Protein AF-A0A532TAI8-F1 (afdb_monomer_lite)

Sequence (528 aa):
MSRDLKDMINTVEKNSKSHAELEQKIQSMKEEVNRMNFTIREQKLLIQNLQSQMKDEEIEKAELPSEIDILKDMITSQRQELNEKEIEIEKLNVTFDELTAFIENNKDSSQLKLTNKEFLEAQTRIVKLKEENEDYKNQIEFLQNKFEDLESRLSEDELFIEDEEEPIENEELINIKRLNFQLMEENGLLRMEVESLKARFQERLEEAISNESELSNDKINELSSELEFLKTNFQGRVEEAISKEAELANEKTNALTSEIEELKARQQEQIEKADTEDIRLANEKINTLTLEIEDFEAQVKYLQEQIEKADAEDLRLAHEKINTLTSEIENLEAQVKYLQEQLEKPSKPVIVSTEDALQFAELREEFDDTKTELLKIQKENQILNQTITELKEKQISAGEGTNHELPEVPGLTKRMQQSLFFRMYYLLDDFKKEKVINYLIQDLKSANYQIKRNAIKILSVLKNQRIYDTFLEMVNDNDWIVRYSIIKALSKFEDKDDELKLLLKHFSRDVDVDVRELALKILKDFSN

pLDDT: mean 74.04, std 14.63, range [33.5, 96.31]

Secondary structure (DSSP, 8-state):
--HHHHHHHHHHHHHHHHHHHHHHHHHHHHHHHHHHHHHHHHHHHHHHHHHHHHHH----TTSSHHHHHHHHHHHHHHHHHHHHHHHHHHHHHHHHHHHHHHHHHHH-THHHHHHHHHHHHHHHHHHHHHHHHHHHHHHHHHHHHHHHHHHHHHHHS------------SSHHHHHHHHHHHHHHHHHHHHHHHHHHHHHHHHHHHHHHHHHHHHHHHHHHHHHHHHHHHHHHHHHHHHHHHHHHHHHHHHHHHHHHHHHHHHHHHHHHHHHHHHHHHHHHHHHHHHHHHHHHHHHHHHHHHHHHHHHHHHHHHHHHHHHHHHHHHHHHHHHHHHHHHHHHHHTS--------TTHHHHHHHHHHHHHHHHHHHHHHHHHHHHHHHHHHHHHHHHTTS-----------TT--HHHHHHHHHHHHHHS-HHHHHHHHHHHHHHTT-S-HHHHHHHHHHHHHH--HHHHHHHHHHTT-SSHHHHHHHHHHHTTSS---HHHHHHHHHHTT-SSHHHHHHHHHHHHHT--

Foldseek 3Di:
DDPVVVVVVVVVVVLVVVLVVLVVVLVVLVVVLVVLVVVLVVLVVVLVVVVVVVVPDPDDPDDPPVVNVVSVVVSVVSVVVSVVSVVVSVVSVVVSVVSVVVVVVVVPCVVVVVVVVVVVVVVVVVVVVVVVVVVVVVVVVVVVVVVVVVVVVVVVPPDDDDDDDDDDDDDVVVVVVVVVVVVVVVVVVVVVVVVVVVVVVVVVVVVVVVVVVVVVVVVVVVVVVVVVVVVVVVVVVVVVVVVVVVVVVVVVVVVVVVVVVVVVVVVVVVVVVVVVVVVVVVVVVVVVVVVVVVVVVVVVVVVVVVVVVVVVVVVVVVVVVVVVVVVVVVVVVVVVVVVVVVVPPDDDDDDDDPPVVVVVVVVVVVVVVVVVVVVVVVVVVVVVVVVVVVVVVVVVVDDDDDPDPPPDDPPADPVRVLVVVVVVLVVDDPVVVVVVLVVLLVLCVDPDVVSVLVSLVSLLVVQDPVSLVSLLVSCPDPDVVSVLSSLVSNLSHPPPDVSNLVVLVVQCPPPDPSSNVSSVVSNVVVVD

Radius of gyration: 64.12 Å; chains: 1; bounding box: 153×66×212 Å

Structure (mmCIF, N/CA/C/O backbone):
data_AF-A0A532TAI8-F1
#
_entry.id   AF-A0A532TAI8-F1
#
loop_
_atom_site.group_PDB
_atom_site.id
_atom_site.type_symbol
_atom_site.label_atom_id
_atom_site.label_alt_id
_atom_site.label_comp_id
_atom_site.label_asym_id
_atom_site.label_entity_id
_atom_site.label_seq_id
_atom_site.pdbx_PDB_ins_code
_atom_site.Cartn_x
_atom_site.Cartn_y
_atom_site.Cartn_z
_atom_site.occupancy
_atom_site.B_iso_or_equiv
_atom_site.auth_seq_id
_atom_site.auth_comp_id
_atom_site.auth_asym_id
_atom_site.auth_atom_id
_atom_site.pdbx_PDB_model_num
ATOM 1 N N . MET A 1 1 ? 12.491 5.028 -59.971 1.00 53.03 1 MET A N 1
ATOM 2 C CA . MET A 1 1 ? 12.579 5.007 -58.495 1.00 53.03 1 MET A CA 1
ATOM 3 C C . MET A 1 1 ? 13.118 3.638 -58.097 1.00 53.03 1 MET A C 1
ATOM 5 O O . MET A 1 1 ? 12.522 2.655 -58.523 1.00 53.03 1 MET A O 1
ATOM 9 N N . SER A 1 2 ? 14.270 3.570 -57.417 1.00 65.56 2 SER A N 1
ATOM 10 C CA . SER A 1 2 ? 14.869 2.297 -56.967 1.00 65.56 2 SER A CA 1
ATOM 11 C C . SER A 1 2 ? 13.931 1.575 -55.989 1.00 65.56 2 SER A C 1
ATOM 13 O O . SER A 1 2 ? 13.174 2.234 -55.275 1.00 65.56 2 SER A O 1
ATOM 15 N N . ARG A 1 3 ? 13.973 0.238 -55.965 1.00 71.31 3 ARG A N 1
ATOM 16 C CA . ARG A 1 3 ? 13.160 -0.617 -55.082 1.00 71.31 3 ARG A CA 1
ATOM 17 C C . ARG A 1 3 ? 13.392 -0.268 -53.604 1.00 71.31 3 ARG A C 1
ATOM 19 O O . ARG A 1 3 ? 12.426 -0.101 -52.871 1.00 71.31 3 ARG A O 1
ATOM 26 N N . ASP A 1 4 ? 14.641 0.015 -53.245 1.00 66.19 4 ASP A N 1
ATOM 27 C CA . ASP A 1 4 ? 15.055 0.377 -51.882 1.00 66.19 4 ASP A CA 1
ATOM 28 C C . ASP A 1 4 ? 14.442 1.703 -51.414 1.00 66.19 4 ASP A C 1
ATOM 30 O O . ASP A 1 4 ? 14.017 1.848 -50.271 1.00 66.19 4 ASP A O 1
ATOM 34 N N . LEU A 1 5 ? 14.311 2.668 -52.329 1.00 57.00 5 LEU A N 1
ATOM 35 C CA . LEU A 1 5 ? 13.735 3.981 -52.031 1.00 57.00 5 LEU A CA 1
ATOM 36 C C . LEU A 1 5 ? 12.231 3.872 -51.731 1.00 57.00 5 LEU A C 1
ATOM 38 O O . LEU A 1 5 ? 11.692 4.630 -50.930 1.00 57.00 5 LEU A O 1
ATOM 42 N N . LYS A 1 6 ? 11.558 2.895 -52.348 1.00 70.69 6 LYS A N 1
ATOM 43 C CA . LYS A 1 6 ? 10.146 2.594 -52.101 1.00 70.69 6 LYS A CA 1
ATOM 44 C C . LYS A 1 6 ? 9.945 1.904 -50.748 1.00 70.69 6 LYS A C 1
ATOM 46 O O . LYS A 1 6 ? 8.993 2.228 -50.045 1.00 70.69 6 LYS A O 1
ATOM 51 N N . ASP A 1 7 ? 10.853 1.011 -50.363 1.00 70.06 7 ASP A N 1
ATOM 52 C CA . ASP A 1 7 ? 10.800 0.319 -49.071 1.00 70.06 7 ASP A CA 1
ATOM 53 C C . ASP A 1 7 ? 11.122 1.258 -47.896 1.00 70.06 7 ASP A C 1
ATOM 55 O O . ASP A 1 7 ? 10.462 1.191 -46.856 1.00 70.06 7 ASP A O 1
ATOM 59 N N . MET A 1 8 ? 12.038 2.215 -48.081 1.00 66.94 8 MET A N 1
ATOM 60 C CA . MET A 1 8 ? 12.284 3.282 -47.102 1.00 66.94 8 MET A CA 1
ATOM 61 C C . MET A 1 8 ? 11.055 4.177 -46.898 1.00 66.94 8 MET A C 1
ATOM 63 O O . MET A 1 8 ? 10.674 4.428 -45.755 1.00 66.94 8 MET A O 1
ATOM 67 N N . ILE A 1 9 ? 10.392 4.609 -47.979 1.00 70.25 9 ILE A N 1
ATOM 68 C CA . ILE A 1 9 ? 9.165 5.424 -47.894 1.00 70.25 9 ILE A CA 1
ATOM 69 C C . ILE A 1 9 ? 8.062 4.666 -47.147 1.00 70.25 9 ILE A C 1
ATOM 71 O O . ILE A 1 9 ? 7.487 5.204 -46.204 1.00 70.25 9 ILE A O 1
ATOM 75 N N . ASN A 1 10 ? 7.830 3.396 -47.491 1.00 73.06 10 ASN A N 1
ATOM 76 C CA . ASN A 1 10 ? 6.831 2.566 -46.813 1.00 73.06 10 ASN A CA 1
ATOM 77 C C . ASN A 1 10 ? 7.138 2.390 -45.314 1.00 73.06 10 ASN A C 1
ATOM 79 O O . ASN A 1 10 ? 6.222 2.329 -44.493 1.00 73.06 10 ASN A O 1
ATOM 83 N N . THR A 1 11 ? 8.419 2.311 -44.941 1.00 74.00 11 THR A N 1
ATOM 84 C CA . THR A 1 11 ? 8.846 2.168 -43.540 1.00 74.00 11 THR A CA 1
ATOM 85 C C . THR A 1 11 ? 8.631 3.463 -42.755 1.00 74.00 11 THR A C 1
ATOM 87 O O . THR A 1 11 ? 8.115 3.426 -41.639 1.00 74.00 11 THR A O 1
ATOM 90 N N . VAL A 1 12 ? 8.947 4.616 -43.353 1.00 69.06 12 VAL A N 1
ATOM 91 C CA . VAL A 1 12 ? 8.695 5.938 -42.758 1.00 69.06 12 VAL A CA 1
ATOM 92 C C . VAL A 1 12 ? 7.195 6.195 -42.602 1.00 69.06 12 VAL A C 1
ATOM 94 O O . VAL A 1 12 ? 6.757 6.624 -41.535 1.00 69.06 12 VAL A O 1
ATOM 97 N N . GLU A 1 13 ? 6.386 5.869 -43.613 1.00 70.69 13 GLU A N 1
ATOM 98 C CA . GLU A 1 13 ? 4.926 5.993 -43.537 1.00 70.69 13 GLU A CA 1
ATOM 99 C C . GLU A 1 13 ? 4.341 5.092 -42.442 1.00 70.69 13 GLU A C 1
ATOM 101 O O . GLU A 1 13 ? 3.528 5.548 -41.635 1.00 70.69 13 GLU A O 1
ATOM 106 N N . LYS A 1 14 ? 4.803 3.840 -42.340 1.00 73.81 14 LYS A N 1
ATOM 107 C CA . LYS A 1 14 ? 4.375 2.915 -41.283 1.00 73.81 14 LYS A CA 1
ATOM 108 C C . LYS A 1 14 ? 4.727 3.438 -39.887 1.00 73.81 14 LYS A C 1
ATOM 110 O O . LYS A 1 14 ? 3.864 3.430 -39.013 1.00 73.81 14 LYS A O 1
ATOM 115 N N . ASN A 1 15 ? 5.945 3.943 -39.696 1.00 69.06 15 ASN A N 1
ATOM 116 C CA . ASN A 1 15 ? 6.380 4.502 -38.416 1.00 69.06 15 ASN A CA 1
ATOM 117 C C . ASN A 1 15 ? 5.602 5.774 -38.053 1.00 69.06 15 ASN A C 1
ATOM 119 O O . ASN A 1 15 ? 5.203 5.931 -36.902 1.00 69.06 15 ASN A O 1
ATOM 123 N N . SER A 1 16 ? 5.308 6.643 -39.026 1.00 70.12 16 SER A N 1
ATOM 124 C CA . SER A 1 16 ? 4.489 7.844 -38.798 1.00 70.12 16 SER A CA 1
ATOM 125 C C . SER A 1 16 ? 3.060 7.505 -38.361 1.00 70.12 16 SER A C 1
ATOM 127 O O . SER A 1 16 ? 2.496 8.161 -37.486 1.00 70.12 16 SER A O 1
ATOM 129 N N . LYS A 1 17 ? 2.491 6.425 -38.910 1.00 73.69 17 LYS A N 1
ATOM 130 C CA . LYS A 1 17 ? 1.167 5.936 -38.531 1.00 73.69 17 LYS A CA 1
ATOM 131 C C . LYS A 1 17 ? 1.163 5.352 -37.117 1.00 73.69 17 LYS A C 1
ATOM 133 O O . LYS A 1 17 ? 0.278 5.676 -36.334 1.00 73.69 17 LYS A O 1
ATOM 138 N N . SER A 1 18 ? 2.175 4.556 -36.770 1.00 73.19 18 SER A N 1
ATOM 139 C CA . SER A 1 18 ? 2.343 4.035 -35.407 1.00 73.19 18 SER A CA 1
ATOM 140 C C . SER A 1 18 ? 2.568 5.148 -34.377 1.00 73.19 18 SER A C 1
ATOM 142 O O . SER A 1 18 ? 2.064 5.054 -33.263 1.00 73.19 18 SER A O 1
ATOM 144 N N . HIS A 1 19 ? 3.259 6.227 -34.752 1.00 71.38 19 HIS A N 1
ATOM 145 C CA . HIS A 1 19 ? 3.445 7.402 -33.902 1.00 71.38 19 HIS A CA 1
ATOM 146 C C . HIS A 1 19 ? 2.114 8.107 -33.589 1.00 71.38 19 HIS A C 1
ATOM 148 O O . HIS A 1 19 ? 1.811 8.347 -32.423 1.00 71.38 19 HIS A O 1
ATOM 154 N N . ALA A 1 20 ? 1.272 8.332 -34.604 1.00 73.50 20 ALA A N 1
ATOM 155 C CA . ALA A 1 20 ? -0.053 8.930 -34.424 1.00 73.50 20 ALA A CA 1
ATOM 156 C C . ALA A 1 20 ? -0.991 8.063 -33.557 1.00 73.50 20 ALA A C 1
ATOM 158 O O . ALA A 1 20 ? -1.757 8.584 -32.747 1.00 73.50 20 ALA A O 1
ATOM 159 N N . GLU A 1 21 ? -0.922 6.734 -33.694 1.00 75.44 21 GLU A N 1
ATOM 160 C CA . GLU A 1 21 ? -1.701 5.794 -32.872 1.00 75.44 21 GLU A CA 1
ATOM 161 C C . GLU A 1 21 ? -1.270 5.825 -31.391 1.00 75.44 21 GLU A C 1
ATOM 163 O O . GLU A 1 21 ? -2.121 5.811 -30.496 1.00 75.44 21 GLU A O 1
ATOM 168 N N . LEU A 1 22 ? 0.038 5.912 -31.115 1.00 74.06 22 LEU A N 1
ATOM 169 C CA . LEU A 1 22 ? 0.565 6.053 -29.752 1.00 74.06 22 LEU A CA 1
ATOM 170 C C . LEU A 1 22 ? 0.175 7.399 -29.130 1.00 74.06 22 LEU A C 1
ATOM 172 O O . LEU A 1 22 ? -0.258 7.433 -27.979 1.00 74.06 22 LEU A O 1
ATOM 176 N N . GLU A 1 23 ? 0.248 8.487 -29.896 1.00 76.50 23 GLU A N 1
ATOM 177 C CA . GLU A 1 23 ? -0.142 9.829 -29.455 1.00 76.50 23 GLU A CA 1
ATOM 178 C C . GLU A 1 23 ? -1.630 9.889 -29.071 1.00 76.50 23 GLU A C 1
ATOM 180 O O . GLU A 1 23 ? -1.996 10.398 -28.007 1.00 76.50 23 GLU A O 1
ATOM 185 N N . GLN A 1 24 ? -2.495 9.257 -29.871 1.00 79.25 24 GLN A N 1
ATOM 186 C CA . GLN A 1 24 ? -3.923 9.154 -29.576 1.00 79.25 24 GLN A CA 1
ATOM 187 C C . GLN A 1 24 ? -4.194 8.340 -28.297 1.00 79.25 24 GLN A C 1
ATOM 189 O O . GLN A 1 24 ? -5.069 8.692 -27.500 1.00 79.25 24 GLN A O 1
ATOM 194 N N . LYS A 1 25 ? -3.418 7.274 -28.058 1.00 76.50 25 LYS A N 1
ATOM 195 C CA . LYS A 1 25 ? -3.532 6.446 -26.850 1.00 76.50 25 LYS A CA 1
ATOM 196 C C . LYS A 1 25 ? -3.060 7.187 -25.594 1.00 76.50 25 LYS A C 1
ATOM 198 O O . LYS A 1 25 ? -3.741 7.129 -24.570 1.00 76.50 25 LYS A O 1
ATOM 203 N N . ILE A 1 26 ? -1.955 7.931 -25.682 1.00 75.69 26 ILE A N 1
ATOM 204 C CA . ILE A 1 26 ? -1.467 8.811 -24.605 1.00 75.69 26 ILE A CA 1
ATOM 205 C C . ILE A 1 26 ? -2.534 9.852 -24.251 1.00 75.69 26 ILE A C 1
ATOM 207 O O . ILE A 1 26 ? -2.828 10.055 -23.072 1.00 75.69 26 ILE A O 1
ATOM 211 N N . GLN A 1 27 ? -3.160 10.472 -25.255 1.00 77.31 27 GLN A N 1
ATOM 212 C CA . GLN A 1 27 ? -4.206 11.467 -25.033 1.00 77.31 27 GLN A CA 1
ATOM 213 C C . GLN A 1 27 ? -5.440 10.871 -24.335 1.00 77.31 27 GLN A C 1
ATOM 215 O O . GLN A 1 27 ? -5.923 11.436 -23.354 1.00 77.31 27 GLN A O 1
ATOM 220 N N . SER A 1 28 ? -5.895 9.688 -24.764 1.00 76.81 28 SER A N 1
ATOM 221 C CA . SER A 1 28 ? -7.009 8.978 -24.119 1.00 76.81 28 SER A CA 1
ATOM 222 C C . SER A 1 28 ? -6.725 8.651 -22.648 1.00 76.81 28 SER A C 1
ATOM 224 O O . SER A 1 28 ? -7.612 8.789 -21.805 1.00 76.81 28 SER A O 1
ATOM 226 N N . MET A 1 29 ? -5.501 8.224 -22.319 1.00 75.00 29 MET A N 1
ATOM 227 C CA . MET A 1 29 ? -5.127 7.913 -20.934 1.00 75.00 29 MET A CA 1
ATOM 228 C C . MET A 1 29 ? -5.006 9.173 -20.072 1.00 75.00 29 MET A C 1
ATOM 230 O O . MET A 1 29 ? -5.481 9.176 -18.938 1.00 75.00 29 MET A O 1
ATOM 234 N N . LYS A 1 30 ? -4.466 10.275 -20.613 1.00 76.88 30 LYS A N 1
ATOM 235 C CA . LYS A 1 30 ? -4.440 11.579 -19.921 1.00 76.88 30 LYS A CA 1
ATOM 236 C C . LYS A 1 30 ? -5.847 12.068 -19.574 1.00 76.88 30 LYS A C 1
ATOM 238 O O . LYS A 1 30 ? -6.084 12.558 -18.470 1.00 76.88 30 LYS A O 1
ATOM 243 N N . GLU A 1 31 ? -6.801 11.917 -20.488 1.00 78.81 31 GLU A N 1
ATOM 244 C CA . GLU A 1 31 ? -8.204 12.256 -20.230 1.00 78.81 31 GLU A CA 1
ATOM 245 C C . GLU A 1 31 ? -8.829 11.378 -19.138 1.00 78.81 31 GLU A C 1
ATOM 247 O O . GLU A 1 31 ? -9.613 11.866 -18.323 1.00 78.81 31 GLU A O 1
ATOM 252 N N . GLU A 1 32 ? -8.476 10.095 -19.087 1.00 76.38 32 GLU A N 1
ATOM 253 C CA . GLU A 1 32 ? -8.956 9.169 -18.062 1.00 76.38 32 GLU A CA 1
ATOM 254 C C . GLU A 1 32 ? -8.396 9.491 -16.668 1.00 76.38 32 GLU A C 1
ATOM 256 O O . GLU A 1 32 ? -9.155 9.542 -15.700 1.00 76.38 32 GLU A O 1
ATOM 261 N N . VAL A 1 33 ? -7.101 9.807 -16.577 1.00 73.56 33 VAL A N 1
ATOM 262 C CA . VAL A 1 33 ? -6.445 10.283 -15.347 1.00 73.56 33 VAL A CA 1
ATOM 263 C C . VAL A 1 33 ? -7.100 11.574 -14.848 1.00 73.56 33 VAL A C 1
ATOM 265 O O . VAL A 1 33 ? -7.390 11.713 -13.659 1.00 73.56 33 VAL A O 1
ATOM 268 N N . ASN A 1 34 ? -7.416 12.509 -15.748 1.00 73.94 34 ASN A N 1
ATOM 269 C CA . ASN A 1 34 ? -8.116 13.744 -15.391 1.00 73.94 34 ASN A CA 1
ATOM 270 C C . ASN A 1 34 ? -9.532 13.487 -14.854 1.00 73.94 34 ASN A C 1
ATOM 272 O O . ASN A 1 34 ? -9.932 14.117 -13.871 1.00 73.94 34 ASN A O 1
ATOM 276 N N . ARG A 1 35 ? -10.273 12.544 -15.452 1.00 77.62 35 ARG A N 1
ATOM 277 C CA . ARG A 1 35 ? -11.594 12.121 -14.956 1.00 77.62 35 ARG A CA 1
ATOM 278 C C . ARG A 1 35 ? -11.500 11.502 -13.559 1.00 77.62 35 ARG A C 1
ATOM 280 O O . ARG A 1 35 ? -12.235 11.924 -12.672 1.00 77.62 35 ARG A O 1
ATOM 287 N N . MET A 1 36 ? -10.559 10.586 -13.329 1.00 76.88 36 MET A N 1
ATOM 288 C CA . MET A 1 36 ? -10.349 9.990 -12.001 1.00 76.88 36 MET A CA 1
ATOM 289 C C . MET A 1 36 ? -9.951 11.033 -10.951 1.00 76.88 36 MET A C 1
ATOM 291 O O . MET A 1 36 ? -10.491 11.039 -9.847 1.00 76.88 36 MET A O 1
ATOM 295 N N . ASN A 1 37 ? -9.072 11.975 -11.300 1.00 72.31 37 ASN A N 1
ATOM 296 C CA . ASN A 1 37 ? -8.682 13.069 -10.408 1.00 72.31 37 ASN A CA 1
ATOM 297 C C . ASN A 1 37 ? -9.862 13.970 -10.018 1.00 72.31 37 ASN A C 1
ATOM 299 O O . ASN A 1 37 ? -9.912 14.470 -8.891 1.00 72.31 37 ASN A O 1
ATOM 303 N N . PHE A 1 38 ? -10.812 14.187 -10.930 1.00 77.88 38 PHE A N 1
ATOM 304 C CA . PHE A 1 38 ? -12.054 14.892 -10.625 1.00 77.88 38 PHE A CA 1
ATOM 305 C C . PHE A 1 38 ? -12.912 14.103 -9.624 1.00 77.88 38 PHE A C 1
ATOM 307 O O . PHE A 1 38 ? -13.285 14.650 -8.587 1.00 77.88 38 PHE A O 1
ATOM 314 N N . THR A 1 39 ? -13.129 12.806 -9.859 1.00 74.12 39 THR A N 1
ATOM 315 C CA . THR A 1 39 ? -13.904 11.939 -8.955 1.00 74.12 39 THR A CA 1
ATOM 316 C C . THR A 1 39 ? -13.289 11.853 -7.555 1.00 74.12 39 THR A C 1
ATOM 318 O O . THR A 1 39 ? -14.000 11.990 -6.562 1.00 74.12 39 THR A O 1
ATOM 321 N N . ILE A 1 40 ? -11.962 11.730 -7.447 1.00 75.38 40 ILE A N 1
ATOM 322 C CA . ILE A 1 40 ? -11.259 11.720 -6.154 1.00 75.38 40 ILE A CA 1
ATOM 323 C C . ILE A 1 40 ? -11.434 13.057 -5.415 1.00 75.38 40 ILE A C 1
ATOM 325 O O . ILE A 1 40 ? -11.544 13.076 -4.186 1.00 75.38 40 ILE A O 1
ATOM 329 N N . ARG A 1 41 ? -11.450 14.194 -6.129 1.00 75.38 41 ARG A N 1
ATOM 330 C CA . ARG A 1 41 ? -11.711 15.506 -5.511 1.00 75.38 41 ARG A CA 1
ATOM 331 C C . ARG A 1 41 ? -13.130 15.600 -4.966 1.00 75.38 41 ARG A C 1
ATOM 333 O O . ARG A 1 41 ? -13.281 16.054 -3.836 1.00 75.38 41 ARG A O 1
ATOM 340 N N . GLU A 1 42 ? -14.135 15.158 -5.719 1.00 73.56 42 GLU A N 1
ATOM 341 C CA . GLU A 1 42 ? -15.520 15.148 -5.232 1.00 73.56 42 GLU A CA 1
ATOM 342 C C . GLU A 1 42 ? -15.690 14.237 -4.016 1.00 73.56 42 GLU A C 1
ATOM 344 O O . GLU A 1 42 ? -16.271 14.652 -3.017 1.00 73.56 42 GLU A O 1
ATOM 349 N N . GLN A 1 43 ? -15.100 13.040 -4.038 1.00 74.12 43 GLN A N 1
ATOM 350 C CA . GLN A 1 43 ? -15.141 12.125 -2.896 1.00 74.12 43 GLN A CA 1
ATOM 351 C C . GLN A 1 43 ? -14.431 12.699 -1.661 1.00 74.12 43 GLN A C 1
ATOM 353 O O . GLN A 1 43 ? -14.922 12.545 -0.545 1.00 74.12 43 GLN A O 1
ATOM 358 N N . LYS A 1 44 ? -13.314 13.423 -1.826 1.00 73.12 44 LYS A N 1
ATOM 359 C CA . LYS A 1 44 ? -12.674 14.154 -0.715 1.00 73.12 44 LYS A CA 1
ATOM 360 C C . LYS A 1 44 ? -13.575 15.239 -0.135 1.00 73.12 44 LYS A C 1
ATOM 362 O O . LYS A 1 44 ? -13.611 15.391 1.082 1.00 73.12 44 LYS A O 1
ATOM 367 N N . LEU A 1 45 ? -14.277 15.976 -0.993 1.00 73.88 45 LEU A N 1
ATOM 368 C CA . LEU A 1 45 ? -15.236 17.004 -0.589 1.00 73.88 45 LEU A CA 1
ATOM 369 C C . LEU A 1 45 ? -16.410 16.388 0.177 1.00 73.88 45 LEU A C 1
ATOM 371 O O . LEU A 1 45 ? -16.809 16.926 1.205 1.00 73.88 45 LEU A O 1
ATOM 375 N N . LEU A 1 46 ? -16.899 15.227 -0.267 1.00 73.62 46 LEU A N 1
ATOM 376 C CA . LEU A 1 46 ? -17.932 14.462 0.427 1.00 73.62 46 LEU A CA 1
ATOM 377 C C . LEU A 1 46 ? -17.455 14.011 1.814 1.00 73.62 46 LEU A C 1
ATOM 379 O O . LEU A 1 46 ? -18.161 14.217 2.793 1.00 73.62 46 LEU A O 1
ATOM 383 N N . ILE A 1 47 ? -16.237 13.470 1.922 1.00 69.50 47 ILE A N 1
ATOM 384 C CA . ILE A 1 47 ? -15.648 13.071 3.210 1.00 69.50 47 ILE A CA 1
ATOM 385 C C . ILE A 1 47 ? -15.462 14.280 4.129 1.00 69.50 47 ILE A C 1
ATOM 387 O O . ILE A 1 47 ? -15.780 14.185 5.308 1.00 69.50 47 ILE A O 1
ATOM 391 N N . GLN A 1 48 ? -14.963 15.411 3.620 1.00 72.19 48 GLN A N 1
ATOM 392 C CA . GLN A 1 48 ? -14.837 16.637 4.413 1.00 72.19 48 GLN A CA 1
ATOM 393 C C . GLN A 1 48 ? -16.196 17.136 4.899 1.00 72.19 48 GLN A C 1
ATOM 395 O O . GLN A 1 48 ? -16.311 17.533 6.052 1.00 72.19 48 GLN A O 1
ATOM 400 N N . ASN A 1 49 ? -17.222 17.080 4.049 1.00 68.06 49 ASN A N 1
ATOM 401 C CA . ASN A 1 49 ? -18.573 17.475 4.420 1.00 68.06 49 ASN A CA 1
ATOM 402 C C . ASN A 1 49 ? -19.148 16.544 5.499 1.00 68.06 49 ASN A C 1
ATOM 404 O O . ASN A 1 49 ? -19.604 17.022 6.530 1.00 68.06 49 ASN A O 1
ATOM 408 N N . LEU A 1 50 ? -19.001 15.225 5.338 1.00 63.88 50 LEU A N 1
ATOM 409 C CA . LEU A 1 50 ? -19.383 14.238 6.356 1.00 63.88 50 LEU A CA 1
ATOM 410 C C . LEU A 1 50 ? -18.620 14.456 7.676 1.00 63.88 50 LEU A C 1
ATOM 412 O O . LEU A 1 50 ? -19.209 14.404 8.749 1.00 63.88 50 LEU A O 1
ATOM 416 N N . GLN A 1 51 ? -17.323 14.772 7.621 1.00 61.72 51 GLN A N 1
ATOM 417 C CA . GLN A 1 51 ? -16.513 15.098 8.802 1.00 61.72 51 GLN A CA 1
ATOM 418 C C . GLN A 1 51 ? -16.936 16.406 9.486 1.00 61.72 51 GLN A C 1
ATOM 420 O O . GLN A 1 51 ? -16.810 16.518 10.705 1.00 61.72 51 GLN A O 1
ATOM 425 N N . SER A 1 52 ? -17.408 17.393 8.723 1.00 65.25 52 SER A N 1
ATOM 426 C CA . SER A 1 52 ? -17.990 18.628 9.255 1.00 65.25 52 SER A CA 1
ATOM 427 C C . SER A 1 52 ? -19.363 18.377 9.882 1.00 65.25 52 SER A C 1
ATOM 429 O O . SER A 1 52 ? -19.603 18.853 10.983 1.00 65.25 52 SER A O 1
ATOM 431 N N . GLN A 1 53 ? -20.214 17.558 9.258 1.00 56.94 53 GLN A N 1
ATOM 432 C CA . GLN A 1 53 ? -21.505 17.144 9.824 1.00 56.94 53 GLN A CA 1
ATOM 433 C C . GLN A 1 53 ? -21.335 16.381 11.150 1.00 56.94 53 GLN A C 1
ATOM 435 O O . GLN A 1 53 ? -22.087 16.609 12.088 1.00 56.94 53 GLN A O 1
ATOM 440 N N . MET A 1 54 ? -20.273 15.577 11.291 1.00 49.41 54 MET A N 1
ATOM 441 C CA . MET A 1 54 ? -19.904 14.931 12.562 1.00 49.41 54 MET A CA 1
ATOM 442 C C . MET A 1 54 ? -19.477 15.900 13.683 1.00 49.41 54 MET A C 1
ATOM 444 O O . MET A 1 54 ? -19.390 15.473 14.834 1.00 49.41 54 MET A O 1
ATOM 448 N N . LYS A 1 55 ? -19.133 17.161 13.377 1.00 56.53 55 LYS A N 1
ATOM 449 C CA . LYS A 1 55 ? -18.756 18.166 14.390 1.00 56.53 55 LYS A CA 1
ATOM 450 C C . LYS A 1 55 ? -19.940 18.977 14.912 1.00 56.53 55 LYS A C 1
ATOM 452 O O . LYS A 1 55 ? -19.826 19.509 16.012 1.00 56.53 55 LYS A O 1
ATOM 457 N N . ASP A 1 56 ? -21.029 19.061 14.149 1.00 45.34 56 ASP A N 1
ATOM 458 C CA . ASP A 1 56 ? -22.148 19.966 14.435 1.00 45.34 56 ASP A CA 1
ATOM 459 C C . ASP A 1 56 ? -23.381 19.261 15.043 1.00 45.34 56 ASP A C 1
ATOM 461 O O . ASP A 1 56 ? -24.284 19.939 15.527 1.00 45.34 56 ASP A O 1
ATOM 465 N N . GLU A 1 57 ? -23.419 17.923 15.095 1.00 42.62 57 GLU A N 1
ATOM 466 C CA . GLU A 1 57 ? -24.546 17.157 15.651 1.00 42.62 57 GLU A CA 1
ATOM 467 C C . GLU A 1 57 ? -24.100 16.166 16.749 1.00 42.62 57 GLU A C 1
ATOM 469 O O . GLU A 1 57 ? -23.379 15.202 16.492 1.00 42.62 57 GLU A O 1
ATOM 474 N N . GLU A 1 58 ? -24.574 16.371 17.989 1.00 46.38 58 GLU A N 1
ATOM 475 C CA . GLU A 1 58 ? -24.576 15.396 19.102 1.00 46.38 58 GLU A CA 1
ATOM 476 C C . GLU A 1 58 ? -25.524 14.209 18.811 1.00 46.38 58 GLU A C 1
ATOM 478 O O . GLU A 1 58 ? -26.432 13.900 19.582 1.00 46.38 58 GLU A O 1
ATOM 483 N N . ILE A 1 59 ? -25.357 13.539 17.672 1.00 41.25 59 ILE A N 1
ATOM 484 C CA . ILE A 1 59 ? -26.221 12.429 17.259 1.00 41.25 59 ILE A CA 1
ATOM 485 C C . ILE A 1 59 ? -25.392 11.140 17.191 1.00 41.25 59 ILE A C 1
ATOM 487 O O . ILE A 1 59 ? -24.417 11.034 16.453 1.00 41.25 59 ILE A O 1
ATOM 491 N N . GLU A 1 60 ? -25.769 10.193 18.055 1.00 42.59 60 GLU A N 1
ATOM 492 C CA . GLU A 1 60 ? -25.504 8.744 18.042 1.00 42.59 60 GLU A CA 1
ATOM 493 C C . GLU A 1 60 ? -24.243 8.266 17.287 1.00 42.59 60 GLU A C 1
ATOM 495 O O . GLU A 1 60 ? -24.236 7.929 16.105 1.00 42.59 60 GLU A O 1
ATOM 500 N N . LYS A 1 61 ? -23.149 8.160 18.048 1.00 40.66 61 LYS A N 1
ATOM 501 C CA . LYS A 1 61 ? -21.770 7.837 17.637 1.00 40.66 61 LYS A CA 1
ATOM 502 C C . LYS A 1 61 ? -21.503 6.446 17.014 1.00 40.66 61 LYS A C 1
ATOM 504 O O . LYS A 1 61 ? -20.335 6.075 16.911 1.00 40.66 61 LYS A O 1
ATOM 509 N N . ALA A 1 62 ? -22.494 5.669 16.581 1.00 44.44 62 ALA A N 1
ATOM 510 C CA . ALA A 1 62 ? -22.254 4.278 16.166 1.00 44.44 62 ALA A CA 1
ATOM 511 C C . ALA A 1 62 ? -22.048 4.064 14.649 1.00 44.44 62 ALA A C 1
ATOM 513 O O . ALA A 1 62 ? -21.340 3.137 14.259 1.00 44.44 62 ALA A O 1
ATOM 514 N N . GLU A 1 63 ? -22.594 4.899 13.757 1.00 47.41 63 GLU A N 1
ATOM 515 C CA . GLU A 1 63 ? -22.777 4.454 12.358 1.00 47.41 63 GLU A CA 1
ATOM 516 C C . GLU A 1 63 ? -21.750 4.967 11.321 1.00 47.41 63 GLU A C 1
ATOM 518 O O . GLU A 1 63 ? -21.494 4.284 10.332 1.00 47.41 63 GLU A O 1
ATOM 523 N N . LEU A 1 64 ? -21.047 6.079 11.557 1.00 47.31 64 LEU A N 1
ATOM 524 C CA . LEU A 1 64 ? -20.192 6.710 10.528 1.00 47.31 64 LEU A CA 1
ATOM 525 C C . LEU A 1 64 ? -18.707 6.271 10.401 1.00 47.31 64 LEU A C 1
ATOM 527 O O . LEU A 1 64 ? -18.118 6.501 9.337 1.00 47.31 64 LEU A O 1
ATOM 531 N N . PRO A 1 65 ? -18.030 5.640 11.387 1.00 56.69 65 PRO A N 1
ATOM 532 C CA . PRO A 1 65 ? -16.601 5.318 11.243 1.00 56.69 65 PRO A CA 1
ATOM 533 C C . PRO A 1 65 ? -16.289 4.313 10.124 1.00 56.69 65 PRO A C 1
ATOM 535 O O . PRO A 1 65 ? -15.185 4.301 9.578 1.00 56.69 65 PRO A O 1
ATOM 538 N N . SER A 1 66 ? -17.245 3.443 9.787 1.00 55.38 66 SER A N 1
ATOM 539 C CA . SER A 1 66 ? -17.007 2.309 8.894 1.00 55.38 66 SER A CA 1
ATOM 540 C C . SER A 1 66 ? -17.048 2.688 7.406 1.00 55.38 66 SER A C 1
ATOM 542 O O . SER A 1 66 ? -16.229 2.188 6.633 1.00 55.38 66 SER A O 1
ATOM 544 N N . GLU A 1 67 ? -17.904 3.640 7.030 1.00 56.00 67 GLU A N 1
ATOM 545 C CA . GLU A 1 67 ? -17.992 4.202 5.676 1.00 56.00 67 GLU A CA 1
ATOM 546 C C . GLU A 1 67 ? -16.786 5.089 5.353 1.00 56.00 67 GLU A C 1
ATOM 548 O O . GLU A 1 67 ? -16.240 5.017 4.253 1.00 56.00 67 GLU A O 1
ATOM 553 N N . ILE A 1 68 ? -16.286 5.851 6.332 1.00 62.06 68 ILE A N 1
ATOM 554 C CA . ILE A 1 68 ? -15.060 6.648 6.176 1.00 62.06 68 ILE A CA 1
ATOM 555 C C . ILE A 1 68 ? -13.839 5.744 5.955 1.00 62.06 68 ILE A C 1
ATOM 557 O O . ILE A 1 68 ? -12.973 6.077 5.145 1.00 62.06 68 ILE A O 1
ATOM 561 N N . ASP A 1 69 ? -13.752 4.603 6.643 1.00 62.41 69 ASP A N 1
ATOM 562 C CA . ASP A 1 69 ? -12.670 3.634 6.431 1.00 62.41 69 ASP A CA 1
ATOM 563 C C . ASP A 1 69 ? -12.750 2.981 5.041 1.00 62.41 69 ASP A C 1
ATOM 565 O O . ASP A 1 69 ? -11.722 2.803 4.393 1.00 62.41 69 ASP A O 1
ATOM 569 N N . ILE A 1 70 ? -13.955 2.676 4.548 1.00 64.56 70 ILE A N 1
ATOM 570 C CA . ILE A 1 70 ? -14.157 2.122 3.198 1.00 64.56 70 ILE A CA 1
ATOM 571 C C . ILE A 1 70 ? -13.802 3.157 2.131 1.00 64.56 70 ILE A C 1
ATOM 573 O O . ILE A 1 70 ? -13.072 2.843 1.195 1.00 64.56 70 ILE A O 1
ATOM 577 N N . LEU A 1 71 ? -14.235 4.408 2.298 1.00 67.81 71 LEU A N 1
ATOM 578 C CA . LEU A 1 71 ? -13.872 5.493 1.390 1.00 67.81 71 LEU A CA 1
ATOM 579 C C . LEU A 1 71 ? -12.358 5.758 1.398 1.00 67.81 71 LEU A C 1
ATOM 581 O O . LEU A 1 71 ? -11.777 6.040 0.351 1.00 67.81 71 LEU A O 1
ATOM 585 N N . LYS A 1 72 ? -11.680 5.620 2.545 1.00 65.62 72 LYS A N 1
ATOM 586 C CA . LYS A 1 72 ? -10.209 5.686 2.622 1.00 65.62 72 LYS A CA 1
ATOM 587 C C . LYS A 1 72 ? -9.537 4.514 1.903 1.00 65.62 72 LYS A C 1
ATOM 589 O O . LYS A 1 72 ? -8.575 4.741 1.165 1.00 65.62 72 LYS A O 1
ATOM 594 N N . ASP A 1 73 ? -10.034 3.294 2.081 1.00 69.25 73 ASP A N 1
ATOM 595 C CA . ASP A 1 73 ? -9.529 2.102 1.390 1.00 69.25 73 ASP A CA 1
ATOM 596 C C . ASP A 1 73 ? -9.766 2.200 -0.138 1.00 69.25 73 ASP A C 1
ATOM 598 O O . ASP A 1 73 ? -8.877 1.885 -0.928 1.00 69.25 73 ASP A O 1
ATOM 602 N N . MET A 1 74 ? -10.904 2.749 -0.580 1.00 64.62 74 MET A N 1
ATOM 603 C CA . MET A 1 74 ? -11.180 3.032 -1.997 1.00 64.62 74 MET A CA 1
ATOM 604 C C . MET A 1 74 ? -10.250 4.104 -2.565 1.00 64.62 74 MET A C 1
ATOM 606 O O . MET A 1 74 ? -9.645 3.898 -3.613 1.00 64.62 74 MET A O 1
ATOM 610 N N . ILE A 1 75 ? -10.081 5.237 -1.872 1.00 72.44 75 ILE A N 1
ATOM 611 C CA . ILE A 1 75 ? -9.183 6.314 -2.320 1.00 72.44 75 ILE A CA 1
ATOM 612 C C . ILE A 1 75 ? -7.737 5.814 -2.398 1.00 72.44 75 ILE A C 1
ATOM 614 O O . ILE A 1 75 ? -6.990 6.234 -3.281 1.00 72.44 75 ILE A O 1
ATOM 618 N N . THR A 1 76 ? -7.314 4.939 -1.484 1.00 69.12 76 THR A N 1
ATOM 619 C CA . THR A 1 76 ? -5.967 4.353 -1.538 1.00 69.12 76 THR A CA 1
ATOM 620 C C . THR A 1 76 ? -5.815 3.379 -2.704 1.00 69.12 76 THR A C 1
ATOM 622 O O . THR A 1 76 ? -4.806 3.464 -3.400 1.00 69.12 76 THR A O 1
ATOM 625 N N . SER A 1 77 ? -6.825 2.553 -2.994 1.00 71.06 77 SER A N 1
ATOM 626 C CA . SER A 1 77 ? -6.834 1.679 -4.178 1.00 71.06 77 SER A CA 1
ATOM 627 C C . SER A 1 77 ? -6.812 2.478 -5.489 1.00 71.06 77 SER A C 1
ATOM 629 O O . SER A 1 77 ? -5.962 2.242 -6.342 1.00 71.06 77 SER A O 1
ATOM 631 N N . GLN A 1 78 ? -7.662 3.502 -5.621 1.00 71.06 78 GLN A N 1
ATOM 632 C CA . GLN A 1 78 ? -7.708 4.359 -6.814 1.00 71.06 78 GLN A CA 1
ATOM 633 C C . GLN A 1 78 ? -6.411 5.151 -7.026 1.00 71.06 78 GLN A C 1
ATOM 635 O O . GLN A 1 78 ? -5.980 5.354 -8.159 1.00 71.06 78 GLN A O 1
ATOM 640 N N . ARG A 1 79 ? -5.741 5.583 -5.948 1.00 70.69 79 ARG A N 1
ATOM 641 C CA . ARG A 1 79 ? -4.413 6.215 -6.052 1.00 70.69 79 ARG A CA 1
ATOM 642 C C . ARG A 1 79 ? -3.349 5.252 -6.562 1.00 70.69 79 ARG A C 1
ATOM 644 O O . ARG A 1 79 ? -2.448 5.690 -7.270 1.00 70.69 79 ARG A O 1
ATOM 651 N N . GLN A 1 80 ? -3.433 3.977 -6.193 1.00 71.56 80 GLN A N 1
ATOM 652 C CA . GLN A 1 80 ? -2.495 2.973 -6.673 1.00 71.56 80 GLN A CA 1
ATOM 653 C C . GLN A 1 80 ? -2.669 2.738 -8.181 1.00 71.56 80 GLN A C 1
ATOM 655 O O . GLN A 1 80 ? -1.683 2.782 -8.910 1.00 71.56 80 GLN A O 1
ATOM 660 N N . GLU A 1 81 ? -3.907 2.593 -8.660 1.00 72.94 81 GLU A N 1
ATOM 661 C CA . GLU A 1 81 ? -4.197 2.445 -10.095 1.00 72.94 81 GLU A CA 1
ATOM 662 C C . GLU A 1 81 ? -3.781 3.672 -10.916 1.00 72.94 81 GLU A C 1
ATOM 664 O O . GLU A 1 81 ? -3.254 3.540 -12.021 1.00 72.94 81 GLU A O 1
ATOM 669 N N . LEU A 1 82 ? -3.969 4.880 -10.375 1.00 73.12 82 LEU A N 1
ATOM 670 C CA . LEU A 1 82 ? -3.557 6.113 -11.047 1.00 73.12 82 LEU A CA 1
ATOM 671 C C . LEU A 1 82 ? -2.031 6.194 -11.197 1.00 73.12 82 LEU A C 1
ATOM 673 O O . LEU A 1 82 ? -1.544 6.553 -12.266 1.00 73.12 82 LEU A O 1
ATOM 677 N N . ASN A 1 83 ? -1.292 5.778 -10.166 1.00 72.88 83 ASN A N 1
ATOM 678 C CA . ASN A 1 83 ? 0.168 5.704 -10.199 1.00 72.88 83 ASN A CA 1
ATOM 679 C C . ASN A 1 83 ? 0.667 4.650 -11.208 1.00 72.88 83 ASN A C 1
ATOM 681 O O . ASN A 1 83 ? 1.643 4.874 -11.919 1.00 72.88 83 ASN A O 1
ATOM 685 N N . GLU A 1 84 ? -0.022 3.509 -11.324 1.00 72.94 84 GLU A N 1
ATOM 686 C CA . GLU A 1 84 ? 0.282 2.495 -12.344 1.00 72.94 84 GLU A CA 1
ATOM 687 C C . GLU A 1 84 ? 0.073 3.038 -13.770 1.00 72.94 84 GLU A C 1
ATOM 689 O O . GLU A 1 84 ? 0.931 2.836 -14.634 1.00 72.94 84 GLU A O 1
ATOM 694 N N . LYS A 1 85 ? -1.009 3.796 -14.007 1.00 74.38 85 LYS A N 1
ATOM 695 C CA . LYS A 1 85 ? -1.255 4.469 -15.295 1.00 74.38 85 LYS A CA 1
ATOM 696 C C . LYS A 1 85 ? -0.255 5.594 -15.586 1.00 74.38 85 LYS A C 1
ATOM 698 O O . LYS A 1 85 ? 0.126 5.771 -16.742 1.00 74.38 85 LYS A O 1
ATOM 703 N N . GLU A 1 86 ? 0.207 6.330 -14.575 1.00 70.56 86 GLU A N 1
ATOM 704 C CA . GLU A 1 86 ? 1.273 7.336 -14.721 1.00 70.56 86 GLU A CA 1
ATOM 705 C C . GLU A 1 86 ? 2.593 6.705 -15.182 1.00 70.56 86 GLU A C 1
ATOM 707 O O . GLU A 1 86 ? 3.204 7.193 -16.135 1.00 70.56 86 GLU A O 1
ATOM 712 N N . ILE A 1 87 ? 2.975 5.564 -14.599 1.00 76.19 87 ILE A N 1
ATOM 713 C CA . ILE A 1 87 ? 4.159 4.798 -15.019 1.00 76.19 87 ILE A CA 1
ATOM 714 C C . ILE A 1 87 ? 4.015 4.297 -16.467 1.00 76.19 87 ILE A C 1
ATOM 716 O O . ILE A 1 87 ? 4.992 4.254 -17.219 1.00 76.19 87 ILE A O 1
ATOM 720 N N . GLU A 1 88 ? 2.812 3.893 -16.888 1.00 74.00 88 GLU A N 1
ATOM 721 C CA . GLU A 1 88 ? 2.565 3.465 -18.271 1.00 74.00 88 GLU A CA 1
ATOM 722 C C . GLU A 1 88 ? 2.689 4.633 -19.266 1.00 74.00 88 GLU A C 1
ATOM 724 O O . GLU A 1 88 ? 3.308 4.474 -20.321 1.00 74.00 88 GLU A O 1
ATOM 729 N N . ILE A 1 89 ? 2.185 5.821 -18.910 1.00 71.75 89 ILE A N 1
ATOM 730 C CA . ILE A 1 89 ? 2.363 7.052 -19.697 1.00 71.75 89 ILE A CA 1
ATOM 731 C C . ILE A 1 89 ? 3.846 7.418 -19.814 1.00 71.75 89 ILE A C 1
ATOM 733 O O . ILE A 1 89 ? 4.295 7.781 -20.899 1.00 71.75 89 ILE A O 1
ATOM 737 N N . GLU A 1 90 ? 4.618 7.304 -18.734 1.00 76.38 90 GLU A N 1
ATOM 738 C CA . GLU A 1 90 ? 6.050 7.615 -18.740 1.00 76.38 90 GLU A CA 1
ATOM 739 C C . GLU A 1 90 ? 6.824 6.702 -19.701 1.00 76.38 90 GLU A C 1
ATOM 741 O O . GLU A 1 90 ? 7.577 7.187 -20.545 1.00 76.38 90 GLU A O 1
ATOM 746 N N . LYS A 1 91 ? 6.551 5.391 -19.673 1.00 75.50 91 LYS A N 1
ATOM 747 C CA . LYS A 1 91 ? 7.131 4.435 -20.634 1.00 75.50 91 LYS A CA 1
ATOM 748 C C . LYS A 1 91 ? 6.768 4.776 -22.079 1.00 75.50 91 LYS A C 1
ATOM 750 O O . LYS A 1 91 ? 7.620 4.711 -22.960 1.00 75.50 91 LYS A O 1
ATOM 755 N N . LEU A 1 92 ? 5.512 5.142 -22.326 1.00 74.31 92 LEU A N 1
ATOM 756 C CA . LEU A 1 92 ? 5.045 5.543 -23.652 1.00 74.31 92 LEU A CA 1
ATOM 757 C C . LEU A 1 92 ? 5.725 6.826 -24.146 1.00 74.31 92 LEU A C 1
ATOM 759 O O . LEU A 1 92 ? 6.114 6.882 -25.311 1.00 74.31 92 LEU A O 1
ATOM 763 N N . ASN A 1 93 ? 5.934 7.813 -23.274 1.00 71.19 93 ASN A N 1
ATOM 764 C CA . ASN A 1 93 ? 6.655 9.038 -23.626 1.00 71.19 93 ASN A CA 1
ATOM 765 C C . ASN A 1 93 ? 8.118 8.751 -23.988 1.00 71.19 93 ASN A C 1
ATOM 767 O O . ASN A 1 93 ? 8.587 9.258 -24.998 1.00 71.19 93 ASN A O 1
ATOM 771 N N . VAL A 1 94 ? 8.804 7.860 -23.260 1.00 78.12 94 VAL A N 1
ATOM 772 C CA . VAL A 1 94 ? 10.171 7.437 -23.624 1.00 78.12 94 VAL A CA 1
ATOM 773 C C . VAL A 1 94 ? 10.205 6.842 -25.035 1.00 78.12 94 VAL A C 1
ATOM 775 O O . VAL A 1 94 ? 11.025 7.241 -25.857 1.00 78.12 94 VAL A O 1
ATOM 778 N N . THR A 1 95 ? 9.267 5.946 -25.367 1.00 70.94 95 THR A N 1
ATOM 779 C CA . THR A 1 95 ? 9.199 5.376 -26.727 1.00 70.94 95 THR A CA 1
ATOM 780 C C . THR A 1 95 ? 8.854 6.419 -27.795 1.00 70.94 95 THR A C 1
ATOM 782 O O . THR A 1 95 ? 9.298 6.315 -28.939 1.00 70.94 95 THR A O 1
ATOM 785 N N . PHE A 1 96 ? 8.068 7.437 -27.439 1.00 74.00 96 PHE A N 1
ATOM 786 C CA . PHE A 1 96 ? 7.736 8.548 -28.324 1.00 74.00 96 PHE A CA 1
ATOM 787 C C . PHE A 1 96 ? 8.962 9.429 -28.594 1.00 74.00 96 PHE A C 1
ATOM 789 O O . PHE A 1 96 ? 9.201 9.796 -29.745 1.00 74.00 96 PHE A O 1
ATOM 796 N N . ASP A 1 97 ? 9.767 9.711 -27.571 1.00 74.06 97 ASP A N 1
ATOM 797 C CA . ASP A 1 97 ? 11.002 10.488 -27.684 1.00 74.06 97 ASP A CA 1
ATOM 798 C C . ASP A 1 97 ? 12.057 9.742 -28.511 1.00 74.06 97 ASP A C 1
ATOM 800 O O . ASP A 1 97 ? 12.680 10.333 -29.393 1.00 74.06 97 ASP A O 1
ATOM 804 N N . GLU A 1 98 ? 12.200 8.427 -28.319 1.00 74.12 98 GLU A N 1
ATOM 805 C CA . GLU A 1 98 ? 13.074 7.578 -29.140 1.00 74.12 98 GLU A CA 1
ATOM 806 C C . GLU A 1 98 ? 12.673 7.601 -30.623 1.00 74.12 98 GLU A C 1
ATOM 808 O O . GLU A 1 98 ? 13.522 7.755 -31.507 1.00 74.12 98 GLU A O 1
ATOM 813 N N . LEU A 1 99 ? 11.372 7.493 -30.917 1.00 70.31 99 LEU A N 1
ATOM 814 C CA . LEU A 1 99 ? 10.857 7.591 -32.285 1.00 70.31 99 LEU A CA 1
ATOM 815 C C . LEU A 1 99 ? 11.038 8.997 -32.866 1.00 70.31 99 LEU A C 1
ATOM 817 O O . LEU A 1 99 ? 11.360 9.130 -34.048 1.00 70.31 99 LEU A O 1
ATOM 821 N N . THR A 1 100 ? 10.872 10.038 -32.053 1.00 70.38 100 THR A N 1
ATOM 822 C CA . THR A 1 100 ? 11.074 11.431 -32.468 1.00 70.38 100 THR A CA 1
ATOM 823 C C . THR A 1 100 ? 12.540 11.682 -32.806 1.00 70.38 100 THR A C 1
ATOM 825 O O . THR A 1 100 ? 12.831 12.163 -33.899 1.00 70.38 100 THR A O 1
ATOM 828 N N . ALA A 1 101 ? 13.468 11.240 -31.956 1.00 72.88 101 ALA A N 1
ATOM 829 C CA . ALA A 1 101 ? 14.904 11.300 -32.212 1.00 72.88 101 ALA A CA 1
ATOM 830 C C . ALA A 1 101 ? 15.301 10.492 -33.459 1.00 72.88 101 ALA A C 1
ATOM 832 O O . ALA A 1 101 ? 16.125 10.933 -34.261 1.00 72.88 101 ALA A O 1
ATOM 833 N N . PHE A 1 102 ? 14.687 9.325 -33.682 1.00 67.12 102 PHE A N 1
ATOM 834 C CA . PHE A 1 102 ? 14.891 8.549 -34.907 1.00 67.12 102 PHE A CA 1
ATOM 835 C C . PHE A 1 102 ? 14.405 9.304 -36.154 1.00 67.12 102 PHE A C 1
ATOM 837 O O . PHE A 1 102 ? 15.077 9.298 -37.187 1.00 67.12 102 PHE A O 1
ATOM 844 N N . ILE A 1 103 ? 13.258 9.981 -36.083 1.00 63.50 103 ILE A N 1
ATOM 845 C CA . ILE A 1 103 ? 12.731 10.793 -37.187 1.00 63.50 103 ILE A CA 1
ATOM 846 C C . ILE A 1 103 ? 13.603 12.035 -37.425 1.00 63.50 103 ILE A C 1
ATOM 848 O O . ILE A 1 103 ? 13.851 12.382 -38.579 1.00 63.50 103 ILE A O 1
ATOM 852 N N . GLU A 1 104 ? 14.090 12.693 -36.374 1.00 66.12 104 GLU A N 1
ATOM 853 C CA . GLU A 1 104 ? 14.972 13.863 -36.470 1.00 66.12 104 GLU A CA 1
ATOM 854 C C . GLU A 1 104 ? 16.339 13.509 -37.064 1.00 66.12 104 GLU A C 1
ATOM 856 O O . GLU A 1 104 ? 16.769 14.163 -38.013 1.00 66.12 104 GLU A O 1
ATOM 861 N N . ASN A 1 105 ? 16.949 12.400 -36.637 1.00 64.25 105 ASN A N 1
ATOM 862 C CA . ASN A 1 105 ? 18.185 11.882 -37.233 1.00 64.25 105 ASN A CA 1
ATOM 863 C C . ASN A 1 105 ? 18.024 11.525 -38.722 1.00 64.25 105 ASN A C 1
ATOM 865 O O . ASN A 1 105 ? 18.964 11.664 -39.500 1.00 64.25 105 ASN A O 1
ATOM 869 N N . ASN A 1 106 ? 16.829 11.108 -39.151 1.00 57.75 106 ASN A N 1
ATOM 870 C CA . ASN A 1 106 ? 16.528 10.870 -40.568 1.00 57.75 106 ASN A CA 1
ATOM 871 C C . ASN A 1 106 ? 16.146 12.149 -41.342 1.00 57.75 106 ASN A C 1
ATOM 873 O O . ASN A 1 106 ? 16.180 12.154 -42.574 1.00 57.75 106 ASN A O 1
ATOM 877 N N . LYS A 1 107 ? 15.775 13.240 -40.656 1.00 52.56 107 LYS A N 1
ATOM 878 C CA . LYS A 1 107 ? 15.534 14.565 -41.260 1.00 52.56 107 LYS A CA 1
ATOM 879 C C . LYS A 1 107 ? 16.820 15.351 -41.492 1.00 52.56 107 LYS A C 1
ATOM 881 O O . LYS A 1 107 ? 16.791 16.309 -42.277 1.00 52.56 107 LYS A O 1
ATOM 886 N N . ASP A 1 108 ? 17.924 14.955 -40.858 1.00 51.44 108 ASP A N 1
ATOM 887 C CA . ASP A 1 108 ? 19.235 15.570 -41.033 1.00 51.44 108 ASP A CA 1
ATOM 888 C C . ASP A 1 108 ? 19.795 15.263 -42.432 1.00 51.44 108 ASP A C 1
ATOM 890 O O . ASP A 1 108 ? 20.625 14.399 -42.708 1.00 51.44 108 ASP A O 1
ATOM 894 N N . SER A 1 109 ? 19.275 16.043 -43.371 1.00 50.34 109 SER A N 1
ATOM 895 C CA . SER A 1 109 ? 19.514 16.072 -44.811 1.00 50.34 109 SER A CA 1
ATOM 896 C C . SER A 1 109 ? 20.955 16.450 -45.195 1.00 50.34 109 SER A C 1
ATOM 898 O O . SER A 1 109 ? 21.242 16.706 -46.364 1.00 50.34 109 SER A O 1
ATOM 900 N N . SER A 1 110 ? 21.877 16.456 -44.235 1.00 51.56 110 SER A N 1
ATOM 901 C CA . SER A 1 110 ? 23.304 16.719 -44.411 1.00 51.56 110 SER A CA 1
ATOM 902 C C . SER A 1 110 ? 24.003 15.570 -45.146 1.00 51.56 110 SER A C 1
ATOM 904 O O . SER A 1 110 ? 24.749 15.828 -46.090 1.00 51.56 110 SER A O 1
ATOM 906 N N . GLN A 1 111 ? 23.680 14.308 -44.831 1.00 52.41 111 GLN A N 1
ATOM 907 C CA . GLN A 1 111 ? 24.224 13.152 -45.563 1.00 52.41 111 GLN A CA 1
ATOM 908 C C . GLN A 1 111 ? 23.684 13.064 -47.000 1.00 52.41 111 GLN A C 1
ATOM 910 O O . GLN A 1 111 ? 24.449 12.801 -47.925 1.00 52.41 111 GLN A O 1
ATOM 915 N N . LEU A 1 112 ? 22.396 13.368 -47.211 1.00 51.84 112 LEU A N 1
ATOM 916 C CA . LEU A 1 112 ? 21.753 13.411 -48.537 1.00 51.84 112 LEU A CA 1
ATOM 917 C C . LEU A 1 112 ? 22.265 14.564 -49.418 1.00 51.84 112 LEU A C 1
ATOM 919 O O . LEU A 1 112 ? 22.374 14.419 -50.634 1.00 51.84 112 LEU A O 1
ATOM 923 N N . LYS A 1 113 ? 22.595 15.720 -48.826 1.00 53.91 113 LYS A N 1
ATOM 924 C CA . LYS A 1 113 ? 23.203 16.850 -49.551 1.00 53.91 113 LYS A CA 1
ATOM 925 C C . LYS A 1 113 ? 24.653 16.568 -49.939 1.00 53.91 113 LYS A C 1
ATOM 927 O O . LYS A 1 113 ? 25.045 16.933 -51.045 1.00 53.91 113 LYS A O 1
ATOM 932 N N . LEU A 1 114 ? 25.423 15.919 -49.063 1.00 54.72 114 LEU A N 1
ATOM 933 C CA . LEU A 1 114 ? 26.810 15.547 -49.344 1.00 54.72 114 LEU A CA 1
ATOM 934 C C . LEU A 1 114 ? 26.878 14.495 -50.460 1.00 54.72 114 LEU A C 1
ATOM 936 O O . LEU A 1 114 ? 27.560 14.715 -51.455 1.00 54.72 114 LEU A O 1
ATOM 940 N N . THR A 1 115 ? 26.058 13.444 -50.374 1.00 56.31 115 THR A N 1
ATOM 941 C CA . THR A 1 115 ? 25.973 12.409 -51.421 1.00 56.31 115 THR A CA 1
ATOM 942 C C . THR A 1 115 ? 25.448 12.947 -52.751 1.00 56.31 115 THR A C 1
ATOM 944 O O . THR A 1 115 ? 25.948 12.548 -53.796 1.00 56.31 115 THR A O 1
ATOM 947 N N . ASN A 1 116 ? 24.506 13.900 -52.764 1.00 58.88 116 ASN A N 1
ATOM 948 C CA . ASN A 1 116 ? 24.096 14.552 -54.016 1.00 58.88 116 ASN A CA 1
ATOM 949 C C . ASN A 1 116 ? 25.201 15.425 -54.621 1.00 58.88 116 ASN A C 1
ATOM 951 O O . ASN A 1 116 ? 25.310 15.499 -55.845 1.00 58.88 116 ASN A O 1
ATOM 955 N N . LYS A 1 117 ? 26.016 16.089 -53.794 1.00 68.94 117 LYS A N 1
ATOM 956 C CA . LYS A 1 117 ? 27.158 16.874 -54.274 1.00 68.94 117 LYS A CA 1
ATOM 957 C C . LYS A 1 117 ? 28.229 15.961 -54.874 1.00 68.94 117 LYS A C 1
ATOM 959 O O . LYS A 1 117 ? 28.645 16.194 -56.004 1.00 68.94 117 LYS A O 1
ATOM 964 N N . GLU A 1 118 ? 28.592 14.891 -54.172 1.00 71.38 118 GLU A N 1
ATOM 965 C CA . GLU A 1 118 ? 29.527 13.868 -54.660 1.00 71.38 118 GLU A CA 1
ATOM 966 C C . GLU A 1 118 ? 29.005 13.184 -55.932 1.00 71.38 118 GLU A C 1
ATOM 968 O O . GLU A 1 118 ? 29.757 12.964 -56.879 1.00 71.38 118 GLU A O 1
ATOM 973 N N . PHE A 1 119 ? 27.698 12.918 -56.010 1.00 70.94 119 PHE A N 1
ATOM 974 C CA . PHE A 1 119 ? 27.058 12.367 -57.203 1.00 70.94 119 PHE A CA 1
ATOM 975 C C . PHE A 1 119 ? 27.109 13.335 -58.395 1.00 70.94 119 PHE A C 1
ATOM 977 O O . PHE A 1 119 ? 27.422 12.908 -59.506 1.00 70.94 119 PHE A O 1
ATOM 984 N N . LEU A 1 120 ? 26.860 14.635 -58.187 1.00 68.88 120 LEU A N 1
ATOM 985 C CA . LEU A 1 120 ? 26.995 15.652 -59.239 1.00 68.88 120 LEU A CA 1
ATOM 986 C C . LEU A 1 120 ? 28.448 15.794 -59.716 1.00 68.88 120 LEU A C 1
ATOM 988 O O . LEU A 1 120 ? 28.700 15.942 -60.915 1.00 68.88 120 LEU A O 1
ATOM 992 N N . GLU A 1 121 ? 29.410 15.736 -58.795 1.00 74.44 121 GLU A N 1
ATOM 993 C CA . GLU A 1 121 ? 30.840 15.778 -59.112 1.00 74.44 121 GLU A CA 1
ATOM 994 C C . GLU A 1 121 ? 31.268 14.536 -59.907 1.00 74.44 121 GLU A C 1
ATOM 996 O O . GLU A 1 121 ? 31.919 14.665 -60.950 1.00 74.44 121 GLU A O 1
ATOM 1001 N N . ALA A 1 122 ? 30.823 13.346 -59.495 1.00 67.69 122 ALA A N 1
ATOM 1002 C CA . ALA A 1 122 ? 31.046 12.098 -60.218 1.00 67.69 122 ALA A CA 1
ATOM 1003 C C . ALA A 1 122 ? 30.400 12.124 -61.614 1.00 67.69 122 ALA A C 1
ATOM 1005 O O . ALA A 1 122 ? 31.039 11.754 -62.600 1.00 67.69 122 ALA A O 1
ATOM 1006 N N . GLN A 1 123 ? 29.170 12.632 -61.734 1.00 64.19 123 GLN A N 1
ATOM 1007 C CA . GLN A 1 123 ? 28.476 12.774 -63.015 1.00 64.19 123 GLN A CA 1
ATOM 1008 C C . GLN A 1 123 ? 29.222 13.730 -63.957 1.00 64.19 123 GLN A C 1
ATOM 1010 O O . GLN A 1 123 ? 29.398 13.426 -65.137 1.00 64.19 123 GLN A O 1
ATOM 1015 N N . THR A 1 124 ? 29.728 14.848 -63.431 1.00 78.06 124 THR A N 1
ATOM 1016 C CA . THR A 1 124 ? 30.541 15.807 -64.195 1.00 78.06 124 THR A CA 1
ATOM 1017 C C . THR A 1 124 ? 31.859 15.177 -64.656 1.00 78.06 124 THR A C 1
ATOM 1019 O O . THR A 1 124 ? 32.286 15.388 -65.792 1.00 78.06 124 THR A O 1
ATOM 1022 N N . ARG A 1 125 ? 32.500 14.362 -63.805 1.00 83.25 125 ARG A N 1
ATOM 1023 C CA . ARG A 1 125 ? 33.725 13.624 -64.149 1.00 83.25 125 ARG A CA 1
ATOM 1024 C C . ARG A 1 125 ? 33.479 12.605 -65.265 1.00 83.25 125 ARG A C 1
ATOM 1026 O O . ARG A 1 125 ? 34.288 12.515 -66.181 1.00 83.25 125 ARG A O 1
ATOM 1033 N N . ILE A 1 126 ? 32.360 11.881 -65.212 1.00 75.75 126 ILE A N 1
ATOM 1034 C CA . ILE A 1 126 ? 31.977 10.893 -66.232 1.00 75.75 126 ILE A CA 1
ATOM 1035 C C . ILE A 1 126 ? 31.773 11.557 -67.597 1.00 75.75 126 ILE A C 1
ATOM 1037 O O . ILE A 1 126 ? 32.213 11.002 -68.599 1.00 75.75 126 ILE A O 1
ATOM 1041 N N . VAL A 1 127 ? 31.148 12.740 -67.654 1.00 79.25 127 VAL A N 1
ATOM 1042 C CA . VAL A 1 127 ? 30.981 13.471 -68.925 1.00 79.25 127 VAL A CA 1
ATOM 1043 C C . VAL A 1 127 ? 32.339 13.844 -69.519 1.00 79.25 127 VAL A C 1
ATOM 1045 O O . VAL A 1 127 ? 32.571 13.546 -70.685 1.00 79.25 127 VAL A O 1
ATOM 1048 N N . LYS A 1 128 ? 33.264 14.384 -68.713 1.00 84.00 128 LYS A N 1
ATOM 1049 C CA . LYS A 1 128 ? 34.624 14.714 -69.177 1.00 84.00 128 LYS A CA 1
ATOM 1050 C C . LYS A 1 128 ? 35.379 13.490 -69.695 1.00 84.00 128 LYS A C 1
ATOM 1052 O O . LYS A 1 128 ? 35.921 13.527 -70.789 1.00 84.00 128 LYS A O 1
ATOM 1057 N N . LEU A 1 129 ? 35.351 12.381 -68.954 1.00 80.44 129 LEU A N 1
ATOM 1058 C CA . LEU A 1 129 ? 35.983 11.126 -69.387 1.00 80.44 129 LEU A CA 1
ATOM 1059 C C . LEU A 1 129 ? 35.350 10.563 -70.668 1.00 80.44 129 LEU A C 1
ATOM 1061 O O . LEU A 1 129 ? 36.010 9.875 -71.442 1.00 80.44 129 LEU A O 1
ATOM 1065 N N . LYS A 1 130 ? 34.058 10.823 -70.894 1.00 79.88 130 LYS A N 1
ATOM 1066 C CA . LYS A 1 130 ? 33.368 10.416 -72.118 1.00 79.88 130 LYS A CA 1
ATOM 1067 C C . LYS A 1 130 ? 33.801 11.260 -73.317 1.00 79.88 130 LYS A C 1
ATOM 1069 O O . LYS A 1 130 ? 33.980 10.697 -74.389 1.00 79.88 130 LYS A O 1
ATOM 1074 N N . GLU A 1 131 ? 33.982 12.565 -73.131 1.00 82.88 131 GLU A N 1
ATOM 1075 C CA . GLU A 1 131 ? 34.544 13.460 -74.153 1.00 82.88 131 GLU A CA 1
ATOM 1076 C C . GLU A 1 131 ? 35.990 13.062 -74.488 1.00 82.88 131 GLU A C 1
ATOM 1078 O O . GLU A 1 131 ? 36.298 12.837 -75.654 1.00 82.88 131 GLU A O 1
ATOM 1083 N N . GLU A 1 132 ? 36.835 12.838 -73.474 1.00 85.44 132 GLU A N 1
ATOM 1084 C CA . GLU A 1 132 ? 38.219 12.369 -73.656 1.00 85.44 132 GLU A CA 1
ATOM 1085 C C . GLU A 1 132 ? 38.288 11.019 -74.395 1.00 85.44 132 GLU A C 1
ATOM 1087 O O . GLU A 1 132 ? 39.118 10.834 -75.283 1.00 85.44 132 GLU A O 1
ATOM 1092 N N . ASN A 1 133 ? 37.395 10.072 -74.082 1.00 79.06 133 ASN A N 1
ATOM 1093 C CA . ASN A 1 133 ? 37.322 8.795 -74.801 1.00 79.06 133 ASN A CA 1
ATOM 1094 C C . ASN A 1 133 ? 36.902 8.952 -76.267 1.00 79.06 133 ASN A C 1
ATOM 1096 O O . ASN A 1 133 ? 37.385 8.196 -77.111 1.00 79.06 133 ASN A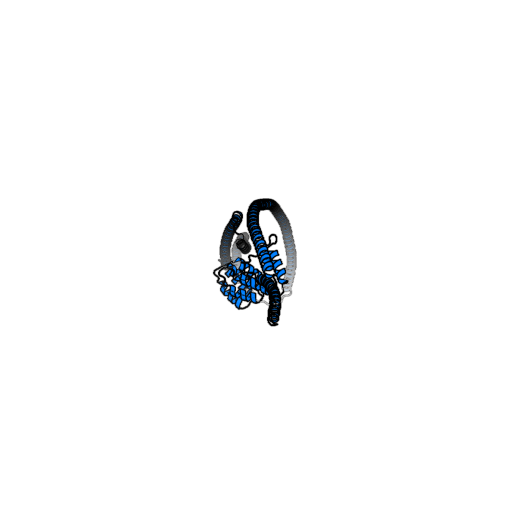 O 1
ATOM 1100 N N . GLU A 1 134 ? 36.017 9.898 -76.583 1.00 84.38 134 GLU A N 1
ATOM 1101 C CA . GLU A 1 134 ? 35.642 10.167 -77.973 1.00 84.38 134 GLU A CA 1
ATOM 1102 C C . GLU A 1 134 ? 36.819 10.791 -78.739 1.00 84.38 134 GLU A C 1
ATOM 1104 O O . GLU A 1 134 ? 37.094 10.397 -79.872 1.00 84.38 134 GLU A O 1
ATOM 1109 N N . ASP A 1 135 ? 37.592 11.672 -78.098 1.00 85.00 135 ASP A N 1
ATOM 1110 C CA . ASP A 1 135 ? 38.824 12.220 -78.671 1.00 85.00 135 ASP A CA 1
ATOM 1111 C C . ASP A 1 135 ? 39.874 11.131 -78.928 1.00 85.00 135 ASP A C 1
ATOM 1113 O O . ASP A 1 135 ? 40.456 11.079 -80.016 1.00 85.00 135 ASP A O 1
ATOM 1117 N N . TYR A 1 136 ? 40.093 10.213 -77.979 1.00 85.31 136 TYR A N 1
ATOM 1118 C CA . TYR A 1 136 ? 40.989 9.071 -78.192 1.00 85.31 136 TYR A CA 1
ATOM 1119 C C . TYR A 1 136 ? 40.505 8.158 -79.315 1.00 85.31 136 TYR A C 1
ATOM 1121 O O . TYR A 1 136 ? 41.314 7.671 -80.103 1.00 85.31 136 TYR A O 1
ATOM 1129 N N . LYS A 1 137 ? 39.194 7.949 -79.436 1.00 81.94 137 LYS A N 1
ATOM 1130 C CA . LYS A 1 137 ? 38.613 7.154 -80.519 1.00 81.94 137 LYS A CA 1
ATOM 1131 C C . LYS A 1 137 ? 38.856 7.800 -81.885 1.00 81.94 137 LYS A C 1
ATOM 1133 O O . LYS A 1 137 ? 39.288 7.106 -82.801 1.00 81.94 137 LYS A O 1
ATOM 1138 N N . ASN A 1 138 ? 38.682 9.117 -81.993 1.00 83.44 138 ASN A N 1
ATOM 1139 C CA . ASN A 1 138 ? 38.993 9.872 -83.210 1.00 83.44 138 ASN A CA 1
ATOM 1140 C C . ASN A 1 138 ? 40.492 9.802 -83.556 1.00 83.44 138 ASN A C 1
ATOM 1142 O O . ASN A 1 138 ? 40.861 9.676 -84.723 1.00 83.44 138 ASN A O 1
ATOM 1146 N N . GLN A 1 139 ? 41.374 9.848 -82.551 1.00 86.25 139 GLN A N 1
ATOM 1147 C CA . GLN A 1 139 ? 42.816 9.671 -82.759 1.00 86.25 139 GLN A CA 1
ATOM 1148 C C . GLN A 1 139 ? 43.159 8.261 -83.249 1.00 86.25 139 GLN A C 1
ATOM 1150 O O . GLN A 1 139 ? 43.990 8.113 -84.144 1.00 86.25 139 GLN A O 1
ATOM 1155 N N . ILE A 1 140 ? 42.519 7.229 -82.692 1.00 82.31 140 ILE A N 1
ATOM 1156 C CA . ILE A 1 140 ? 42.696 5.842 -83.135 1.00 82.31 140 ILE A CA 1
ATOM 1157 C C . ILE A 1 140 ? 42.231 5.683 -84.583 1.00 82.31 140 ILE A C 1
ATOM 1159 O O . ILE A 1 140 ? 42.970 5.118 -85.380 1.00 82.31 140 ILE A O 1
ATOM 1163 N N . GLU A 1 141 ? 41.069 6.226 -84.947 1.00 84.62 141 GLU A N 1
ATOM 1164 C CA . GLU A 1 141 ? 40.555 6.186 -86.323 1.00 84.62 141 GLU A CA 1
ATOM 1165 C C . GLU A 1 141 ? 41.508 6.890 -87.302 1.00 84.62 141 GLU A C 1
ATOM 1167 O O . GLU A 1 141 ? 41.825 6.369 -88.370 1.00 84.62 141 GLU A O 1
ATOM 1172 N N . PHE A 1 142 ? 42.060 8.041 -86.909 1.00 85.69 142 PHE A N 1
ATOM 1173 C CA . PHE A 1 142 ? 43.079 8.732 -87.697 1.00 85.69 142 PHE A CA 1
ATOM 1174 C C . PHE A 1 142 ? 44.349 7.887 -87.892 1.00 85.69 142 PHE A C 1
ATOM 1176 O O . PHE A 1 142 ? 44.891 7.824 -88.998 1.00 85.69 142 PHE A O 1
ATOM 1183 N N . LEU A 1 143 ? 44.830 7.230 -86.833 1.00 84.38 143 LEU A N 1
ATOM 1184 C CA . LEU A 1 143 ? 45.994 6.346 -86.908 1.00 84.38 143 LEU A CA 1
ATOM 1185 C C . LEU A 1 143 ? 45.715 5.096 -87.748 1.00 84.38 143 LEU A C 1
ATOM 1187 O O . LEU A 1 143 ? 46.598 4.679 -88.492 1.00 84.38 143 LEU A O 1
ATOM 1191 N N . GLN A 1 144 ? 44.507 4.535 -87.673 1.00 81.81 144 GLN A N 1
ATOM 1192 C CA . GLN A 1 144 ? 44.078 3.397 -88.488 1.00 81.81 144 GLN A CA 1
ATOM 1193 C C . GLN A 1 144 ? 44.073 3.748 -89.974 1.00 81.81 144 GLN A C 1
ATOM 1195 O O . GLN A 1 144 ? 44.699 3.040 -90.753 1.00 81.81 144 GLN A O 1
ATOM 1200 N N . ASN A 1 145 ? 43.498 4.892 -90.353 1.00 81.31 145 ASN A N 1
ATOM 1201 C CA . ASN A 1 145 ? 43.524 5.362 -91.742 1.00 81.31 145 ASN A CA 1
ATOM 1202 C C . ASN A 1 145 ? 44.958 5.575 -92.250 1.00 81.31 145 ASN A C 1
ATOM 1204 O O . ASN A 1 145 ? 45.277 5.284 -93.400 1.00 81.31 145 ASN A O 1
ATOM 1208 N N . LYS A 1 146 ? 45.853 6.073 -91.388 1.00 84.00 146 LYS A N 1
ATOM 1209 C CA . LYS A 1 146 ? 47.270 6.242 -91.733 1.00 84.00 146 LYS A CA 1
ATOM 1210 C C . LYS A 1 146 ? 48.002 4.903 -91.867 1.00 84.00 146 LYS A C 1
ATOM 1212 O O . LYS A 1 146 ? 48.926 4.795 -92.667 1.00 84.00 146 LYS A O 1
ATOM 1217 N N . PHE A 1 147 ? 47.626 3.910 -91.069 1.00 78.56 147 PHE A N 1
ATOM 1218 C CA . PHE A 1 147 ? 48.169 2.561 -91.165 1.00 78.56 147 PHE A CA 1
ATOM 1219 C C . PHE A 1 147 ? 47.702 1.871 -92.450 1.00 78.56 147 PHE A C 1
ATOM 1221 O O . PHE A 1 147 ? 48.528 1.303 -93.149 1.00 78.56 147 PHE A O 1
ATOM 1228 N N . GLU A 1 148 ? 46.429 2.017 -92.812 1.00 79.94 148 GLU A N 1
ATOM 1229 C CA . GLU A 1 148 ? 45.859 1.496 -94.060 1.00 79.94 148 GLU A CA 1
ATOM 1230 C C . GLU A 1 148 ? 46.518 2.133 -95.301 1.00 79.94 148 GLU A C 1
ATOM 1232 O O . GLU A 1 148 ? 46.868 1.433 -96.250 1.00 79.94 148 GLU A O 1
ATOM 1237 N N . ASP A 1 149 ? 46.807 3.442 -95.263 1.00 75.56 149 ASP A N 1
ATOM 1238 C CA . ASP A 1 149 ? 47.604 4.124 -96.296 1.00 75.56 149 ASP A CA 1
ATOM 1239 C C . ASP A 1 149 ? 49.024 3.535 -96.401 1.00 75.56 149 ASP A C 1
ATOM 1241 O O . ASP A 1 149 ? 49.510 3.260 -97.498 1.00 75.56 149 ASP A O 1
ATOM 1245 N N . LEU A 1 150 ? 49.688 3.269 -95.272 1.00 75.94 150 LEU A N 1
ATOM 1246 C CA . LEU A 1 150 ? 51.016 2.646 -95.262 1.00 75.94 150 LEU A CA 1
ATOM 1247 C C . LEU A 1 150 ? 50.998 1.188 -95.740 1.00 75.94 150 LEU A C 1
ATOM 1249 O O . LEU A 1 150 ? 51.903 0.802 -96.476 1.00 75.94 150 LEU A O 1
ATOM 1253 N N . GLU A 1 151 ? 49.990 0.396 -95.370 1.00 71.44 151 GLU A N 1
ATOM 1254 C CA . GLU A 1 151 ? 49.805 -0.972 -95.872 1.00 71.44 151 GLU A CA 1
ATOM 1255 C C . GLU A 1 151 ? 49.567 -0.981 -97.382 1.00 71.44 151 GLU A C 1
ATOM 1257 O O . GLU A 1 151 ? 50.172 -1.791 -98.082 1.00 71.44 151 GLU A O 1
ATOM 1262 N N . SER A 1 152 ? 48.774 -0.039 -97.905 1.00 70.44 152 SER A N 1
ATOM 1263 C CA . SER A 1 152 ? 48.562 0.087 -99.351 1.00 70.44 152 SER A CA 1
ATOM 1264 C C . SER A 1 152 ? 49.872 0.370 -100.098 1.00 70.44 152 SER A C 1
ATOM 1266 O O . SER A 1 152 ? 50.157 -0.259 -101.117 1.00 70.44 152 SER A O 1
ATOM 1268 N N . ARG A 1 153 ? 50.735 1.221 -99.530 1.00 69.94 153 ARG A N 1
ATOM 1269 C CA . ARG A 1 153 ? 52.061 1.529 -100.084 1.00 69.94 153 ARG A CA 1
ATOM 1270 C C . ARG A 1 153 ? 53.026 0.349 -99.992 1.00 69.94 153 ARG A C 1
ATOM 1272 O O . ARG A 1 153 ? 53.810 0.145 -100.908 1.00 69.94 153 ARG A O 1
ATOM 1279 N N . LEU A 1 154 ? 52.952 -0.443 -98.922 1.00 59.97 154 LEU A N 1
ATOM 1280 C CA . LEU A 1 154 ? 53.727 -1.680 -98.786 1.00 59.97 154 LEU A CA 1
ATOM 1281 C C . LEU A 1 154 ? 53.279 -2.750 -99.789 1.00 59.97 154 LEU A C 1
ATOM 1283 O O . LEU A 1 154 ? 54.118 -3.463 -100.326 1.00 59.97 154 LEU A O 1
ATOM 1287 N N . SER A 1 155 ? 51.980 -2.826 -100.090 1.00 57.81 155 SER A N 1
ATOM 1288 C CA . SER A 1 155 ? 51.453 -3.752 -101.099 1.00 57.81 155 SER A CA 1
ATOM 1289 C C . SER A 1 155 ? 51.776 -3.361 -102.550 1.00 57.81 155 SER A C 1
ATOM 1291 O O . SER A 1 155 ? 51.675 -4.206 -103.436 1.00 57.81 155 SER A O 1
ATOM 1293 N N . GLU A 1 156 ? 52.195 -2.115 -102.809 1.00 54.66 156 GLU A N 1
ATOM 1294 C CA . GLU A 1 156 ? 52.680 -1.668 -104.126 1.00 54.66 156 GLU A CA 1
ATOM 1295 C C . GLU A 1 156 ? 54.189 -1.923 -104.343 1.00 54.66 156 GLU A C 1
ATOM 1297 O O . GLU A 1 156 ? 54.624 -1.977 -105.494 1.00 54.66 156 GLU A O 1
ATOM 1302 N N . ASP A 1 157 ? 54.971 -2.136 -103.274 1.00 48.03 157 ASP A N 1
ATOM 1303 C CA . ASP A 1 157 ? 56.443 -2.262 -103.314 1.00 48.03 157 ASP A CA 1
ATOM 1304 C C . ASP A 1 157 ? 56.970 -3.722 -103.302 1.00 48.03 157 ASP A C 1
ATOM 1306 O O . ASP A 1 157 ? 58.182 -3.943 -103.335 1.00 48.03 157 ASP A O 1
ATOM 1310 N N . GLU A 1 158 ? 56.106 -4.747 -103.323 1.00 46.22 158 GLU A N 1
ATOM 1311 C CA . GLU A 1 158 ? 56.530 -6.151 -103.488 1.00 46.22 158 GLU A CA 1
ATOM 1312 C C . GLU A 1 158 ? 56.754 -6.514 -104.969 1.00 46.22 158 GLU A C 1
ATOM 1314 O O . GLU A 1 158 ? 55.937 -7.162 -105.627 1.00 46.22 158 GLU A O 1
ATOM 1319 N N . LEU A 1 159 ? 57.910 -6.118 -105.509 1.00 41.50 159 LEU A N 1
ATOM 1320 C CA . LEU A 1 159 ? 58.454 -6.676 -106.749 1.00 41.50 159 LEU A CA 1
ATOM 1321 C C . LEU A 1 159 ? 59.990 -6.711 -106.702 1.00 41.50 159 LEU A C 1
ATOM 1323 O O . LEU A 1 159 ? 60.638 -5.669 -106.654 1.00 41.50 159 LEU A O 1
ATOM 1327 N N . PHE A 1 160 ? 60.527 -7.934 -106.827 1.00 38.81 160 PHE A N 1
ATOM 1328 C CA . PHE A 1 160 ? 61.944 -8.346 -106.823 1.00 38.81 160 PHE A CA 1
ATOM 1329 C C . PHE A 1 160 ? 62.604 -8.311 -105.430 1.00 38.81 160 PHE A C 1
ATOM 1331 O O . PHE A 1 160 ? 62.612 -7.294 -104.754 1.00 38.81 160 PHE A O 1
ATOM 1338 N N . ILE A 1 161 ? 63.182 -9.410 -104.934 1.00 41.69 161 ILE A N 1
ATOM 1339 C CA . ILE A 1 161 ? 64.429 -10.013 -105.435 1.00 41.69 161 ILE A CA 1
ATOM 1340 C C . ILE A 1 161 ? 64.470 -11.528 -105.141 1.00 41.69 161 ILE A C 1
ATOM 1342 O O . ILE A 1 161 ? 63.993 -11.986 -104.105 1.00 41.69 161 ILE A O 1
ATOM 1346 N N . GLU A 1 162 ? 65.037 -12.259 -106.104 1.00 33.94 162 GLU A N 1
ATOM 1347 C CA . GLU A 1 162 ? 65.249 -13.709 -106.169 1.00 33.94 162 GLU A CA 1
ATOM 1348 C C . GLU A 1 162 ? 66.297 -14.242 -105.176 1.00 33.94 162 GLU A C 1
ATOM 1350 O O . GLU A 1 162 ? 67.173 -13.518 -104.703 1.00 33.94 162 GLU A O 1
ATOM 1355 N N . ASP A 1 163 ? 66.169 -15.545 -104.922 1.00 35.81 163 ASP A N 1
ATOM 1356 C CA . ASP A 1 163 ? 67.036 -16.421 -104.138 1.00 35.81 163 ASP A CA 1
ATOM 1357 C C . ASP A 1 163 ? 68.526 -16.316 -104.502 1.00 35.81 163 ASP A C 1
ATOM 1359 O O . ASP A 1 163 ? 68.880 -16.365 -105.676 1.00 35.81 163 ASP A O 1
ATOM 1363 N N . GLU A 1 164 ? 69.401 -16.344 -103.493 1.00 33.50 164 GLU A N 1
ATOM 1364 C CA . GLU A 1 164 ? 70.669 -17.079 -103.579 1.00 33.50 164 GLU A CA 1
ATOM 1365 C C . GLU A 1 164 ? 71.171 -17.440 -102.166 1.00 33.50 164 GLU A C 1
ATOM 1367 O O . GLU A 1 164 ? 71.482 -16.582 -101.338 1.00 33.50 164 GLU A O 1
ATOM 1372 N N . GLU A 1 165 ? 71.203 -18.745 -101.882 1.00 46.16 165 GLU A N 1
ATOM 1373 C CA . GLU A 1 165 ? 71.929 -19.340 -100.760 1.00 46.16 165 GLU A CA 1
ATOM 1374 C C . GLU A 1 165 ? 73.437 -19.199 -101.009 1.00 46.16 165 GLU A C 1
ATOM 1376 O O . GLU A 1 165 ? 73.902 -19.652 -102.046 1.00 46.16 165 GLU A O 1
ATOM 1381 N N . GLU A 1 166 ? 74.211 -18.670 -100.054 1.00 37.50 166 GLU A N 1
ATOM 1382 C CA . GLU A 1 166 ? 75.531 -19.213 -99.683 1.00 37.50 166 GLU A CA 1
ATOM 1383 C C . GLU A 1 166 ? 76.063 -18.583 -98.367 1.00 37.50 166 GLU A C 1
ATOM 1385 O O . GLU A 1 166 ? 75.600 -17.525 -97.936 1.00 37.50 166 GLU A O 1
ATOM 1390 N N . PRO A 1 167 ? 76.972 -19.272 -97.647 1.00 55.03 167 PRO A N 1
ATOM 1391 C CA . PRO A 1 167 ? 77.198 -19.094 -96.216 1.00 55.03 167 PRO A CA 1
ATOM 1392 C C . PRO A 1 167 ? 78.197 -17.968 -95.937 1.00 55.03 167 PRO A C 1
ATOM 1394 O O . PRO A 1 167 ? 79.335 -18.021 -96.400 1.00 55.03 167 PRO A O 1
ATOM 1397 N N . ILE A 1 168 ? 77.816 -16.972 -95.127 1.00 44.44 168 ILE A N 1
ATOM 1398 C CA . ILE A 1 168 ? 78.710 -15.852 -94.807 1.00 44.44 168 ILE A CA 1
ATOM 1399 C C . ILE A 1 168 ? 78.967 -15.747 -93.306 1.00 44.44 168 ILE A C 1
ATOM 1401 O O . ILE A 1 168 ? 78.083 -15.633 -92.458 1.00 44.44 168 ILE A O 1
ATOM 1405 N N . GLU A 1 169 ? 80.256 -15.799 -93.006 1.00 51.38 169 GLU A N 1
ATOM 1406 C CA . GLU A 1 169 ? 80.880 -15.576 -91.722 1.00 51.38 169 GLU A CA 1
ATOM 1407 C C . GLU A 1 169 ? 80.481 -14.221 -91.103 1.00 51.38 169 GLU A C 1
ATOM 1409 O O . GLU A 1 169 ? 80.706 -13.148 -91.649 1.00 51.38 169 GLU A O 1
ATOM 1414 N N . ASN A 1 170 ? 80.002 -14.294 -89.863 1.00 56.12 170 ASN A N 1
ATOM 1415 C CA . ASN A 1 170 ? 80.433 -13.434 -88.759 1.00 56.12 170 ASN A CA 1
ATOM 1416 C C . ASN A 1 170 ? 80.093 -11.924 -88.765 1.00 56.12 170 ASN A C 1
ATOM 1418 O O . ASN A 1 170 ? 80.699 -11.205 -87.978 1.00 56.12 170 ASN A O 1
ATOM 1422 N N . GLU A 1 171 ? 79.102 -11.429 -89.516 1.00 59.75 171 GLU A N 1
ATOM 1423 C CA . GLU A 1 171 ? 78.617 -10.033 -89.374 1.00 59.75 171 GLU A CA 1
ATOM 1424 C C . GLU A 1 171 ? 77.194 -9.945 -88.786 1.00 59.75 171 GLU A C 1
ATOM 1426 O O . GLU A 1 171 ? 76.965 -9.224 -87.811 1.00 59.75 171 GLU A O 1
ATOM 1431 N N . GLU A 1 172 ? 76.254 -10.778 -89.247 1.00 65.06 172 GLU A N 1
ATOM 1432 C CA . GLU A 1 172 ? 74.901 -10.865 -88.669 1.00 65.06 172 GLU A CA 1
ATOM 1433 C C . GLU A 1 172 ? 74.912 -11.336 -87.211 1.00 65.06 172 GLU A C 1
ATOM 1435 O O . GLU A 1 172 ? 74.235 -10.763 -86.357 1.00 65.06 172 GLU A O 1
ATOM 1440 N N . LEU A 1 173 ? 75.749 -12.326 -86.877 1.00 65.44 173 LEU A N 1
ATOM 1441 C CA . LEU A 1 173 ? 75.906 -12.794 -85.497 1.00 65.44 173 LEU A CA 1
ATOM 1442 C C . LEU A 1 173 ? 76.500 -11.704 -84.588 1.00 65.44 173 LEU A C 1
ATOM 1444 O O . LEU A 1 173 ? 76.160 -11.633 -83.404 1.00 65.44 173 LEU A O 1
ATOM 1448 N N . ILE A 1 174 ? 77.374 -10.845 -85.125 1.00 70.31 174 ILE A N 1
ATOM 1449 C CA . ILE A 1 174 ? 77.910 -9.685 -84.401 1.00 70.31 174 ILE A CA 1
ATOM 1450 C C . ILE A 1 174 ? 76.803 -8.649 -84.181 1.00 70.31 174 ILE A C 1
ATOM 1452 O O . ILE A 1 174 ? 76.683 -8.130 -83.069 1.00 70.31 174 ILE A O 1
ATOM 1456 N N . ASN A 1 175 ? 75.963 -8.391 -85.184 1.00 77.50 175 ASN A N 1
ATOM 1457 C CA . ASN A 1 175 ? 74.826 -7.476 -85.072 1.00 77.50 175 ASN A CA 1
ATOM 1458 C C . ASN A 1 175 ? 73.783 -7.976 -84.059 1.00 77.50 175 ASN A C 1
ATOM 1460 O O . ASN A 1 175 ? 73.363 -7.206 -83.197 1.00 77.50 175 ASN A O 1
ATOM 1464 N N . ILE A 1 176 ? 73.451 -9.271 -84.066 1.00 77.25 176 ILE A N 1
ATOM 1465 C CA . ILE A 1 176 ? 72.546 -9.888 -83.082 1.00 77.25 176 ILE A CA 1
ATOM 1466 C C . ILE A 1 176 ? 73.137 -9.813 -81.669 1.00 77.25 176 ILE A C 1
ATOM 1468 O O . ILE A 1 176 ? 72.433 -9.460 -80.725 1.00 77.25 176 ILE A O 1
ATOM 1472 N N . LYS A 1 177 ? 74.437 -10.092 -81.489 1.00 75.31 177 LYS A N 1
ATOM 1473 C CA . LYS A 1 177 ? 75.101 -9.956 -80.178 1.00 75.31 177 LYS A CA 1
ATOM 1474 C C . LYS A 1 177 ? 75.135 -8.507 -79.691 1.00 75.31 177 LYS A C 1
ATOM 1476 O O . LYS A 1 177 ? 74.946 -8.278 -78.499 1.00 75.31 177 LYS A O 1
ATOM 1481 N N . ARG A 1 178 ? 75.344 -7.539 -80.590 1.00 78.56 178 ARG A N 1
ATOM 1482 C CA . ARG A 1 178 ? 75.297 -6.103 -80.273 1.00 78.56 178 ARG A CA 1
ATOM 1483 C C . ARG A 1 178 ? 73.895 -5.681 -79.838 1.00 78.56 178 ARG A C 1
ATOM 1485 O O . ARG A 1 178 ? 73.768 -5.027 -78.810 1.00 78.56 178 ARG A O 1
ATOM 1492 N N . LEU A 1 179 ? 72.865 -6.111 -80.564 1.00 85.38 179 LEU A N 1
ATOM 1493 C CA . LEU A 1 179 ? 71.470 -5.836 -80.222 1.00 85.38 179 LEU A CA 1
ATOM 1494 C C . LEU A 1 179 ? 71.078 -6.480 -78.886 1.00 85.38 179 LEU A C 1
ATOM 1496 O O . LEU A 1 179 ? 70.435 -5.846 -78.060 1.00 85.38 179 LEU A O 1
ATOM 1500 N N . ASN A 1 180 ? 71.519 -7.712 -78.627 1.00 78.62 180 ASN A N 1
ATOM 1501 C CA . ASN A 1 180 ? 71.259 -8.390 -77.357 1.00 78.62 180 ASN A CA 1
ATOM 1502 C C . ASN A 1 180 ? 71.972 -7.696 -76.180 1.00 78.62 180 ASN A C 1
ATOM 1504 O O . ASN A 1 180 ? 71.412 -7.584 -75.095 1.00 78.62 180 ASN A O 1
ATOM 1508 N N . PHE A 1 181 ? 73.181 -7.164 -76.398 1.00 82.69 181 PHE A N 1
ATOM 1509 C CA . PHE A 1 181 ? 73.870 -6.344 -75.400 1.00 82.69 181 PHE A CA 1
ATOM 1510 C C . PHE A 1 181 ? 73.122 -5.030 -75.123 1.00 82.69 181 PHE A C 1
ATOM 1512 O O . PHE A 1 181 ? 72.923 -4.688 -73.962 1.00 82.69 181 PHE A O 1
ATOM 1519 N N . GLN A 1 182 ? 72.640 -4.343 -76.166 1.00 87.12 182 GLN A N 1
ATOM 1520 C CA . GLN A 1 182 ? 71.813 -3.136 -76.025 1.00 87.12 182 GLN A CA 1
ATOM 1521 C C . GLN A 1 182 ? 70.510 -3.423 -75.270 1.00 87.12 182 GLN A C 1
ATOM 1523 O O . GLN A 1 182 ? 70.181 -2.717 -74.324 1.00 87.12 182 GLN A O 1
ATOM 1528 N N . LEU A 1 183 ? 69.811 -4.505 -75.619 1.00 85.38 183 LEU A N 1
ATOM 1529 C CA . LEU A 1 183 ? 68.601 -4.935 -74.917 1.00 85.38 183 LEU A CA 1
ATOM 1530 C C . LEU A 1 183 ? 68.886 -5.327 -73.463 1.00 85.38 183 LEU A C 1
ATOM 1532 O O . LEU A 1 183 ? 68.050 -5.102 -72.592 1.00 85.38 183 LEU A O 1
ATOM 1536 N N . MET A 1 184 ? 70.039 -5.928 -73.169 1.00 82.69 184 MET A N 1
ATOM 1537 C CA . MET A 1 184 ? 70.432 -6.255 -71.797 1.00 82.69 184 MET A CA 1
ATOM 1538 C C . MET A 1 184 ? 70.705 -4.989 -70.975 1.00 82.69 184 MET A C 1
ATOM 1540 O O . MET A 1 184 ? 70.297 -4.925 -69.815 1.00 82.69 184 MET A O 1
ATOM 1544 N N . GLU A 1 185 ? 71.349 -3.986 -71.571 1.00 85.62 185 GLU A N 1
ATOM 1545 C CA . GLU A 1 185 ? 71.589 -2.678 -70.957 1.00 85.62 185 GLU A CA 1
ATOM 1546 C C . GLU A 1 185 ? 70.272 -1.929 -70.708 1.00 85.62 185 GLU A C 1
ATOM 1548 O O . GLU A 1 185 ? 70.015 -1.498 -69.584 1.00 85.62 185 GLU A O 1
ATOM 1553 N N . GLU A 1 186 ? 69.387 -1.870 -71.704 1.00 88.62 186 GLU A N 1
ATOM 1554 C CA . GLU A 1 186 ? 68.069 -1.238 -71.599 1.00 88.62 186 GLU A CA 1
ATOM 1555 C C . GLU A 1 186 ? 67.182 -1.935 -70.555 1.00 88.62 186 GLU A C 1
ATOM 1557 O O . GLU A 1 186 ? 66.586 -1.279 -69.702 1.00 88.62 186 GLU A O 1
ATOM 1562 N N . ASN A 1 187 ? 67.173 -3.272 -70.519 1.00 83.88 187 ASN A N 1
ATOM 1563 C CA . ASN A 1 187 ? 66.485 -4.029 -69.469 1.00 83.88 187 ASN A CA 1
ATOM 1564 C C . ASN A 1 187 ? 67.097 -3.802 -68.078 1.00 83.88 187 ASN A C 1
ATOM 1566 O O . ASN A 1 187 ? 66.379 -3.834 -67.077 1.00 83.88 187 ASN A O 1
ATOM 1570 N N . GLY A 1 188 ? 68.413 -3.596 -67.991 1.00 87.12 188 GLY A N 1
ATOM 1571 C CA . GLY A 1 188 ? 69.092 -3.225 -66.752 1.00 87.12 188 GLY A CA 1
ATOM 1572 C C . GLY A 1 188 ? 68.643 -1.853 -66.247 1.00 87.12 188 GLY A C 1
ATOM 1573 O O . GLY A 1 188 ? 68.284 -1.720 -65.076 1.00 87.12 188 GLY A O 1
ATOM 1574 N N . LEU A 1 189 ? 68.583 -0.864 -67.142 1.00 88.94 189 LEU A N 1
ATOM 1575 C CA . LEU A 1 189 ? 68.099 0.487 -66.849 1.00 88.94 189 LEU A CA 1
ATOM 1576 C C . LEU A 1 189 ? 66.623 0.485 -66.437 1.00 88.94 189 LEU A C 1
ATOM 1578 O O . LEU A 1 189 ? 66.285 1.057 -65.402 1.00 88.94 189 LEU A O 1
ATOM 1582 N N . LEU A 1 190 ? 65.765 -0.233 -67.166 1.00 90.56 190 LEU A N 1
ATOM 1583 C CA . LEU A 1 190 ? 64.347 -0.380 -66.825 1.00 90.56 190 LEU A CA 1
ATOM 1584 C C . LEU A 1 190 ? 64.155 -1.028 -65.449 1.00 90.56 190 LEU A C 1
ATOM 1586 O O . LEU A 1 190 ? 63.318 -0.581 -64.669 1.00 90.56 190 LEU A O 1
ATOM 1590 N N . ARG A 1 191 ? 64.949 -2.049 -65.095 1.00 87.06 191 ARG A N 1
ATOM 1591 C CA . ARG A 1 191 ? 64.907 -2.645 -63.746 1.00 87.06 191 ARG A CA 1
ATOM 1592 C C . ARG A 1 191 ? 65.296 -1.642 -62.664 1.00 87.06 191 ARG A C 1
ATOM 1594 O O . ARG A 1 191 ? 64.647 -1.611 -61.622 1.00 87.06 191 ARG A O 1
ATOM 1601 N N . MET A 1 192 ? 66.328 -0.831 -62.901 1.00 89.31 192 MET A N 1
ATOM 1602 C CA . MET A 1 192 ? 66.722 0.227 -61.966 1.00 89.31 192 MET A CA 1
ATOM 1603 C C . MET A 1 192 ? 65.627 1.287 -61.816 1.00 89.31 192 MET A C 1
ATOM 1605 O O . MET A 1 192 ? 65.348 1.721 -60.699 1.00 89.31 192 MET A O 1
ATOM 1609 N N . GLU A 1 193 ? 64.976 1.674 -62.913 1.00 91.19 193 GLU A N 1
ATOM 1610 C CA . GLU A 1 193 ? 63.871 2.630 -62.891 1.00 91.19 193 GLU A CA 1
ATOM 1611 C C . GLU A 1 193 ? 62.670 2.078 -62.114 1.00 91.19 193 GLU A C 1
ATOM 1613 O O . GLU A 1 193 ? 62.173 2.753 -61.211 1.00 91.19 193 GLU A O 1
ATOM 1618 N N . VAL A 1 194 ? 62.273 0.827 -62.371 1.00 88.19 194 VAL A N 1
ATOM 1619 C CA . VAL A 1 194 ? 61.201 0.138 -61.634 1.00 88.19 194 VAL A CA 1
ATOM 1620 C C . VAL A 1 194 ? 61.509 0.072 -60.139 1.00 88.19 194 VAL A C 1
ATOM 1622 O O . VAL A 1 194 ? 60.641 0.400 -59.329 1.00 88.19 194 VAL A O 1
ATOM 1625 N N . GLU A 1 195 ? 62.733 -0.293 -59.749 1.00 87.44 195 GLU A N 1
ATOM 1626 C CA . GLU A 1 195 ? 63.094 -0.366 -58.329 1.00 87.44 195 GLU A CA 1
ATOM 1627 C C . GLU A 1 195 ? 63.104 1.029 -57.680 1.00 87.44 195 GLU A C 1
ATOM 1629 O O . GLU A 1 195 ? 62.642 1.195 -56.551 1.00 87.44 195 GLU A O 1
ATOM 1634 N N . SER A 1 196 ? 63.533 2.062 -58.415 1.00 89.81 196 SER A N 1
ATOM 1635 C CA . SER A 1 196 ? 63.482 3.450 -57.940 1.00 89.81 196 SER A CA 1
ATOM 1636 C C . SER A 1 196 ? 62.048 3.964 -57.763 1.00 89.81 196 SER A C 1
ATOM 1638 O O . SER A 1 196 ? 61.748 4.651 -56.784 1.00 89.81 196 SER A O 1
ATOM 1640 N N . 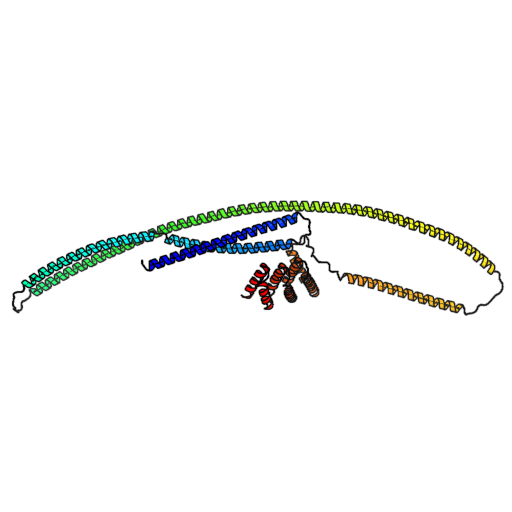LEU A 1 197 ? 61.139 3.607 -58.676 1.00 91.31 197 LEU A N 1
ATOM 1641 C CA . LEU A 1 197 ? 59.723 3.958 -58.594 1.00 91.31 197 LEU A CA 1
ATOM 1642 C C . LEU A 1 197 ? 59.050 3.231 -57.434 1.00 91.31 197 LEU A C 1
ATOM 1644 O O . LEU A 1 197 ? 58.277 3.843 -56.701 1.00 91.31 197 LEU A O 1
ATOM 1648 N N . LYS A 1 198 ? 59.384 1.955 -57.227 1.00 88.25 198 LYS A N 1
ATOM 1649 C CA . LYS A 1 198 ? 58.892 1.163 -56.099 1.00 88.25 198 LYS A CA 1
ATOM 1650 C C . LYS A 1 198 ? 59.327 1.761 -54.761 1.00 88.25 198 LYS A C 1
ATOM 1652 O O . LYS A 1 198 ? 58.484 1.921 -53.884 1.00 88.25 198 LYS A O 1
ATOM 1657 N N . ALA A 1 199 ? 60.595 2.158 -54.631 1.00 90.12 199 ALA A N 1
ATOM 1658 C CA . ALA A 1 199 ? 61.097 2.826 -53.430 1.00 90.12 199 ALA A CA 1
ATOM 1659 C C . ALA A 1 199 ? 60.354 4.145 -53.154 1.00 90.12 199 ALA A C 1
ATOM 1661 O O . ALA A 1 199 ? 59.866 4.352 -52.046 1.00 90.12 199 ALA A O 1
ATOM 1662 N N . ARG A 1 200 ? 60.174 4.995 -54.177 1.00 90.88 200 ARG A N 1
ATOM 1663 C CA . ARG A 1 200 ? 59.413 6.254 -54.048 1.00 90.88 200 ARG A CA 1
ATOM 1664 C C . ARG A 1 200 ? 57.945 6.032 -53.696 1.00 90.88 200 ARG A C 1
ATOM 1666 O O . ARG A 1 200 ? 57.360 6.825 -52.964 1.00 90.88 200 ARG A O 1
ATOM 1673 N N . PHE A 1 201 ? 57.323 4.995 -54.254 1.00 89.81 201 PHE A N 1
ATOM 1674 C CA . PHE A 1 201 ? 55.938 4.660 -53.938 1.00 89.81 201 PHE A CA 1
ATOM 1675 C C . PHE A 1 201 ? 55.805 4.201 -52.486 1.00 89.81 201 PHE A C 1
ATOM 1677 O O . PHE A 1 201 ? 54.874 4.614 -51.803 1.00 89.81 201 PHE A O 1
ATOM 1684 N N . GLN A 1 202 ? 56.748 3.389 -52.010 1.00 88.81 202 GLN A N 1
ATOM 1685 C CA . GLN A 1 202 ? 56.750 2.901 -50.638 1.00 88.81 202 GLN A CA 1
ATOM 1686 C C . GLN A 1 202 ? 56.975 4.031 -49.625 1.00 88.81 202 GLN A C 1
ATOM 1688 O O . GLN A 1 202 ? 56.228 4.116 -48.658 1.00 88.81 202 GLN A O 1
ATOM 1693 N N . GLU A 1 203 ? 57.902 4.950 -49.899 1.00 92.75 203 GLU A N 1
ATOM 1694 C CA . GLU A 1 203 ? 58.118 6.151 -49.081 1.00 92.75 203 GLU A CA 1
ATOM 1695 C C . GLU A 1 203 ? 56.849 7.016 -48.995 1.00 92.75 203 GLU A C 1
ATOM 1697 O O . GLU A 1 203 ? 56.411 7.373 -47.904 1.00 92.75 203 GLU A O 1
ATOM 1702 N N . ARG A 1 204 ? 56.186 7.276 -50.132 1.00 91.25 204 ARG A N 1
ATOM 1703 C CA . ARG A 1 204 ? 54.915 8.022 -50.152 1.00 91.25 204 ARG A CA 1
ATOM 1704 C C . ARG A 1 204 ? 53.785 7.309 -49.420 1.00 91.25 204 ARG A C 1
ATOM 1706 O O . ARG A 1 204 ? 52.920 7.971 -48.854 1.00 91.25 204 ARG A O 1
ATOM 1713 N N . LEU A 1 205 ? 53.749 5.979 -49.476 1.00 89.12 205 LEU A N 1
ATOM 1714 C CA . LEU A 1 205 ? 52.748 5.191 -48.766 1.00 89.12 205 LEU A CA 1
ATOM 1715 C C . LEU A 1 205 ? 52.966 5.281 -47.251 1.00 89.12 205 LEU A C 1
ATOM 1717 O O . LEU A 1 205 ? 52.008 5.504 -46.520 1.00 89.12 205 LEU A O 1
ATOM 1721 N N . GLU A 1 206 ? 54.211 5.150 -46.789 1.00 90.25 206 GLU A N 1
ATOM 1722 C CA . GLU A 1 206 ? 54.570 5.301 -45.373 1.00 90.25 206 GLU A CA 1
ATOM 1723 C C . GLU A 1 206 ? 54.268 6.718 -44.864 1.00 90.25 206 GLU A C 1
ATOM 1725 O O . GLU A 1 206 ? 53.673 6.870 -43.798 1.00 90.25 206 GLU A O 1
ATOM 1730 N N . GLU A 1 207 ? 54.579 7.749 -45.655 1.00 93.12 207 GLU A N 1
ATOM 1731 C CA . GLU A 1 207 ? 54.248 9.143 -45.341 1.00 93.12 207 GLU A CA 1
ATOM 1732 C C . GLU A 1 207 ? 52.729 9.367 -45.257 1.00 93.12 207 GLU A C 1
ATOM 1734 O O . GLU A 1 207 ? 52.241 9.973 -44.303 1.00 93.12 207 GLU A O 1
ATOM 1739 N N . ALA A 1 208 ? 51.956 8.834 -46.210 1.00 88.94 208 ALA A N 1
ATOM 1740 C CA . ALA A 1 208 ? 50.498 8.942 -46.196 1.00 88.94 208 ALA A CA 1
ATOM 1741 C C . ALA A 1 208 ? 49.879 8.257 -44.965 1.00 88.94 208 ALA A C 1
ATOM 1743 O O . ALA A 1 208 ? 49.017 8.846 -44.316 1.00 88.94 208 ALA A O 1
ATOM 1744 N N . ILE A 1 209 ? 50.357 7.058 -44.612 1.00 90.19 209 ILE A N 1
ATOM 1745 C CA . ILE A 1 209 ? 49.909 6.325 -43.418 1.00 90.19 209 ILE A CA 1
ATOM 1746 C C . ILE A 1 209 ? 50.254 7.103 -42.143 1.00 90.19 209 ILE A C 1
ATOM 1748 O O . ILE A 1 209 ? 49.421 7.200 -41.242 1.00 90.19 209 ILE A O 1
ATOM 1752 N N . SER A 1 210 ? 51.460 7.675 -42.062 1.00 91.31 210 SER A N 1
ATOM 1753 C CA . SER A 1 210 ? 51.878 8.488 -40.914 1.00 91.31 210 SER A CA 1
ATOM 1754 C C . SER A 1 210 ? 50.981 9.715 -40.749 1.00 91.31 210 SER A C 1
ATOM 1756 O O . SER A 1 210 ? 50.455 9.946 -39.663 1.00 91.31 210 SER A O 1
ATOM 1758 N N . ASN A 1 211 ? 50.737 10.451 -41.835 1.00 91.81 211 ASN A N 1
ATOM 1759 C CA . ASN A 1 211 ? 49.892 11.645 -41.823 1.00 91.81 211 ASN A CA 1
ATOM 1760 C C . ASN A 1 211 ? 48.437 11.322 -41.442 1.00 91.81 211 ASN A C 1
ATOM 1762 O O . ASN A 1 211 ? 47.816 12.057 -40.677 1.00 91.81 211 ASN A O 1
ATOM 1766 N N . GLU A 1 212 ? 47.883 10.218 -41.951 1.00 87.94 212 GLU A N 1
ATOM 1767 C CA . GLU A 1 212 ? 46.524 9.785 -41.606 1.00 87.94 212 GLU A CA 1
ATOM 1768 C C . GLU A 1 212 ? 46.428 9.341 -40.138 1.00 87.94 212 GLU A C 1
ATOM 1770 O O . GLU A 1 212 ? 45.458 9.668 -39.449 1.00 87.94 212 GLU A O 1
ATOM 1775 N N . SER A 1 213 ? 47.465 8.674 -39.618 1.00 83.81 213 SER A N 1
ATOM 1776 C CA . SER A 1 213 ? 47.546 8.317 -38.200 1.00 83.81 213 SER A CA 1
ATOM 1777 C C . SER A 1 213 ? 47.651 9.545 -37.294 1.00 83.81 213 SER A C 1
ATOM 1779 O O . SER A 1 213 ? 47.035 9.552 -36.228 1.00 83.81 213 SER A O 1
ATOM 1781 N N . GLU A 1 214 ? 48.421 10.565 -37.678 1.00 91.94 214 GLU A N 1
ATOM 1782 C CA . GLU A 1 214 ? 48.517 11.824 -36.930 1.00 91.94 214 GLU A CA 1
ATOM 1783 C C . GLU A 1 214 ? 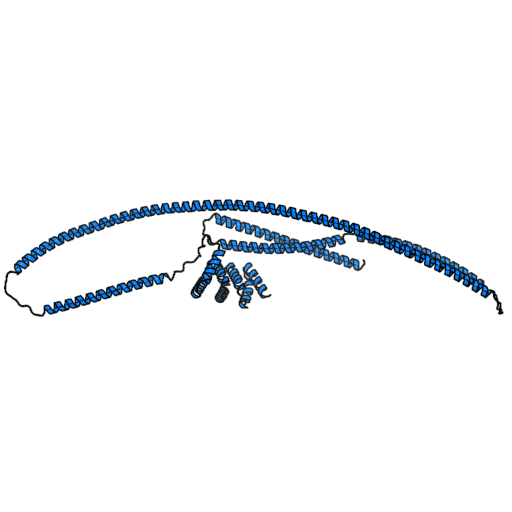47.169 12.547 -36.905 1.00 91.94 214 GLU A C 1
ATOM 1785 O O . GLU A 1 214 ? 46.663 12.852 -35.825 1.00 91.94 214 GLU A O 1
ATOM 1790 N N . LEU A 1 215 ? 46.519 12.702 -38.064 1.00 90.31 215 LEU A N 1
ATOM 1791 C CA . LEU A 1 215 ? 45.201 13.332 -38.160 1.00 90.31 215 LEU A CA 1
ATOM 1792 C C . LEU A 1 215 ? 44.143 12.590 -37.327 1.00 90.31 215 LEU A C 1
ATOM 1794 O O . LEU A 1 215 ? 43.317 13.214 -36.655 1.00 90.31 215 LEU A O 1
ATOM 1798 N N . SER A 1 216 ? 44.166 11.254 -37.347 1.00 83.75 216 SER A N 1
ATOM 1799 C CA . SER A 1 216 ? 43.254 10.443 -36.541 1.00 83.75 216 SER A CA 1
ATOM 1800 C C . SER A 1 216 ? 43.516 10.612 -35.043 1.00 83.75 216 SER A C 1
ATOM 1802 O O . SER A 1 216 ? 42.562 10.699 -34.269 1.00 83.75 216 SER A O 1
ATOM 1804 N N . ASN A 1 217 ? 44.780 10.676 -34.617 1.00 88.88 217 ASN A N 1
ATOM 1805 C CA . ASN A 1 217 ? 45.134 10.894 -33.213 1.00 88.88 217 ASN A CA 1
ATOM 1806 C C . ASN A 1 217 ? 44.728 12.292 -32.737 1.00 88.88 217 ASN A C 1
ATOM 1808 O O . ASN A 1 217 ? 44.165 12.425 -31.649 1.00 88.88 217 ASN A O 1
ATOM 1812 N N . ASP A 1 218 ? 44.934 13.319 -33.560 1.00 92.81 218 ASP A N 1
ATOM 1813 C CA . ASP A 1 218 ? 44.478 14.677 -33.267 1.00 92.81 218 ASP A CA 1
ATOM 1814 C C . ASP A 1 218 ? 42.958 14.721 -33.099 1.00 92.81 218 ASP A C 1
ATOM 1816 O O . ASP A 1 218 ? 42.454 15.298 -32.130 1.00 92.81 218 ASP A O 1
ATOM 1820 N N . LYS A 1 219 ? 42.216 14.023 -33.971 1.00 89.88 219 LYS A N 1
ATOM 1821 C CA . LYS A 1 219 ? 40.757 13.953 -33.857 1.00 89.88 219 LYS A CA 1
ATOM 1822 C C . LYS A 1 219 ? 40.297 13.210 -32.604 1.00 89.88 219 LYS A C 1
ATOM 1824 O O . LYS A 1 219 ? 39.331 13.627 -31.966 1.00 89.88 219 LYS A O 1
ATOM 1829 N N . ILE A 1 220 ? 40.989 12.135 -32.224 1.00 88.00 220 ILE A N 1
ATOM 1830 C CA . ILE A 1 220 ? 40.719 11.405 -30.978 1.00 88.00 220 ILE A CA 1
ATOM 1831 C C . ILE A 1 220 ? 40.952 12.308 -29.763 1.00 88.00 220 ILE A C 1
ATOM 1833 O O . ILE A 1 220 ? 40.136 12.303 -28.839 1.00 88.00 220 ILE A O 1
ATOM 1837 N N . ASN A 1 221 ? 42.023 13.101 -29.758 1.00 89.62 221 ASN A N 1
ATOM 1838 C CA . ASN A 1 221 ? 42.335 14.011 -28.656 1.00 89.62 221 ASN A CA 1
ATOM 1839 C C . ASN A 1 221 ? 41.297 15.137 -28.526 1.00 89.62 221 ASN A C 1
ATOM 1841 O O . ASN A 1 221 ? 40.870 15.458 -27.413 1.00 89.62 221 ASN A O 1
ATOM 1845 N N . GLU A 1 222 ? 40.852 15.703 -29.651 1.00 91.56 222 GLU A N 1
ATOM 1846 C CA . GLU A 1 222 ? 39.775 16.700 -29.689 1.00 91.56 222 GLU A CA 1
ATOM 1847 C C . GLU A 1 222 ? 38.474 16.126 -29.108 1.00 91.56 222 GLU A C 1
ATOM 1849 O O . GLU A 1 222 ? 37.938 16.669 -28.142 1.00 91.56 222 GLU A O 1
ATOM 1854 N N . LEU A 1 223 ? 38.025 14.970 -29.615 1.00 89.62 223 LEU A N 1
ATOM 1855 C CA . LEU A 1 223 ? 36.811 14.301 -29.134 1.00 89.62 223 LEU A CA 1
ATOM 1856 C C . LEU A 1 223 ? 36.912 13.906 -27.655 1.00 89.62 223 LEU A C 1
ATOM 1858 O O . LEU A 1 223 ? 35.939 14.024 -26.914 1.00 89.62 223 LEU A O 1
ATOM 1862 N N . SER A 1 224 ? 38.089 13.470 -27.199 1.00 86.94 224 SER A N 1
ATOM 1863 C CA . SER A 1 224 ? 38.319 13.144 -25.786 1.00 86.94 224 SER A CA 1
ATOM 1864 C C . SER A 1 224 ? 38.200 14.383 -24.892 1.00 86.94 224 SER A C 1
ATOM 1866 O O . SER A 1 224 ? 37.647 14.302 -23.796 1.00 86.94 224 SER A O 1
ATOM 1868 N N . SER A 1 225 ? 38.670 15.539 -25.368 1.00 90.38 225 SER A N 1
ATOM 1869 C CA . SER A 1 225 ? 38.570 16.812 -24.642 1.00 90.38 225 SER A CA 1
ATOM 1870 C C . SER A 1 225 ? 37.122 17.304 -24.560 1.00 90.38 225 SER A C 1
ATOM 1872 O O . SER A 1 225 ? 36.671 17.730 -23.495 1.00 90.38 225 SER A O 1
ATOM 1874 N N . GLU A 1 226 ? 36.371 17.202 -25.660 1.00 91.38 226 GLU A N 1
ATOM 1875 C CA . GLU A 1 226 ? 34.939 17.525 -25.695 1.00 91.38 226 GLU A CA 1
ATOM 1876 C C . GLU A 1 226 ? 34.124 16.615 -24.773 1.00 91.38 226 GLU A C 1
ATOM 1878 O O . GLU A 1 226 ? 33.250 17.090 -24.042 1.00 91.38 226 GLU A O 1
ATOM 1883 N N . LEU A 1 227 ? 34.432 15.316 -24.764 1.00 88.56 227 LEU A N 1
ATOM 1884 C CA . LEU A 1 227 ? 33.771 14.343 -23.902 1.00 88.56 227 LEU A CA 1
ATOM 1885 C C . LEU A 1 227 ? 34.001 14.662 -22.419 1.00 88.56 227 LEU A C 1
ATOM 1887 O O . LEU A 1 227 ? 33.052 14.631 -21.634 1.00 88.56 227 LEU A O 1
ATOM 1891 N N . GLU A 1 228 ? 35.225 15.025 -22.031 1.00 88.94 228 GLU A N 1
ATOM 1892 C CA . GLU A 1 228 ? 35.530 15.366 -20.638 1.00 88.94 228 GLU A CA 1
ATOM 1893 C C . GLU A 1 228 ? 34.882 16.694 -20.214 1.00 88.94 228 GLU A C 1
ATOM 1895 O O . GLU A 1 228 ? 34.378 16.821 -19.091 1.00 88.94 228 GLU A O 1
ATOM 1900 N N . PHE A 1 229 ? 34.798 17.664 -21.130 1.00 91.50 229 PHE A N 1
ATOM 1901 C CA . PHE A 1 229 ? 34.057 18.905 -20.905 1.00 91.50 229 PHE A CA 1
ATOM 1902 C C . PHE A 1 229 ? 32.557 18.644 -20.698 1.00 91.50 229 PHE A C 1
ATOM 1904 O O . PHE A 1 229 ? 31.968 19.117 -19.722 1.00 91.50 229 PHE A O 1
ATOM 1911 N N . LEU A 1 230 ? 31.939 17.850 -21.578 1.00 87.94 230 LEU A N 1
ATOM 1912 C CA . LEU A 1 230 ? 30.530 17.463 -21.476 1.00 87.94 230 LEU A CA 1
ATOM 1913 C C . LEU A 1 230 ? 30.240 16.703 -20.182 1.00 87.94 230 LEU A C 1
ATOM 1915 O O . LEU A 1 230 ? 29.247 16.991 -19.514 1.00 87.94 230 LEU A O 1
ATOM 1919 N N . LYS A 1 231 ? 31.121 15.778 -19.796 1.00 85.56 231 LYS A N 1
ATOM 1920 C CA . LYS A 1 231 ? 31.010 15.012 -18.553 1.00 85.56 231 LYS A CA 1
ATOM 1921 C C . LYS A 1 231 ? 31.061 15.916 -17.323 1.00 85.56 231 LYS A C 1
ATOM 1923 O O . LYS A 1 231 ? 30.212 15.790 -16.445 1.00 85.56 231 LYS A O 1
ATOM 1928 N N . THR A 1 232 ? 31.998 16.863 -17.293 1.00 88.50 232 THR A N 1
ATOM 1929 C CA . THR A 1 232 ? 32.124 17.841 -16.200 1.00 88.50 232 THR A CA 1
ATOM 1930 C C . THR A 1 232 ? 30.879 18.725 -16.103 1.00 88.50 232 THR A C 1
ATOM 1932 O O . THR A 1 232 ? 30.348 18.942 -15.015 1.00 88.50 232 THR A O 1
ATOM 1935 N N . ASN A 1 233 ? 30.361 19.193 -17.241 1.00 88.88 233 ASN A N 1
ATOM 1936 C CA . ASN A 1 233 ? 29.153 20.016 -17.283 1.00 88.88 233 ASN A CA 1
ATOM 1937 C C . ASN A 1 233 ? 27.908 19.230 -16.837 1.00 88.88 233 ASN A C 1
ATOM 1939 O O . ASN A 1 233 ? 27.106 19.719 -16.043 1.00 88.88 233 ASN A O 1
ATOM 1943 N N . PHE A 1 234 ? 27.760 17.984 -17.295 1.00 82.75 234 PHE A N 1
ATOM 1944 C CA . PHE A 1 234 ? 26.669 17.113 -16.864 1.00 82.75 234 PHE A CA 1
ATOM 1945 C C . PHE A 1 234 ? 26.723 16.855 -15.357 1.00 82.75 234 PHE A C 1
ATOM 1947 O O . PHE A 1 234 ? 25.707 17.002 -14.681 1.00 82.75 234 PHE A O 1
ATOM 1954 N N . GLN A 1 235 ? 27.906 16.551 -14.820 1.00 84.06 235 GLN A N 1
ATOM 1955 C CA . GLN A 1 235 ? 28.089 16.357 -13.386 1.00 84.06 235 GLN A CA 1
ATOM 1956 C C . GLN A 1 235 ? 27.708 17.615 -12.590 1.00 84.06 235 GLN A C 1
ATOM 1958 O O . GLN A 1 235 ? 26.934 17.513 -11.641 1.00 84.06 235 GLN A O 1
ATOM 1963 N N . GLY A 1 236 ? 28.146 18.802 -13.024 1.00 85.88 236 GLY A N 1
ATOM 1964 C CA . GLY A 1 236 ? 27.767 20.065 -12.383 1.00 85.88 236 GLY A CA 1
ATOM 1965 C C . GLY A 1 236 ? 26.255 20.323 -12.403 1.00 85.88 236 GLY A C 1
ATOM 1966 O O . GLY A 1 236 ? 25.680 20.718 -11.392 1.00 85.88 236 GLY A O 1
ATOM 1967 N N . ARG A 1 237 ? 25.578 20.034 -13.523 1.00 85.88 237 ARG A N 1
ATOM 1968 C CA . ARG A 1 237 ? 24.112 20.166 -13.629 1.00 85.88 237 ARG A CA 1
ATOM 1969 C C . ARG A 1 237 ? 23.363 19.185 -12.729 1.00 85.88 237 ARG A C 1
ATOM 1971 O O . ARG A 1 237 ? 22.316 19.542 -12.195 1.00 85.88 237 ARG A O 1
ATOM 1978 N N . VAL A 1 238 ? 23.876 17.965 -12.571 1.00 80.50 238 VAL A N 1
ATOM 1979 C CA . VAL A 1 238 ? 23.306 16.965 -11.658 1.00 80.50 238 VAL A CA 1
ATOM 1980 C C . VAL A 1 238 ? 23.466 17.417 -10.208 1.00 80.50 238 VAL A C 1
ATOM 1982 O O . VAL A 1 238 ? 22.494 17.390 -9.460 1.00 80.50 238 VAL A O 1
ATOM 1985 N N . GLU A 1 239 ? 24.650 17.893 -9.821 1.00 84.56 239 GLU A N 1
ATOM 1986 C CA . GLU A 1 239 ? 24.897 18.425 -8.475 1.00 84.56 239 GLU A CA 1
ATOM 1987 C C . GLU A 1 239 ? 23.995 19.634 -8.167 1.00 84.56 239 GLU A C 1
ATOM 1989 O O . GLU A 1 239 ? 23.395 19.700 -7.093 1.00 84.56 239 GLU A O 1
ATOM 1994 N N . GLU A 1 240 ? 23.808 20.546 -9.127 1.00 87.19 240 GLU A N 1
ATOM 1995 C CA . GLU A 1 240 ? 22.895 21.686 -8.979 1.00 87.19 240 GLU A CA 1
ATOM 1996 C C . GLU A 1 240 ? 21.428 21.246 -8.833 1.00 87.19 240 GLU A C 1
ATOM 1998 O O . GLU A 1 240 ? 20.703 21.776 -7.988 1.00 87.19 240 GLU A O 1
ATOM 2003 N N . ALA A 1 241 ? 20.979 20.270 -9.629 1.00 80.31 241 ALA A N 1
ATOM 2004 C CA . ALA A 1 241 ? 19.622 19.736 -9.543 1.00 80.31 241 ALA A CA 1
ATOM 2005 C C . ALA A 1 241 ? 19.361 19.070 -8.183 1.00 80.31 241 ALA A C 1
ATOM 2007 O O . ALA A 1 241 ? 18.349 19.364 -7.547 1.00 80.31 241 ALA A O 1
ATOM 2008 N N . ILE A 1 242 ? 20.310 18.257 -7.702 1.00 82.88 242 ILE A N 1
ATOM 2009 C CA . ILE A 1 242 ? 20.242 17.618 -6.381 1.00 82.88 242 ILE A CA 1
ATOM 2010 C C . ILE A 1 242 ? 20.171 18.677 -5.275 1.00 82.88 242 ILE A C 1
ATOM 2012 O O . ILE A 1 242 ? 19.362 18.550 -4.356 1.00 82.88 242 ILE A O 1
ATOM 2016 N N . SER A 1 243 ? 20.975 19.742 -5.366 1.00 84.81 243 SER A N 1
ATOM 2017 C CA . SER A 1 243 ? 20.959 20.829 -4.380 1.00 84.81 243 SER A CA 1
ATOM 2018 C C . SER A 1 243 ? 19.606 21.542 -4.334 1.00 84.81 243 SER A C 1
ATOM 2020 O O . SER A 1 243 ? 19.064 21.754 -3.250 1.00 84.81 243 SER A O 1
ATOM 2022 N N . LYS A 1 244 ? 19.022 21.871 -5.494 1.00 86.94 244 LYS A N 1
ATOM 2023 C CA . LYS A 1 244 ? 17.702 22.525 -5.567 1.00 86.94 244 LYS A CA 1
ATOM 2024 C C . LYS A 1 244 ? 16.584 21.639 -5.028 1.00 86.94 244 LYS A C 1
ATOM 2026 O O . LYS A 1 244 ? 15.682 22.123 -4.348 1.00 86.94 244 LYS A O 1
ATOM 2031 N N . GLU A 1 245 ? 16.632 20.345 -5.323 1.00 78.25 245 GLU A N 1
ATOM 2032 C CA . GLU A 1 245 ? 15.632 19.398 -4.836 1.00 78.25 245 GLU A CA 1
ATOM 2033 C C . GLU A 1 245 ? 15.738 19.199 -3.317 1.00 78.25 245 GLU A C 1
ATOM 2035 O O . GLU A 1 245 ? 14.718 19.159 -2.625 1.00 78.25 245 GLU A O 1
ATOM 2040 N N . ALA A 1 246 ? 16.960 19.183 -2.774 1.00 78.00 246 ALA A N 1
ATOM 2041 C CA . ALA A 1 246 ? 17.197 19.159 -1.334 1.00 78.00 246 ALA A CA 1
ATOM 2042 C C . ALA A 1 246 ? 16.680 20.428 -0.630 1.00 78.00 246 ALA A C 1
ATOM 2044 O O . ALA A 1 246 ? 16.050 20.322 0.425 1.00 78.00 246 ALA A O 1
ATOM 2045 N N . GLU A 1 247 ? 16.890 21.614 -1.212 1.00 86.38 247 GLU A N 1
ATOM 2046 C CA . GLU A 1 247 ? 16.352 22.878 -0.689 1.00 86.38 247 GLU A CA 1
ATOM 2047 C C . GLU A 1 247 ? 14.818 22.866 -0.654 1.00 86.38 247 GLU A C 1
ATOM 2049 O O . GLU A 1 247 ? 14.227 23.109 0.402 1.00 86.38 247 GLU A O 1
ATOM 2054 N N . LEU A 1 248 ? 14.168 22.482 -1.759 1.00 84.81 248 LEU A N 1
ATOM 2055 C CA . LEU A 1 248 ? 12.707 22.390 -1.844 1.00 84.81 248 LEU A CA 1
ATOM 2056 C C . LEU A 1 248 ? 12.132 21.375 -0.842 1.00 84.81 248 LEU A C 1
ATOM 2058 O O . LEU A 1 248 ? 11.107 21.623 -0.198 1.00 84.81 248 LEU A O 1
ATOM 2062 N N . ALA A 1 249 ? 12.789 20.223 -0.685 1.00 75.19 249 ALA A N 1
ATOM 2063 C CA . ALA A 1 249 ? 12.393 19.212 0.290 1.00 75.19 249 ALA A CA 1
ATOM 2064 C C . ALA A 1 249 ? 12.510 19.736 1.729 1.00 75.19 249 ALA A C 1
ATOM 2066 O O . ALA A 1 249 ? 11.631 19.473 2.558 1.00 75.19 249 ALA A O 1
ATOM 2067 N N . ASN A 1 250 ? 13.557 20.506 2.027 1.00 81.44 250 ASN A N 1
ATOM 2068 C CA . ASN A 1 250 ? 13.764 21.095 3.344 1.00 81.44 250 ASN A CA 1
ATOM 2069 C C . ASN A 1 250 ? 12.718 22.180 3.651 1.00 81.44 250 ASN A C 1
ATOM 2071 O O . ASN A 1 250 ? 12.137 22.184 4.735 1.00 81.44 250 ASN A O 1
ATOM 2075 N N . GLU A 1 251 ? 12.394 23.044 2.684 1.00 86.75 251 GLU A N 1
ATOM 2076 C CA . GLU A 1 251 ? 11.308 24.027 2.814 1.00 86.75 251 GLU A CA 1
ATOM 2077 C C . GLU A 1 251 ? 9.962 23.354 3.098 1.00 86.75 251 GLU A C 1
ATOM 2079 O O . GLU A 1 251 ? 9.251 23.739 4.031 1.00 86.75 251 GLU A O 1
ATOM 2084 N N . LYS A 1 252 ? 9.636 22.293 2.351 1.00 84.31 252 LYS A N 1
ATOM 2085 C CA . LYS A 1 252 ? 8.397 21.532 2.549 1.00 84.31 252 LYS A CA 1
ATOM 2086 C C . LYS A 1 252 ? 8.355 20.845 3.913 1.00 84.31 252 LYS A C 1
ATOM 2088 O O . LYS A 1 252 ? 7.307 20.818 4.555 1.00 84.31 252 LYS A O 1
ATOM 2093 N N . THR A 1 253 ? 9.490 20.318 4.369 1.00 78.81 253 THR A N 1
ATOM 2094 C CA . THR A 1 253 ? 9.618 19.694 5.693 1.00 78.81 253 THR A CA 1
ATOM 2095 C C . THR A 1 253 ? 9.397 20.717 6.803 1.00 78.81 253 THR A C 1
ATOM 2097 O O . THR A 1 253 ? 8.648 20.450 7.744 1.00 78.81 253 THR A O 1
ATOM 2100 N N . ASN A 1 254 ? 9.976 21.912 6.674 1.00 82.69 254 ASN A N 1
ATOM 2101 C CA . ASN A 1 254 ? 9.782 22.995 7.635 1.00 82.69 254 ASN A CA 1
ATOM 2102 C C . ASN A 1 254 ? 8.318 23.456 7.681 1.00 82.69 254 ASN A C 1
ATOM 2104 O O . ASN A 1 254 ? 7.759 23.577 8.769 1.00 82.69 254 ASN A O 1
ATOM 2108 N N . ALA A 1 255 ? 7.672 23.625 6.522 1.00 82.44 255 ALA A N 1
ATOM 2109 C CA . ALA A 1 255 ? 6.261 24.004 6.445 1.00 82.44 255 ALA A CA 1
ATOM 2110 C C . ALA A 1 255 ? 5.340 22.969 7.115 1.00 82.44 255 ALA A C 1
ATOM 2112 O O . ALA A 1 255 ? 4.508 23.329 7.946 1.00 82.44 255 ALA A O 1
ATOM 2113 N N . LEU A 1 256 ? 5.539 21.679 6.817 1.00 81.75 256 LEU A N 1
ATOM 2114 C CA . LEU A 1 256 ? 4.785 20.590 7.449 1.00 81.75 256 LEU A CA 1
ATOM 2115 C C . LEU A 1 256 ? 5.036 20.520 8.959 1.00 81.75 256 LEU A C 1
ATOM 2117 O O . LEU A 1 256 ? 4.117 20.243 9.726 1.00 81.75 256 LEU A O 1
ATOM 2121 N N . THR A 1 257 ? 6.264 20.790 9.402 1.00 81.00 257 THR A N 1
ATOM 2122 C CA . THR A 1 257 ? 6.597 20.822 10.832 1.00 81.00 257 THR A CA 1
ATOM 2123 C C . THR A 1 257 ? 5.843 21.946 11.542 1.00 81.00 257 THR A C 1
ATOM 2125 O O . THR A 1 257 ? 5.268 21.714 12.603 1.00 81.00 257 THR A O 1
ATOM 2128 N N . SER A 1 258 ? 5.778 23.141 10.946 1.00 84.12 258 SER A N 1
ATOM 2129 C CA . SER A 1 258 ? 4.983 24.249 11.487 1.00 84.12 258 SER A CA 1
ATOM 2130 C C . SER A 1 258 ? 3.486 23.930 11.536 1.00 84.12 258 SER A C 1
ATOM 2132 O O . SER A 1 258 ? 2.848 24.202 12.550 1.00 84.12 258 SER A O 1
ATOM 2134 N N . GLU A 1 259 ? 2.933 23.304 10.494 1.00 85.62 259 GLU A N 1
ATOM 2135 C CA . GLU A 1 259 ? 1.520 22.902 10.457 1.00 85.62 259 GLU A CA 1
ATOM 2136 C C . GLU A 1 259 ? 1.191 21.857 11.537 1.00 85.62 259 GLU A C 1
ATOM 2138 O O . GLU A 1 259 ? 0.163 21.951 12.209 1.00 85.62 259 GLU A O 1
ATOM 2143 N N . ILE A 1 260 ? 2.086 20.890 11.767 1.00 78.25 260 ILE A N 1
ATOM 2144 C CA . ILE A 1 260 ? 1.936 19.894 12.838 1.00 78.25 260 ILE A CA 1
ATOM 2145 C C . ILE A 1 260 ? 1.915 20.564 14.214 1.00 78.25 260 ILE A C 1
ATOM 2147 O O . ILE A 1 260 ? 1.077 20.208 15.042 1.00 78.25 260 ILE A O 1
ATOM 2151 N N . GLU A 1 261 ? 2.813 21.514 14.476 1.00 82.88 261 GLU A N 1
ATOM 2152 C CA . GLU A 1 261 ? 2.834 22.226 15.759 1.00 82.88 261 GLU A CA 1
ATOM 2153 C C . GLU A 1 261 ? 1.572 23.080 15.962 1.00 82.88 261 GLU A C 1
ATOM 2155 O O . GLU A 1 261 ? 1.006 23.092 17.055 1.00 82.88 261 GLU A O 1
ATOM 2160 N N . GLU A 1 262 ? 1.049 23.708 14.907 1.00 86.44 262 GLU A N 1
ATOM 2161 C CA . GLU A 1 262 ? -0.219 24.443 14.970 1.00 86.44 262 GLU A CA 1
ATOM 2162 C C . GLU A 1 262 ? -1.414 23.513 15.248 1.00 86.44 262 GLU A C 1
ATOM 2164 O O . GLU A 1 262 ? -2.285 23.826 16.065 1.00 86.44 262 GLU A O 1
ATOM 2169 N N . LEU A 1 263 ? -1.450 22.335 14.618 1.00 81.56 263 LEU A N 1
ATOM 2170 C CA . LEU A 1 263 ? -2.483 21.327 14.868 1.00 81.56 263 LEU A CA 1
ATOM 2171 C C . LEU A 1 263 ? -2.402 20.755 16.285 1.00 81.56 263 LEU A C 1
ATOM 2173 O O . LEU A 1 263 ? -3.444 20.579 16.917 1.00 81.56 263 LEU A O 1
ATOM 2177 N N . LYS A 1 264 ? -1.195 20.514 16.809 1.00 75.19 264 LYS A N 1
ATOM 2178 C CA . LYS A 1 264 ? -1.001 20.105 18.208 1.00 75.19 264 LYS A CA 1
ATOM 2179 C C . LYS A 1 264 ? -1.508 21.168 19.175 1.00 75.19 264 LYS A C 1
ATOM 2181 O O . LYS A 1 264 ? -2.214 20.824 20.118 1.00 75.19 264 LYS A O 1
ATOM 2186 N N . ALA A 1 265 ? -1.204 22.444 18.929 1.00 82.50 265 ALA A N 1
ATOM 2187 C CA . ALA A 1 265 ? -1.693 23.542 19.759 1.00 82.50 265 ALA A CA 1
ATOM 2188 C C . ALA A 1 265 ? -3.230 23.614 19.756 1.00 82.50 265 ALA A C 1
ATOM 2190 O O . ALA A 1 265 ? -3.845 23.686 20.817 1.00 82.50 265 ALA A O 1
ATOM 2191 N N . ARG A 1 266 ? -3.864 23.498 18.579 1.00 80.25 266 ARG A N 1
ATOM 2192 C CA . ARG A 1 266 ? -5.333 23.441 18.461 1.00 80.25 266 ARG A CA 1
ATOM 2193 C C . ARG A 1 266 ? -5.938 22.230 19.166 1.00 80.25 266 ARG A C 1
ATOM 2195 O O . ARG A 1 266 ? -7.002 22.344 19.766 1.00 80.25 266 ARG A O 1
ATOM 2202 N N . GLN A 1 267 ? -5.291 21.070 19.075 1.00 73.44 267 GLN A N 1
ATOM 2203 C CA . GLN A 1 267 ? -5.746 19.861 19.757 1.00 73.44 267 GLN A CA 1
ATOM 2204 C C . GLN A 1 267 ? -5.672 20.030 21.278 1.00 73.44 267 GLN A C 1
ATOM 2206 O O . GLN A 1 267 ? -6.630 19.694 21.966 1.00 73.44 267 GLN A O 1
ATOM 2211 N N . GLN A 1 268 ? -4.575 20.591 21.791 1.00 69.81 268 GLN A N 1
ATOM 2212 C CA . GLN A 1 268 ? -4.409 20.873 23.215 1.00 69.81 268 GLN A CA 1
ATOM 2213 C C . GLN A 1 268 ? -5.477 21.854 23.723 1.00 69.81 268 GLN A C 1
ATOM 2215 O O . GLN A 1 268 ? -6.091 21.608 24.757 1.00 69.81 268 GLN A O 1
ATOM 2220 N N . GLU A 1 269 ? -5.773 22.908 22.958 1.00 78.69 269 GLU A N 1
ATOM 2221 C CA . GLU A 1 269 ? -6.841 23.860 23.286 1.00 78.69 269 GLU A CA 1
ATOM 2222 C C . GLU A 1 269 ? -8.232 23.195 23.322 1.00 78.69 269 GLU A C 1
ATOM 2224 O O . GLU A 1 269 ? -9.058 23.512 24.177 1.00 78.69 269 GLU A O 1
ATOM 2229 N N . GLN A 1 270 ? -8.510 22.256 22.410 1.00 69.25 270 GLN A N 1
ATOM 2230 C CA . GLN A 1 270 ? -9.772 21.504 22.409 1.00 69.25 270 GLN A CA 1
ATOM 2231 C C . GLN A 1 270 ? -9.890 20.548 23.598 1.00 69.25 270 GLN A C 1
ATOM 2233 O O . GLN A 1 270 ? -10.981 20.416 24.145 1.00 69.25 270 GLN A O 1
ATOM 2238 N N . ILE A 1 271 ? -8.788 19.917 24.012 1.00 64.12 271 ILE A N 1
ATOM 2239 C CA . ILE A 1 271 ? -8.753 19.053 25.200 1.00 64.12 271 ILE A CA 1
ATOM 2240 C C . ILE A 1 271 ? -9.068 19.877 26.456 1.00 64.12 271 ILE A C 1
ATOM 2242 O O . ILE A 1 271 ? -9.954 19.512 27.220 1.00 64.12 271 ILE A O 1
ATOM 2246 N N . GLU A 1 272 ? -8.430 21.039 26.621 1.00 70.25 272 GLU A N 1
ATOM 2247 C CA . GLU A 1 272 ? -8.673 21.919 27.774 1.00 70.25 272 GLU A CA 1
ATOM 2248 C C . GLU A 1 272 ? -10.120 22.449 27.829 1.00 70.25 272 GLU A C 1
ATOM 2250 O O . GLU A 1 272 ? -10.702 22.586 28.909 1.00 70.25 272 GLU A O 1
ATOM 2255 N N . LYS A 1 273 ? -10.739 22.713 26.671 1.00 70.94 273 LYS A N 1
ATOM 2256 C CA . LYS A 1 273 ? -12.158 23.100 26.580 1.00 70.94 273 LYS A CA 1
ATOM 2257 C C . LYS A 1 273 ? -13.116 21.950 26.904 1.00 70.94 273 LYS A C 1
ATOM 2259 O O . LYS A 1 273 ? -14.117 22.186 27.572 1.00 70.94 273 LYS A O 1
ATOM 2264 N N . ALA A 1 274 ? -12.819 20.731 26.459 1.00 59.88 274 ALA A N 1
ATOM 2265 C CA . ALA A 1 274 ? -13.645 19.561 26.756 1.00 59.88 274 ALA A CA 1
ATOM 2266 C C . ALA A 1 274 ? -13.630 19.231 28.258 1.00 59.88 274 ALA A C 1
ATOM 2268 O O . ALA A 1 274 ? -14.688 19.104 28.870 1.00 59.88 274 ALA A O 1
ATOM 2269 N N . ASP A 1 275 ? -12.445 19.219 28.879 1.00 57.50 275 ASP A N 1
ATOM 2270 C CA . ASP A 1 275 ? -12.305 18.910 30.306 1.00 57.50 275 ASP A CA 1
ATOM 2271 C C . ASP A 1 275 ? -13.021 19.941 31.195 1.00 57.50 275 ASP A C 1
ATOM 2273 O O . ASP A 1 275 ? -13.560 19.601 32.246 1.00 57.50 275 ASP A O 1
ATOM 2277 N N . THR A 1 276 ? -13.062 21.214 30.791 1.00 59.97 276 THR A N 1
ATOM 2278 C CA . THR A 1 276 ? -13.723 22.265 31.580 1.00 59.97 276 THR A CA 1
ATOM 2279 C C . THR A 1 276 ? -15.244 22.249 31.450 1.00 59.97 276 THR A C 1
ATOM 2281 O O . THR A 1 276 ? -15.933 22.470 32.449 1.00 59.97 276 THR A O 1
ATOM 2284 N N . GLU A 1 277 ? -15.778 21.951 30.266 1.00 64.31 277 GLU A N 1
ATOM 2285 C CA . GLU A 1 277 ? -17.223 21.944 30.022 1.00 64.31 277 GLU A CA 1
ATOM 2286 C C . GLU A 1 277 ? -17.904 20.671 30.547 1.00 64.31 277 GLU A C 1
ATOM 2288 O O . GLU A 1 277 ? -18.955 20.767 31.186 1.00 64.31 277 GLU A O 1
ATOM 2293 N N . ASP A 1 278 ? -17.271 19.503 30.408 1.00 62.91 278 ASP A N 1
ATOM 2294 C CA . ASP A 1 278 ? -17.788 18.245 30.964 1.00 62.91 278 ASP A CA 1
ATOM 2295 C C . ASP A 1 278 ? -17.822 18.287 32.500 1.00 62.91 278 ASP A C 1
ATOM 2297 O O . ASP A 1 278 ? -18.798 17.865 33.126 1.00 62.91 278 ASP A O 1
ATOM 2301 N N . ILE A 1 279 ? -16.798 18.879 33.131 1.00 58.38 279 ILE A N 1
ATOM 2302 C CA . ILE A 1 279 ? -16.775 19.113 34.582 1.00 58.38 279 ILE A CA 1
ATOM 2303 C C . ILE A 1 279 ? -17.853 20.126 34.991 1.00 58.38 279 ILE A C 1
ATOM 2305 O O . ILE A 1 279 ? -18.493 19.955 36.032 1.00 58.38 279 ILE A O 1
ATOM 2309 N N . ARG A 1 280 ? -18.090 21.178 34.196 1.00 62.44 280 ARG A N 1
ATOM 2310 C CA . ARG A 1 280 ? -19.139 22.173 34.470 1.00 62.44 280 ARG A CA 1
ATOM 2311 C C . ARG A 1 280 ? -20.529 21.537 34.431 1.00 62.44 280 ARG A C 1
ATOM 2313 O O . ARG A 1 280 ? -21.284 21.700 35.389 1.00 62.44 280 ARG A O 1
ATOM 2320 N N . LEU A 1 281 ? -20.835 20.776 33.381 1.00 68.38 281 LEU A N 1
ATOM 2321 C CA . LEU A 1 281 ? -22.110 20.073 33.211 1.00 68.38 281 LEU A CA 1
ATOM 2322 C C . LEU A 1 281 ? -22.314 18.988 34.274 1.00 68.38 281 LEU A C 1
ATOM 2324 O O . LEU A 1 281 ? -23.406 18.867 34.832 1.00 68.38 281 LEU A O 1
ATOM 2328 N N . ALA A 1 282 ? -21.262 18.238 34.618 1.00 58.62 282 ALA A N 1
ATOM 2329 C CA . ALA A 1 282 ? -21.313 17.261 35.701 1.00 58.62 282 ALA A CA 1
ATOM 2330 C C . ALA A 1 282 ? -21.607 17.926 37.053 1.00 58.62 282 ALA A C 1
ATOM 2332 O O . ALA A 1 282 ? -22.460 17.443 37.793 1.00 58.62 282 ALA A O 1
ATOM 2333 N N . ASN A 1 283 ? -20.973 19.062 37.359 1.00 55.75 283 ASN A N 1
ATOM 2334 C CA . ASN A 1 283 ? -21.237 19.809 38.592 1.00 55.75 283 ASN A CA 1
ATOM 2335 C C . ASN A 1 283 ? -22.650 20.409 38.625 1.00 55.75 283 ASN A C 1
ATOM 2337 O O . ASN A 1 283 ? -23.296 20.406 39.670 1.00 55.75 283 ASN A O 1
ATOM 2341 N N . GLU A 1 284 ? -23.166 20.885 37.492 1.00 65.38 284 GLU A N 1
ATOM 2342 C CA . GLU A 1 284 ? -24.543 21.378 37.380 1.00 65.38 284 GLU A CA 1
ATOM 2343 C C . GLU A 1 284 ? -25.563 20.246 37.609 1.00 65.38 284 GLU A C 1
ATOM 2345 O O . GLU A 1 284 ? -26.556 20.420 38.326 1.00 65.38 284 GLU A O 1
ATOM 2350 N N . LYS A 1 285 ? -25.266 19.044 37.099 1.00 68.06 285 LYS A N 1
ATOM 2351 C CA . LYS A 1 285 ? -26.070 17.835 37.321 1.00 68.06 285 LYS A CA 1
ATOM 2352 C C . LYS A 1 285 ? -25.983 17.309 38.757 1.00 68.06 285 LYS A C 1
ATOM 2354 O O . LYS A 1 285 ? -26.985 16.888 39.324 1.00 68.06 285 LYS A O 1
ATOM 2359 N N . ILE A 1 286 ? -24.804 17.369 39.374 1.00 62.59 286 ILE A N 1
ATOM 2360 C CA . ILE A 1 286 ? -24.615 17.038 40.793 1.00 62.59 286 ILE A CA 1
ATOM 2361 C C . ILE A 1 286 ? -25.414 18.003 41.670 1.00 62.59 286 ILE A C 1
ATOM 2363 O O . ILE A 1 286 ? -26.094 17.557 42.589 1.00 62.59 286 ILE A O 1
ATOM 2367 N N . ASN A 1 287 ? -25.394 19.305 41.376 1.00 61.06 287 ASN A N 1
ATOM 2368 C CA . ASN A 1 287 ? -26.149 20.295 42.145 1.00 61.06 287 ASN A CA 1
ATOM 2369 C C . ASN A 1 287 ? -27.665 20.087 42.032 1.00 61.06 287 ASN A C 1
ATOM 2371 O O . ASN A 1 287 ? -28.366 20.169 43.036 1.00 61.06 287 ASN A O 1
ATOM 2375 N N . THR A 1 288 ? -28.173 19.785 40.835 1.00 70.88 288 THR A N 1
ATOM 2376 C CA . THR A 1 288 ? -29.602 19.482 40.638 1.00 70.88 288 THR A CA 1
ATOM 2377 C C . THR A 1 288 ? -30.017 18.210 41.373 1.00 70.88 288 THR A C 1
ATOM 2379 O O . THR A 1 288 ? -30.982 18.246 42.130 1.00 70.88 288 THR A O 1
ATOM 2382 N N . LEU A 1 289 ? -29.242 17.127 41.258 1.00 67.81 289 LEU A N 1
ATOM 2383 C CA . LEU A 1 289 ? -29.495 15.893 42.010 1.00 67.81 289 LEU A CA 1
ATOM 2384 C C . LEU A 1 289 ? -29.389 16.095 43.530 1.00 67.81 289 LEU A C 1
ATOM 2386 O O . LEU A 1 289 ? -30.140 15.484 44.282 1.00 67.81 289 LEU A O 1
ATOM 2390 N N . THR A 1 290 ? -28.488 16.963 43.996 1.00 70.56 290 THR A N 1
ATOM 2391 C CA . THR A 1 290 ? -28.363 17.295 45.425 1.00 70.56 290 THR A CA 1
ATOM 2392 C C . THR A 1 290 ? -29.628 17.980 45.942 1.00 70.56 290 THR A C 1
ATOM 2394 O O . THR A 1 290 ? -30.142 17.584 46.983 1.00 70.56 290 THR A O 1
ATOM 2397 N N . LEU A 1 291 ? -30.179 18.942 45.193 1.00 72.38 291 LEU A N 1
ATOM 2398 C CA . LEU A 1 291 ? -31.441 19.605 45.551 1.00 72.38 291 LEU A CA 1
ATOM 2399 C C . LEU A 1 291 ? -32.632 18.631 45.552 1.00 72.38 291 LEU A C 1
ATOM 2401 O O . LEU A 1 291 ? -33.503 18.730 46.412 1.00 72.38 291 LEU A O 1
ATOM 2405 N N . GLU A 1 292 ? -32.669 17.676 44.617 1.00 74.00 292 GLU A N 1
ATOM 2406 C CA . GLU A 1 292 ? -33.698 16.625 44.591 1.00 74.00 292 GLU A CA 1
ATOM 2407 C C . GLU A 1 292 ? -33.594 15.686 45.802 1.00 74.00 292 GLU A C 1
ATOM 2409 O O . GLU A 1 292 ? -34.612 15.328 46.394 1.00 74.00 292 GLU A O 1
ATOM 2414 N N . ILE A 1 293 ? -32.376 15.314 46.212 1.00 72.38 293 ILE A N 1
ATOM 2415 C CA . ILE A 1 293 ? -32.150 14.511 47.422 1.00 72.38 293 ILE A CA 1
ATOM 2416 C C . ILE A 1 293 ? -32.614 15.270 48.670 1.00 72.38 293 ILE A C 1
ATOM 2418 O O . ILE A 1 293 ? -33.312 14.684 49.493 1.00 72.38 293 ILE A O 1
ATOM 2422 N N . GLU A 1 294 ? -32.292 16.560 48.797 1.00 71.56 294 GLU A N 1
ATOM 2423 C CA . GLU A 1 294 ? -32.743 17.392 49.923 1.00 71.56 294 GLU A CA 1
ATOM 2424 C C . GLU A 1 294 ? -34.280 17.472 50.007 1.00 71.56 294 GLU A C 1
ATOM 2426 O O . GLU A 1 294 ? -34.848 17.392 51.102 1.00 71.56 294 GLU A O 1
ATOM 2431 N N . ASP A 1 295 ? -34.972 17.573 48.866 1.00 74.19 295 ASP A N 1
ATOM 2432 C CA . ASP A 1 295 ? -36.439 17.545 48.819 1.00 74.19 295 ASP A CA 1
ATOM 2433 C C . ASP A 1 295 ? -36.996 16.176 49.242 1.00 74.19 295 ASP A C 1
ATOM 2435 O O . ASP A 1 295 ? -37.901 16.099 50.078 1.00 74.19 295 ASP A O 1
ATOM 2439 N N . PHE A 1 296 ? -36.417 15.074 48.752 1.00 75.88 296 PHE A N 1
ATOM 2440 C CA . PHE A 1 296 ? -36.821 13.732 49.175 1.00 75.88 296 PHE A CA 1
ATOM 2441 C C . PHE A 1 296 ? -36.559 13.480 50.663 1.00 75.88 296 PHE A C 1
ATOM 2443 O O . PHE A 1 296 ? -37.400 12.880 51.333 1.00 75.88 296 PHE A O 1
ATOM 2450 N N . GLU A 1 297 ? -35.446 13.961 51.216 1.00 72.19 297 GLU A N 1
ATOM 2451 C CA . GLU A 1 297 ? -35.163 13.880 52.652 1.00 72.19 297 GLU A CA 1
ATOM 2452 C C . GLU A 1 297 ? -36.201 14.654 53.475 1.00 72.19 297 GLU A C 1
ATOM 2454 O O . GLU A 1 297 ? -36.679 14.155 54.501 1.00 72.19 297 GLU A O 1
ATOM 2459 N N . ALA A 1 298 ? -36.620 15.835 53.010 1.00 74.69 298 ALA A N 1
ATOM 2460 C CA . ALA A 1 298 ? -37.690 16.601 53.643 1.00 74.69 298 ALA A CA 1
ATOM 2461 C C . ALA A 1 298 ? -39.039 15.859 53.591 1.00 74.69 298 ALA A C 1
ATOM 2463 O O . ALA A 1 298 ? -39.757 15.817 54.597 1.00 74.69 298 ALA A O 1
ATOM 2464 N N . GLN A 1 299 ? -39.367 15.224 52.461 1.00 74.06 299 GLN A N 1
ATOM 2465 C CA . GLN A 1 299 ? -40.575 14.406 52.314 1.00 74.06 299 GLN A CA 1
ATOM 2466 C C . GLN A 1 299 ? -40.548 13.169 53.221 1.00 74.06 299 GLN A C 1
ATOM 2468 O O . GLN A 1 299 ? -41.536 12.879 53.896 1.00 74.06 299 GLN A O 1
ATOM 2473 N N . VAL A 1 300 ? -39.418 12.459 53.292 1.00 70.19 300 VAL A N 1
ATOM 2474 C CA . VAL A 1 300 ? -39.239 11.304 54.184 1.00 70.19 300 VAL A CA 1
ATOM 2475 C C . VAL A 1 300 ? -39.397 11.726 55.638 1.00 70.19 300 VAL A C 1
ATOM 2477 O O . VAL A 1 300 ? -40.124 11.071 56.380 1.00 70.19 300 VAL A O 1
ATOM 2480 N N . LYS A 1 301 ? -38.788 12.845 56.039 1.00 77.31 301 LYS A N 1
ATOM 2481 C CA . LYS A 1 301 ? -38.926 13.386 57.394 1.00 77.31 301 LYS A CA 1
ATOM 2482 C C . LYS A 1 301 ? -40.378 13.734 57.722 1.00 77.31 301 LYS A C 1
ATOM 2484 O O . LYS A 1 301 ? -40.857 13.397 58.801 1.00 77.31 301 LYS A O 1
ATOM 2489 N N . TYR A 1 302 ? -41.091 14.361 56.788 1.00 72.38 302 TYR A N 1
ATOM 2490 C CA . TYR A 1 302 ? -42.515 14.651 56.943 1.00 72.38 302 TYR A CA 1
ATOM 2491 C C . TYR A 1 302 ? -43.342 13.370 57.113 1.00 72.38 302 TYR A C 1
ATOM 2493 O O . TYR A 1 302 ? -44.169 13.287 58.018 1.00 72.38 302 TYR A O 1
ATOM 2501 N N . LEU A 1 303 ? -43.102 12.352 56.284 1.00 69.69 303 LEU A N 1
ATOM 2502 C CA . LEU A 1 303 ? -43.798 11.066 56.372 1.00 69.69 303 LEU A CA 1
ATOM 2503 C C . LEU A 1 303 ? -43.475 10.319 57.672 1.00 69.69 303 LEU A C 1
ATOM 2505 O O . LEU A 1 303 ? -44.382 9.761 58.285 1.00 69.69 303 LEU A O 1
ATOM 2509 N N . GLN A 1 304 ? -42.223 10.350 58.131 1.00 67.75 304 GLN A N 1
ATOM 2510 C CA . GLN A 1 304 ? -41.822 9.800 59.430 1.00 67.75 304 GLN A CA 1
ATOM 2511 C C . GLN A 1 304 ? -42.563 10.487 60.580 1.00 67.75 304 GLN A C 1
ATOM 2513 O O . GLN A 1 304 ? -43.082 9.807 61.458 1.00 67.75 304 GLN A O 1
ATOM 2518 N N . GLU A 1 305 ? -42.696 11.815 60.538 1.00 74.69 305 GLU A N 1
ATOM 2519 C CA . GLU A 1 305 ? -43.429 12.574 61.555 1.00 74.69 305 GLU A CA 1
ATOM 2520 C C . GLU A 1 305 ? -44.942 12.267 61.539 1.00 74.69 305 GLU A C 1
ATOM 2522 O O . GLU A 1 305 ? -45.601 12.315 62.579 1.00 74.69 305 GLU A O 1
ATOM 2527 N N . GLN A 1 306 ? -45.511 11.931 60.375 1.00 68.50 306 GLN A N 1
ATOM 2528 C CA . GLN A 1 306 ? -46.901 11.468 60.271 1.00 68.50 306 GLN A CA 1
ATOM 2529 C C . GLN A 1 306 ? -47.087 10.054 60.832 1.00 68.50 306 GLN A C 1
ATOM 2531 O O . GLN A 1 306 ? -48.075 9.799 61.518 1.00 68.50 306 GLN A O 1
ATOM 2536 N N . ILE A 1 307 ? -46.138 9.149 60.579 1.00 64.31 307 ILE A N 1
ATOM 2537 C CA . ILE A 1 307 ? -46.153 7.785 61.126 1.00 64.31 307 ILE A CA 1
ATOM 2538 C C . ILE A 1 307 ? -46.016 7.823 62.652 1.00 64.31 307 ILE A C 1
ATOM 2540 O O . ILE A 1 307 ? -46.802 7.193 63.349 1.00 64.31 307 ILE A O 1
ATOM 2544 N N . GLU A 1 308 ? -45.096 8.630 63.182 1.00 68.38 308 GLU A N 1
ATOM 2545 C CA . GLU A 1 308 ? -44.878 8.760 64.627 1.00 68.38 308 GLU A CA 1
ATOM 2546 C C . GLU A 1 308 ? -46.123 9.307 65.353 1.00 68.38 308 GLU A C 1
ATOM 2548 O O . GLU A 1 308 ? -46.460 8.862 66.451 1.00 68.38 308 GLU A O 1
ATOM 2553 N N . LYS A 1 309 ? -46.872 10.220 64.714 1.00 66.88 309 LYS A N 1
ATOM 2554 C CA . LYS A 1 309 ? -48.171 10.700 65.219 1.00 66.88 309 LYS A CA 1
ATOM 2555 C C . LYS A 1 309 ? -49.258 9.622 65.171 1.00 66.88 309 LYS A C 1
ATOM 2557 O O . LYS A 1 309 ? -50.063 9.556 66.097 1.00 66.88 309 LYS A O 1
ATOM 2562 N N . ALA A 1 310 ? -49.288 8.792 64.128 1.00 61.19 310 ALA A N 1
ATOM 2563 C CA . ALA A 1 310 ? -50.249 7.697 64.002 1.00 61.19 310 ALA A CA 1
ATOM 2564 C C . ALA A 1 310 ? -50.005 6.599 65.054 1.00 61.19 310 ALA A C 1
ATOM 2566 O O . ALA A 1 310 ? -50.934 6.218 65.767 1.00 61.19 310 ALA A O 1
ATOM 2567 N N . ASP A 1 311 ? -48.748 6.182 65.237 1.00 59.91 311 ASP A N 1
ATOM 2568 C CA . ASP A 1 311 ? -48.369 5.176 66.234 1.00 59.91 311 ASP A CA 1
ATOM 2569 C C . ASP A 1 311 ? -48.640 5.661 67.670 1.00 59.91 311 ASP A C 1
ATOM 2571 O O . ASP A 1 311 ? -49.074 4.878 68.516 1.00 59.91 311 ASP A O 1
ATOM 2575 N N . ALA A 1 312 ? -48.442 6.955 67.961 1.00 60.44 312 ALA A N 1
ATOM 2576 C CA . ALA A 1 312 ? -48.706 7.530 69.283 1.00 60.44 312 ALA A CA 1
ATOM 2577 C C . ALA A 1 312 ? -50.205 7.583 69.640 1.00 60.44 312 ALA A C 1
ATOM 2579 O O . ALA A 1 312 ? -50.571 7.340 70.796 1.00 60.44 312 ALA A O 1
ATOM 2580 N N . GLU A 1 313 ? -51.079 7.887 68.675 1.00 65.38 313 GLU A N 1
ATOM 2581 C CA . GLU A 1 313 ? -52.531 7.949 68.889 1.00 65.38 313 GLU A CA 1
ATOM 2582 C C . GLU A 1 313 ? -53.119 6.540 69.098 1.00 65.38 313 GLU A C 1
ATOM 2584 O O . GLU A 1 313 ? -53.906 6.331 70.027 1.00 65.38 313 GLU A O 1
ATOM 2589 N N . ASP A 1 314 ? -52.659 5.555 68.317 1.00 66.31 314 ASP A N 1
ATOM 2590 C CA . ASP A 1 314 ? -53.063 4.151 68.450 1.00 66.31 314 ASP A CA 1
ATOM 2591 C C . ASP A 1 314 ? -52.555 3.529 69.764 1.00 66.31 314 ASP A C 1
ATOM 2593 O O . ASP A 1 314 ? -53.307 2.828 70.454 1.00 66.31 314 ASP A O 1
ATOM 2597 N N . LEU A 1 315 ? -51.323 3.848 70.195 1.00 62.22 315 LEU A N 1
ATOM 2598 C CA . LEU A 1 315 ? -50.808 3.431 71.506 1.00 62.22 315 LEU A CA 1
ATOM 2599 C C . LEU A 1 315 ? -51.596 4.049 72.665 1.00 62.22 315 LEU A C 1
ATOM 2601 O O . LEU A 1 315 ? -51.813 3.380 73.680 1.00 62.22 315 LEU A O 1
ATOM 2605 N N . ARG A 1 316 ? -52.016 5.315 72.541 1.00 70.69 316 ARG A N 1
ATOM 2606 C CA . ARG A 1 316 ? -52.811 6.018 73.559 1.00 70.69 316 ARG A CA 1
ATOM 2607 C C . ARG A 1 316 ? -54.187 5.375 73.717 1.00 70.69 316 ARG A C 1
ATOM 2609 O O . ARG A 1 316 ? -54.592 5.079 74.841 1.00 70.69 316 ARG A O 1
ATOM 2616 N N . LEU A 1 317 ? -54.866 5.101 72.601 1.00 71.25 317 LEU A N 1
ATOM 2617 C CA . LEU A 1 317 ? -56.152 4.398 72.568 1.00 71.25 317 LEU A CA 1
ATOM 2618 C C . LEU A 1 317 ? -56.045 2.980 73.142 1.00 71.25 317 LEU A C 1
ATOM 2620 O O . LEU A 1 317 ? -56.912 2.559 73.911 1.00 71.25 317 LEU A O 1
ATOM 2624 N N . ALA A 1 318 ? -54.968 2.259 72.825 1.00 62.25 318 ALA A N 1
ATOM 2625 C CA . ALA A 1 318 ? -54.705 0.940 73.388 1.00 62.25 318 ALA A CA 1
ATOM 2626 C C . ALA A 1 318 ? -54.489 0.994 74.910 1.00 62.25 318 ALA A C 1
ATOM 2628 O O . ALA A 1 318 ? -55.083 0.193 75.628 1.00 62.25 318 ALA A O 1
ATOM 2629 N N . HIS A 1 319 ? -53.717 1.958 75.424 1.00 65.31 319 HIS A N 1
ATOM 2630 C CA . HIS A 1 319 ? -53.503 2.128 76.868 1.00 65.31 319 HIS A CA 1
ATOM 2631 C C . HIS A 1 319 ? -54.786 2.508 77.615 1.00 65.31 319 HIS A C 1
ATOM 2633 O O . HIS A 1 319 ? -55.052 1.980 78.692 1.00 65.31 319 HIS A O 1
ATOM 2639 N N . GLU A 1 320 ? -55.612 3.386 77.047 1.00 71.56 320 GLU A N 1
ATOM 2640 C CA . GLU A 1 320 ? -56.895 3.772 77.641 1.00 71.56 320 GLU A CA 1
ATOM 2641 C C . GLU A 1 320 ? -57.863 2.576 77.709 1.00 71.56 320 GLU A C 1
ATOM 2643 O O . GLU A 1 320 ? -58.546 2.362 78.717 1.00 71.56 320 GLU A O 1
ATOM 2648 N N . LYS A 1 321 ? -57.844 1.726 76.674 1.00 73.31 321 LYS A N 1
ATOM 2649 C CA . LYS A 1 321 ? -58.626 0.487 76.616 1.00 73.31 321 LYS A CA 1
ATOM 2650 C C . LYS A 1 321 ? -58.099 -0.597 77.559 1.00 73.31 321 LYS A C 1
ATOM 2652 O O . LYS A 1 321 ? -58.885 -1.283 78.201 1.00 73.31 321 LYS A O 1
ATOM 2657 N N . ILE A 1 322 ? -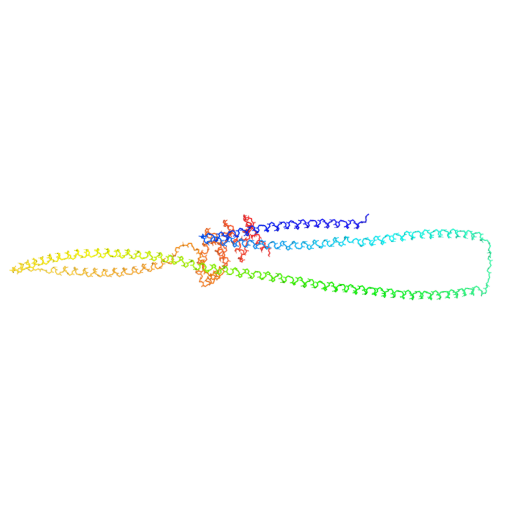56.780 -0.723 77.697 1.00 69.69 322 ILE A N 1
ATOM 2658 C CA . ILE A 1 322 ? -56.145 -1.613 78.678 1.00 69.69 322 ILE A CA 1
ATOM 2659 C C . ILE A 1 322 ? -56.508 -1.178 80.095 1.00 69.69 322 ILE A C 1
ATOM 2661 O O . ILE A 1 322 ? -56.880 -2.023 80.900 1.00 69.69 322 ILE A O 1
ATOM 2665 N N . ASN A 1 323 ? -56.467 0.118 80.405 1.00 69.12 323 ASN A N 1
ATOM 2666 C CA . ASN A 1 323 ? -56.801 0.609 81.741 1.00 69.12 323 ASN A CA 1
ATOM 2667 C C . ASN A 1 323 ? -58.275 0.364 82.092 1.00 69.12 323 ASN A C 1
ATOM 2669 O O . ASN A 1 323 ? -58.570 -0.090 83.194 1.00 69.12 323 ASN A O 1
ATOM 2673 N N . THR A 1 324 ? -59.194 0.603 81.152 1.00 75.88 324 THR A N 1
ATOM 2674 C CA . THR A 1 324 ? -60.624 0.307 81.356 1.00 75.88 324 THR A CA 1
ATOM 2675 C C . THR A 1 324 ? -60.873 -1.187 81.550 1.00 75.88 324 THR A C 1
ATOM 2677 O O . THR A 1 324 ? -61.529 -1.566 82.518 1.00 75.88 324 THR A O 1
ATOM 2680 N N . LEU A 1 325 ? -60.279 -2.038 80.708 1.00 72.94 325 LEU A N 1
ATOM 2681 C CA . LEU A 1 325 ? -60.362 -3.493 80.865 1.00 72.94 325 LEU A CA 1
ATOM 2682 C C . LEU A 1 325 ? -59.714 -3.975 82.171 1.00 72.94 325 LEU A C 1
ATOM 2684 O O . LEU A 1 325 ? -60.235 -4.884 82.804 1.00 72.94 325 LEU A O 1
ATOM 2688 N N . THR A 1 326 ? -58.616 -3.358 82.614 1.00 71.81 326 THR A N 1
ATOM 2689 C CA . THR A 1 326 ? -57.953 -3.705 83.882 1.00 71.81 326 THR A CA 1
ATOM 2690 C C . THR A 1 326 ? -58.854 -3.384 85.073 1.00 71.81 326 THR A C 1
ATOM 2692 O O . THR A 1 326 ? -59.029 -4.230 85.943 1.00 71.81 326 THR A O 1
ATOM 2695 N N . SER A 1 327 ? -59.506 -2.216 85.092 1.00 74.00 327 SER A N 1
ATOM 2696 C CA . SER A 1 327 ? -60.482 -1.880 86.140 1.00 74.00 327 SER A CA 1
ATOM 2697 C C . SER A 1 327 ? -61.721 -2.786 86.117 1.00 74.00 327 SER A C 1
ATOM 2699 O O . SER A 1 327 ? -62.274 -3.107 87.170 1.00 74.00 327 SER A O 1
ATOM 2701 N N . GLU A 1 328 ? -62.167 -3.224 84.936 1.00 76.38 328 GLU A N 1
ATOM 2702 C CA . GLU A 1 328 ? -63.239 -4.220 84.812 1.00 76.38 328 GLU A CA 1
ATOM 2703 C C . GLU A 1 328 ? -62.809 -5.589 85.349 1.00 76.38 328 GLU A C 1
ATOM 2705 O O . GLU A 1 328 ? -63.577 -6.220 86.076 1.00 76.38 328 GLU A O 1
ATOM 2710 N N . ILE A 1 329 ? -61.579 -6.023 85.054 1.00 71.44 329 ILE A N 1
ATOM 2711 C CA . ILE A 1 329 ? -61.001 -7.264 85.580 1.00 71.44 329 ILE A CA 1
ATOM 2712 C C . ILE A 1 329 ? -60.897 -7.200 87.103 1.00 71.44 329 ILE A C 1
ATOM 2714 O O . ILE A 1 329 ? -61.384 -8.114 87.753 1.00 71.44 329 ILE A O 1
ATOM 2718 N N . GLU A 1 330 ? -60.374 -6.123 87.693 1.00 71.75 330 GLU A N 1
ATOM 2719 C CA . GLU A 1 330 ? -60.288 -5.973 89.157 1.00 71.75 330 GLU A CA 1
ATOM 2720 C C . GLU A 1 330 ? -61.670 -6.041 89.830 1.00 71.75 330 GLU A C 1
ATOM 2722 O O . GLU A 1 330 ? -61.837 -6.645 90.894 1.00 71.75 330 GLU A O 1
ATOM 2727 N N . ASN A 1 331 ? -62.695 -5.457 89.202 1.00 74.94 331 ASN A N 1
ATOM 2728 C CA . ASN A 1 331 ? -64.071 -5.543 89.687 1.00 74.94 331 ASN A CA 1
ATOM 2729 C C . ASN A 1 331 ? -64.620 -6.976 89.582 1.00 74.94 331 ASN A C 1
ATOM 2731 O O . ASN A 1 331 ? -65.229 -7.484 90.526 1.00 74.94 331 ASN A O 1
ATOM 2735 N N . LEU A 1 332 ? -64.380 -7.656 88.460 1.00 76.12 332 LEU A N 1
ATOM 2736 C CA . LEU A 1 332 ? -64.763 -9.056 88.281 1.00 76.12 332 LEU A CA 1
ATOM 2737 C C . LEU A 1 332 ? -64.013 -9.975 89.251 1.00 76.12 332 LEU A C 1
ATOM 2739 O O . LEU A 1 332 ? -64.626 -10.871 89.820 1.00 76.12 332 LEU A O 1
ATOM 2743 N N . GLU A 1 333 ? -62.733 -9.732 89.516 1.00 65.44 333 GLU A N 1
ATOM 2744 C CA . GLU A 1 333 ? -61.938 -10.452 90.511 1.00 65.44 333 GLU A CA 1
ATOM 2745 C C . GLU A 1 333 ? -62.481 -10.237 91.924 1.00 65.44 333 GLU A C 1
ATOM 2747 O O . GLU A 1 333 ? -62.596 -11.193 92.690 1.00 65.44 333 GLU A O 1
ATOM 2752 N N . ALA A 1 334 ? -62.895 -9.015 92.269 1.00 71.44 334 ALA A N 1
ATOM 2753 C CA . ALA A 1 334 ? -63.560 -8.738 93.539 1.00 71.44 334 ALA A CA 1
ATOM 2754 C C . ALA A 1 334 ? -64.909 -9.472 93.653 1.00 71.44 334 ALA A C 1
ATOM 2756 O O . ALA A 1 334 ? -65.236 -10.002 94.718 1.00 71.44 334 ALA A O 1
ATOM 2757 N N . GLN A 1 335 ? -65.673 -9.560 92.561 1.00 71.00 335 GLN A N 1
ATOM 2758 C CA . GLN A 1 335 ? -66.923 -10.325 92.509 1.00 71.00 335 GLN A CA 1
ATOM 2759 C C . GLN A 1 335 ? -66.681 -11.833 92.606 1.00 71.00 335 GLN A C 1
ATOM 2761 O O . GLN A 1 335 ? -67.380 -12.514 93.352 1.00 71.00 335 GLN A O 1
ATOM 2766 N N . VAL A 1 336 ? -65.675 -12.360 91.908 1.00 68.75 336 VAL A N 1
ATOM 2767 C CA . VAL A 1 336 ? -65.264 -13.766 91.990 1.00 68.75 336 VAL A CA 1
ATOM 2768 C C . VAL A 1 336 ? -64.802 -14.091 93.401 1.00 68.75 336 VAL A C 1
ATOM 2770 O O . VAL A 1 336 ? -65.252 -15.086 93.956 1.00 68.75 336 VAL A O 1
ATOM 2773 N N . LYS A 1 337 ? -63.990 -13.232 94.022 1.00 71.62 337 LYS A N 1
ATOM 2774 C CA . LYS A 1 337 ? -63.552 -13.393 95.409 1.00 71.62 337 LYS A CA 1
ATOM 2775 C C . LYS A 1 337 ? -64.737 -13.401 96.368 1.00 71.62 337 LYS A C 1
ATOM 2777 O O . LYS A 1 337 ? -64.821 -14.286 97.209 1.00 71.62 337 LYS A O 1
ATOM 2782 N N . TYR A 1 338 ? -65.688 -12.483 96.200 1.00 67.94 338 TYR A N 1
ATOM 2783 C CA . TYR A 1 338 ? -66.922 -12.467 96.984 1.00 67.94 338 TYR A CA 1
ATOM 2784 C C . TYR A 1 338 ? -67.733 -13.759 96.804 1.00 67.94 338 TYR A C 1
ATOM 2786 O O . TYR A 1 338 ? -68.195 -14.339 97.783 1.00 67.94 338 TYR A O 1
ATOM 2794 N N . LEU A 1 339 ? -67.883 -14.249 95.571 1.00 65.81 339 LEU A N 1
ATOM 2795 C CA . LEU A 1 339 ? -68.598 -15.493 95.273 1.00 65.81 339 LEU A CA 1
ATOM 2796 C C . LEU A 1 339 ? -67.863 -16.736 95.801 1.00 65.81 339 LEU A C 1
ATOM 2798 O O . LEU A 1 339 ? -68.511 -17.653 96.301 1.00 65.81 339 LEU A O 1
ATOM 2802 N N . GLN A 1 340 ? -66.530 -16.756 95.749 1.00 56.62 340 GLN A N 1
ATOM 2803 C CA . GLN A 1 340 ? -65.683 -17.792 96.348 1.00 56.62 340 GLN A CA 1
ATOM 2804 C C . GLN A 1 340 ? -65.830 -17.810 97.875 1.00 56.62 340 GLN A C 1
ATOM 2806 O O . GLN A 1 340 ? -66.006 -18.874 98.461 1.00 56.62 340 GLN A O 1
ATOM 2811 N N . GLU A 1 341 ? -65.887 -16.640 98.512 1.00 56.72 341 GLU A N 1
ATOM 2812 C CA . GLU A 1 341 ? -66.132 -16.498 99.953 1.00 56.72 341 GLU A CA 1
ATOM 2813 C C . GLU A 1 341 ? -67.558 -16.948 100.345 1.00 56.72 341 GLU A C 1
ATOM 2815 O O . GLU A 1 341 ? -67.779 -17.464 101.443 1.00 56.72 341 GLU A O 1
ATOM 2820 N N . GLN A 1 342 ? -68.539 -16.827 99.436 1.00 54.56 342 GLN A N 1
ATOM 2821 C CA . GLN A 1 342 ? -69.874 -17.424 99.612 1.00 54.56 342 GLN A CA 1
ATOM 2822 C C . GLN A 1 342 ? -69.883 -18.951 99.411 1.00 54.56 342 GLN A C 1
ATOM 2824 O O . GLN A 1 342 ? -70.702 -19.631 100.034 1.00 54.56 342 GLN A O 1
ATOM 2829 N N . LEU A 1 343 ? -68.989 -19.494 98.577 1.00 48.56 343 LEU A N 1
ATOM 2830 C CA . LEU A 1 343 ? -68.828 -20.934 98.327 1.00 48.56 343 LEU A CA 1
ATOM 2831 C C . LEU A 1 343 ? -68.028 -21.658 99.430 1.00 48.56 343 LEU A C 1
ATOM 2833 O O . LEU A 1 343 ? -68.204 -22.861 99.604 1.00 48.56 343 LEU A O 1
ATOM 2837 N N . GLU A 1 344 ? -67.212 -20.948 100.219 1.00 44.19 344 GLU A N 1
ATOM 2838 C CA . GLU A 1 344 ? -66.416 -21.506 101.331 1.00 44.19 344 GLU A CA 1
ATOM 2839 C C . GLU A 1 344 ? -67.188 -21.709 102.655 1.00 44.19 344 GLU A C 1
ATOM 2841 O O . GLU A 1 344 ? -66.611 -22.115 103.670 1.00 44.19 344 GLU A O 1
ATOM 2846 N N . LYS A 1 345 ? -68.515 -21.518 102.686 1.00 42.91 345 LYS A N 1
ATOM 2847 C CA . LYS A 1 345 ? -69.330 -21.990 103.822 1.00 42.91 345 LYS A CA 1
ATOM 2848 C C . LYS A 1 345 ? -69.485 -23.518 103.753 1.00 42.91 345 LYS A C 1
ATOM 2850 O O . LYS A 1 345 ? -69.984 -24.035 102.755 1.00 42.91 345 LYS A O 1
ATOM 2855 N N . PRO A 1 346 ? -69.126 -24.282 104.803 1.00 42.91 346 PRO A N 1
ATOM 2856 C CA . PRO A 1 346 ? -68.989 -25.724 104.681 1.00 42.91 346 PRO A CA 1
ATOM 2857 C C . PRO A 1 346 ? -70.362 -26.402 104.673 1.00 42.91 346 PRO A C 1
ATOM 2859 O O . PRO A 1 346 ? -71.152 -26.259 105.607 1.00 42.91 346 PRO A O 1
ATOM 2862 N N . SER A 1 347 ? -70.640 -27.204 103.647 1.00 35.06 347 SER A N 1
ATOM 2863 C CA . SER A 1 347 ? -71.732 -28.183 103.655 1.00 35.06 347 SER A CA 1
ATOM 2864 C C . SER A 1 347 ? -71.341 -29.451 102.889 1.00 35.06 347 SER A C 1
ATOM 2866 O O . SER A 1 347 ? -71.704 -29.618 101.738 1.00 35.06 347 SER A O 1
ATOM 2868 N N . LYS A 1 348 ? -70.642 -30.337 103.619 1.00 36.84 348 LYS A N 1
ATOM 2869 C CA . LYS A 1 348 ? -70.469 -31.804 103.470 1.00 36.84 348 LYS A CA 1
ATOM 2870 C C . LYS A 1 348 ? -69.916 -32.394 102.148 1.00 36.84 348 LYS A C 1
ATOM 2872 O O . LYS A 1 348 ? -70.170 -31.888 101.067 1.00 36.84 348 LYS A O 1
ATOM 2877 N N . PRO A 1 349 ? -69.146 -33.500 102.243 1.00 45.81 349 PRO A N 1
ATOM 2878 C CA . PRO A 1 349 ? -68.235 -33.938 101.191 1.00 45.81 349 PRO A CA 1
ATOM 2879 C C . PRO A 1 349 ? -68.940 -34.782 100.124 1.00 45.81 349 PRO A C 1
ATOM 2881 O O . PRO A 1 349 ? -69.771 -35.630 100.452 1.00 45.81 349 PRO A O 1
ATOM 2884 N N . VAL A 1 350 ? -68.536 -34.609 98.864 1.00 37.88 350 VAL A N 1
ATOM 2885 C CA . VAL A 1 350 ? -68.830 -35.540 97.768 1.00 37.88 350 VAL A CA 1
ATOM 2886 C C . VAL A 1 350 ? -67.507 -35.919 97.104 1.00 37.88 350 VAL A C 1
ATOM 2888 O O . VAL A 1 350 ? -66.711 -35.064 96.732 1.00 37.88 350 VAL A O 1
ATOM 2891 N N . ILE A 1 351 ? -67.264 -37.224 97.051 1.00 50.47 351 ILE A N 1
ATOM 2892 C CA . ILE A 1 351 ? -66.100 -37.895 96.469 1.00 50.47 351 ILE A CA 1
ATOM 2893 C C . ILE A 1 351 ? -66.262 -37.885 94.941 1.00 50.47 351 ILE A C 1
ATOM 2895 O O . ILE A 1 351 ? -67.339 -38.243 94.467 1.00 50.47 351 ILE A O 1
ATOM 2899 N N . VAL A 1 352 ? -65.219 -37.524 94.184 1.00 43.00 352 VAL A N 1
ATOM 2900 C CA . VAL A 1 352 ? -65.185 -37.657 92.712 1.00 43.00 352 VAL A CA 1
ATOM 2901 C C . VAL A 1 352 ? -64.070 -38.625 92.301 1.00 43.00 352 VAL A C 1
ATOM 2903 O O . VAL A 1 352 ? -63.013 -38.682 92.929 1.00 43.00 352 VAL A O 1
ATOM 2906 N N . SER A 1 353 ? -64.397 -39.463 91.318 1.00 51.00 353 SER A N 1
ATOM 2907 C CA . SER A 1 353 ? -63.750 -40.704 90.895 1.00 51.00 353 SER A CA 1
ATOM 2908 C C . SER A 1 353 ? -62.520 -40.522 89.997 1.00 51.00 353 SER A C 1
ATOM 2910 O O . SER A 1 353 ? -62.300 -39.489 89.380 1.00 51.00 353 SER A O 1
ATOM 2912 N N . THR A 1 354 ? -61.745 -41.603 89.896 1.00 52.41 354 THR A N 1
ATOM 2913 C CA . THR A 1 354 ? -60.461 -41.815 89.200 1.00 52.41 354 THR A CA 1
ATOM 2914 C C . THR A 1 354 ? -60.445 -41.615 87.673 1.00 52.41 354 THR A C 1
ATOM 2916 O O . THR A 1 354 ? -59.470 -41.993 87.033 1.00 52.41 354 THR A O 1
ATOM 2919 N N . GLU A 1 355 ? -61.491 -41.048 87.076 1.00 51.38 355 GLU A N 1
ATOM 2920 C CA . GLU A 1 355 ? -61.672 -40.963 85.615 1.00 51.38 355 GLU A CA 1
ATOM 2921 C C . GLU A 1 355 ? -61.190 -39.610 85.052 1.00 51.38 355 GLU A C 1
ATOM 2923 O O . GLU A 1 355 ? -60.550 -39.561 84.003 1.00 51.38 355 GLU A O 1
ATOM 2928 N N . ASP A 1 356 ? -61.332 -38.530 85.829 1.00 48.50 356 ASP A N 1
ATOM 2929 C CA . ASP A 1 356 ? -60.935 -37.170 85.424 1.00 48.50 356 ASP A CA 1
ATOM 2930 C C . ASP A 1 356 ? -59.406 -36.953 85.428 1.00 48.50 356 ASP A C 1
ATOM 2932 O O . ASP A 1 356 ? -58.884 -36.058 84.763 1.00 48.50 356 ASP A O 1
ATOM 2936 N N . ALA A 1 357 ? -58.656 -37.795 86.148 1.00 52.03 357 ALA A N 1
ATOM 2937 C CA . ALA A 1 357 ? -57.193 -37.734 86.195 1.00 52.03 357 ALA A CA 1
ATOM 2938 C C . ALA A 1 357 ? -56.516 -38.335 84.945 1.00 52.03 357 ALA A C 1
ATOM 2940 O O . ALA A 1 357 ? -55.366 -38.002 84.662 1.00 52.03 357 ALA A O 1
ATOM 2941 N N . LEU A 1 358 ? -57.214 -39.204 84.201 1.00 55.59 358 LEU A N 1
ATOM 2942 C CA . LEU A 1 358 ? -56.701 -39.846 82.983 1.00 55.59 358 LEU A CA 1
ATOM 2943 C C . LEU A 1 358 ? -56.857 -38.944 81.748 1.00 55.59 358 LEU A C 1
ATOM 2945 O O . LEU A 1 358 ? -55.903 -38.803 80.988 1.00 55.59 358 LEU A O 1
ATOM 2949 N N . GLN A 1 359 ? -57.981 -38.232 81.610 1.00 58.47 359 GLN A N 1
ATOM 2950 C CA . GLN A 1 359 ? -58.192 -37.291 80.495 1.00 58.47 359 GLN A CA 1
ATOM 2951 C C . GLN A 1 359 ? -57.206 -36.113 80.501 1.00 58.47 359 GLN A C 1
ATOM 2953 O O . GLN A 1 359 ? -56.768 -35.659 79.446 1.00 58.47 359 GLN A O 1
ATOM 2958 N N . PHE A 1 360 ? -56.803 -35.633 81.681 1.00 57.31 360 PHE A N 1
ATOM 2959 C CA . PHE A 1 360 ? -55.802 -34.565 81.793 1.00 57.31 360 PHE A CA 1
ATOM 2960 C C . PHE A 1 360 ? -54.384 -35.006 81.401 1.00 57.31 360 PHE A C 1
ATOM 2962 O O . PHE A 1 360 ? -53.568 -34.159 81.037 1.00 57.31 360 PHE A O 1
ATOM 2969 N N . ALA A 1 361 ? -54.073 -36.302 81.492 1.00 59.47 361 ALA A N 1
ATOM 2970 C CA . ALA A 1 361 ? -52.778 -36.834 81.081 1.00 59.47 361 ALA A CA 1
ATOM 2971 C C . ALA A 1 361 ? -52.692 -36.973 79.552 1.00 59.47 361 ALA A C 1
ATOM 2973 O O . ALA A 1 361 ? -51.699 -36.544 78.971 1.00 59.47 361 ALA A O 1
ATOM 2974 N N . GLU A 1 362 ? -53.755 -37.467 78.909 1.00 62.88 362 GLU A N 1
ATOM 2975 C CA . GLU A 1 362 ? -53.835 -37.628 77.446 1.00 62.88 362 GLU A CA 1
ATOM 2976 C C . GLU A 1 362 ? -53.748 -36.280 76.711 1.00 62.88 362 GLU A C 1
ATOM 2978 O O . GLU A 1 362 ? -52.945 -36.114 75.796 1.00 62.88 362 GLU A O 1
ATOM 2983 N N . LEU A 1 363 ? -54.479 -35.265 77.185 1.00 64.81 363 LEU A N 1
ATOM 2984 C CA . LEU A 1 363 ? -54.426 -33.901 76.633 1.00 64.81 363 LEU A CA 1
ATOM 2985 C C . LEU A 1 363 ? -53.037 -33.253 76.729 1.00 64.81 363 LEU A C 1
ATOM 2987 O O . LEU A 1 363 ? -52.709 -32.343 75.966 1.00 64.81 363 LEU A O 1
ATOM 2991 N N . ARG A 1 364 ? -52.217 -33.689 77.688 1.00 65.06 364 ARG A N 1
ATOM 2992 C CA . ARG A 1 364 ? -50.864 -33.166 77.882 1.00 65.06 364 ARG A CA 1
ATOM 2993 C C . ARG A 1 364 ? -49.854 -33.842 76.961 1.00 65.06 364 ARG A C 1
ATOM 2995 O O . ARG A 1 364 ? -48.930 -33.177 76.506 1.00 65.06 364 ARG A O 1
ATOM 3002 N N . GLU A 1 365 ? -50.061 -35.122 76.672 1.00 69.81 365 GLU A N 1
ATOM 3003 C CA . GLU A 1 365 ? -49.259 -35.884 75.715 1.00 69.81 365 GLU A CA 1
ATOM 3004 C C . GLU A 1 365 ? -49.492 -35.372 74.282 1.00 69.81 365 GLU A C 1
ATOM 3006 O O . GLU A 1 365 ? -48.529 -35.039 73.594 1.00 69.81 365 GLU A O 1
ATOM 3011 N N . GLU A 1 366 ? -50.749 -35.122 73.887 1.00 71.31 366 GLU A N 1
ATOM 3012 C CA . GLU A 1 366 ? -51.070 -34.496 72.589 1.00 71.31 366 GLU A CA 1
ATOM 3013 C C . GLU A 1 366 ? -50.463 -33.087 72.433 1.00 71.31 366 GLU A C 1
ATOM 3015 O O . GLU A 1 366 ? -50.047 -32.682 71.339 1.00 71.31 366 GLU A O 1
ATOM 3020 N N . PHE A 1 367 ? -50.382 -32.320 73.524 1.00 73.62 367 PHE A N 1
ATOM 3021 C CA . PHE A 1 367 ? -49.766 -30.992 73.512 1.00 73.62 367 PHE A CA 1
ATOM 3022 C C . PHE A 1 367 ? -48.243 -31.050 73.312 1.00 73.62 367 PHE A C 1
ATOM 3024 O O . PHE A 1 367 ? -47.673 -30.220 72.597 1.00 73.62 367 PHE A O 1
ATOM 3031 N N . ASP A 1 368 ? -47.568 -32.021 73.928 1.00 68.81 368 ASP A N 1
ATOM 3032 C CA . ASP A 1 368 ? -46.125 -32.187 73.759 1.00 68.81 368 ASP A CA 1
ATOM 3033 C C . ASP A 1 368 ? -45.782 -32.729 72.358 1.00 68.81 368 ASP A C 1
ATOM 3035 O O . ASP A 1 368 ? -44.836 -32.237 71.730 1.00 68.81 368 ASP A O 1
ATOM 3039 N N . ASP A 1 369 ? -46.601 -33.626 71.802 1.00 76.00 369 ASP A N 1
ATOM 3040 C CA . ASP A 1 369 ? -46.442 -34.133 70.434 1.00 76.00 369 ASP A CA 1
ATOM 3041 C C . ASP A 1 369 ? -46.598 -33.018 69.389 1.00 76.00 369 ASP A C 1
ATOM 3043 O O . ASP A 1 369 ? -45.698 -32.793 68.570 1.00 76.00 369 ASP A O 1
ATOM 3047 N N . THR A 1 370 ? -47.669 -32.225 69.471 1.00 75.25 370 THR A N 1
ATOM 3048 C CA . THR A 1 370 ? -47.892 -31.089 68.553 1.00 75.25 370 THR A CA 1
ATOM 3049 C C . THR A 1 370 ? -46.778 -30.041 68.625 1.00 75.25 370 THR A C 1
ATOM 3051 O O . THR A 1 370 ? -46.374 -29.470 67.606 1.00 75.25 370 THR A O 1
ATOM 3054 N N . LYS A 1 371 ? -46.203 -29.818 69.810 1.00 76.81 371 LYS A N 1
ATOM 3055 C CA . LYS A 1 371 ? -45.055 -28.922 69.988 1.00 76.81 371 LYS A CA 1
ATOM 3056 C C . LYS A 1 371 ? -43.790 -29.443 69.303 1.00 76.81 371 LYS A C 1
ATOM 3058 O O . LYS A 1 371 ? -43.025 -28.648 68.748 1.00 76.81 371 LYS A O 1
ATOM 3063 N N . THR A 1 372 ? -43.547 -30.755 69.327 1.00 76.31 372 THR A N 1
ATOM 3064 C CA . THR A 1 372 ? -42.391 -31.343 68.631 1.00 76.31 372 THR A CA 1
ATOM 3065 C C . THR A 1 372 ? -42.535 -31.290 67.110 1.00 76.31 372 THR A C 1
ATOM 3067 O O . THR A 1 372 ? -41.555 -31.005 66.414 1.00 76.31 372 THR A O 1
ATOM 3070 N N . GLU A 1 373 ? -43.749 -31.467 66.590 1.00 82.00 373 GLU A N 1
ATOM 3071 C CA . GLU A 1 373 ? -44.036 -31.380 65.157 1.00 82.00 373 GLU A CA 1
ATOM 3072 C C . GLU A 1 373 ? -43.861 -29.948 64.622 1.00 82.00 373 GLU A C 1
ATOM 3074 O O . GLU A 1 373 ? -43.213 -29.740 63.591 1.00 82.00 373 GLU A O 1
ATOM 3079 N N . LEU A 1 374 ? -44.297 -28.940 65.387 1.00 76.69 374 LEU A N 1
ATOM 3080 C CA . LEU A 1 374 ? -44.078 -27.525 65.066 1.00 76.69 374 LEU A CA 1
ATOM 3081 C C . LEU A 1 374 ? -42.581 -27.182 64.931 1.00 76.69 374 LEU A C 1
ATOM 3083 O O . LEU A 1 374 ? -42.169 -26.470 64.010 1.00 76.69 374 LEU A O 1
ATOM 3087 N N . LEU A 1 375 ? -41.746 -27.725 65.824 1.00 78.12 375 LEU A N 1
ATOM 3088 C CA . LEU A 1 375 ? -40.299 -27.495 65.813 1.00 78.12 375 LEU A CA 1
ATOM 3089 C C . LEU A 1 375 ? -39.621 -28.121 64.580 1.00 78.12 375 LEU A C 1
ATOM 3091 O O . LEU A 1 375 ? -38.617 -27.601 64.083 1.00 78.12 375 LEU A O 1
ATOM 3095 N N . LYS A 1 376 ? -40.167 -29.231 64.069 1.00 83.56 376 LYS A N 1
ATOM 3096 C CA . LYS A 1 376 ? -39.685 -29.893 62.850 1.00 83.56 376 LYS A CA 1
ATOM 3097 C C . LYS A 1 376 ? -40.011 -29.066 61.603 1.00 83.56 376 LYS A C 1
ATOM 3099 O O . LYS A 1 376 ? -39.111 -28.800 60.806 1.00 83.56 376 LYS A O 1
ATOM 3104 N N . ILE A 1 377 ? -41.242 -28.559 61.504 1.00 77.00 377 ILE A N 1
ATOM 3105 C CA . ILE A 1 377 ? -41.695 -27.689 60.403 1.00 77.00 377 ILE A CA 1
ATOM 3106 C C . ILE A 1 377 ? -40.876 -26.386 60.336 1.00 77.00 377 ILE A C 1
ATOM 3108 O O . ILE A 1 377 ? -40.563 -25.893 59.249 1.00 77.00 377 ILE A O 1
ATOM 3112 N N . GLN A 1 378 ? -40.468 -25.826 61.480 1.00 72.19 378 GLN A N 1
ATOM 3113 C CA . GLN A 1 378 ? -39.593 -24.647 61.509 1.00 72.19 378 GLN A CA 1
ATOM 3114 C C . GLN A 1 378 ? -38.203 -24.914 60.915 1.00 72.19 378 GLN A C 1
ATOM 3116 O O . GLN A 1 378 ? -37.686 -24.076 60.173 1.00 72.19 378 GLN A O 1
ATOM 3121 N N . LYS A 1 379 ? -37.602 -26.076 61.202 1.00 79.12 379 LYS A N 1
ATOM 3122 C CA . LYS A 1 379 ? -36.294 -26.450 60.638 1.00 79.12 379 LYS A CA 1
ATOM 3123 C C . LYS A 1 379 ? -36.371 -26.692 59.132 1.00 79.12 379 LYS A C 1
ATOM 3125 O O . LYS A 1 379 ? -35.487 -26.252 58.402 1.00 79.12 379 LYS A O 1
ATOM 3130 N N . GLU A 1 380 ? -37.432 -27.341 58.659 1.00 79.75 380 GLU A N 1
ATOM 3131 C CA . GLU A 1 380 ? -37.652 -27.579 57.226 1.00 79.75 380 GLU A CA 1
ATOM 3132 C C . GLU A 1 380 ? -37.816 -26.260 56.448 1.00 79.75 380 GLU A C 1
ATOM 3134 O O . GLU A 1 380 ? -37.223 -26.096 55.381 1.00 79.75 380 GLU A O 1
ATOM 3139 N N . ASN A 1 381 ? -38.506 -25.266 57.021 1.00 74.88 381 ASN A N 1
ATOM 3140 C CA . ASN A 1 381 ? -38.616 -23.928 56.425 1.00 74.88 381 ASN A CA 1
ATOM 3141 C C . ASN A 1 381 ? -37.274 -23.180 56.338 1.00 74.88 381 ASN A C 1
ATOM 3143 O O . ASN A 1 381 ? -37.028 -22.472 55.361 1.00 74.88 381 ASN A O 1
ATOM 3147 N N . GLN A 1 382 ? -36.385 -23.330 57.325 1.00 77.50 382 GLN A N 1
ATOM 3148 C CA . GLN A 1 382 ? -35.046 -22.729 57.259 1.00 77.50 382 GLN A CA 1
ATOM 3149 C C . GLN A 1 382 ? -34.215 -23.317 56.110 1.00 77.50 382 GLN A C 1
ATOM 3151 O O . GLN A 1 382 ? -33.590 -22.564 55.363 1.00 77.50 382 GLN A O 1
ATOM 3156 N N . ILE A 1 383 ? -34.269 -24.640 55.923 1.00 79.38 383 ILE A N 1
ATOM 3157 C CA . ILE A 1 383 ? -33.575 -25.331 54.826 1.00 79.38 383 ILE A CA 1
ATOM 3158 C C . ILE A 1 383 ? -34.126 -24.878 53.465 1.00 79.38 383 ILE A C 1
ATOM 3160 O O . ILE A 1 383 ? -33.353 -24.577 52.553 1.00 79.38 383 ILE A O 1
ATOM 3164 N N . LEU A 1 384 ? -35.454 -24.768 53.336 1.00 77.56 384 LEU A N 1
ATOM 3165 C CA . LEU A 1 384 ? -36.102 -24.335 52.097 1.00 77.56 384 LEU A CA 1
ATOM 3166 C C . LEU A 1 384 ? -35.679 -22.914 51.694 1.00 77.56 384 LEU A C 1
ATOM 3168 O O . LEU A 1 384 ? -35.329 -22.678 50.538 1.00 77.56 384 LEU A O 1
ATOM 3172 N N . ASN A 1 385 ? -35.633 -21.981 52.648 1.00 68.50 385 ASN A N 1
ATOM 3173 C CA . ASN A 1 385 ? -35.183 -20.608 52.398 1.00 68.50 385 ASN A CA 1
ATOM 3174 C C . ASN A 1 385 ? -33.710 -20.541 51.968 1.00 68.50 385 ASN A C 1
ATOM 3176 O O . ASN A 1 385 ? -33.351 -19.747 51.094 1.00 68.50 385 ASN A O 1
ATOM 3180 N N . GLN A 1 386 ? -32.862 -21.407 52.525 1.00 74.50 386 GLN A N 1
ATOM 3181 C CA . GLN A 1 386 ? -31.461 -21.505 52.124 1.00 74.50 386 GLN A CA 1
ATOM 3182 C C . GLN A 1 386 ? -31.331 -22.026 50.682 1.00 74.50 386 GLN A C 1
ATOM 3184 O O . GLN A 1 386 ? -30.622 -21.431 49.874 1.00 74.50 386 GLN A O 1
ATOM 3189 N N . THR A 1 387 ? -32.124 -23.036 50.307 1.00 72.56 387 THR A N 1
ATOM 3190 C CA . THR A 1 387 ? -32.144 -23.575 48.933 1.00 72.56 387 THR A CA 1
ATOM 3191 C C . THR A 1 387 ? -32.687 -22.560 47.917 1.00 72.56 387 THR A C 1
ATOM 3193 O O . THR A 1 387 ? -32.163 -22.445 46.811 1.00 72.56 387 THR A O 1
ATOM 3196 N N . ILE A 1 388 ? -33.707 -21.772 48.282 1.00 71.25 388 ILE A N 1
ATOM 3197 C CA . ILE A 1 388 ? -34.233 -20.683 47.437 1.00 71.25 388 ILE A CA 1
ATOM 3198 C C . ILE A 1 388 ? -33.159 -19.615 47.181 1.00 71.25 388 ILE A C 1
ATOM 3200 O O . ILE A 1 388 ? -33.070 -19.085 46.072 1.00 71.25 388 ILE A O 1
ATOM 3204 N N . THR A 1 389 ? -32.332 -19.314 48.183 1.00 70.12 389 THR A N 1
ATOM 3205 C CA . THR A 1 389 ? -31.233 -18.344 48.060 1.00 70.12 389 THR A CA 1
ATOM 3206 C C . THR A 1 389 ? -30.153 -18.859 47.101 1.00 70.12 389 THR A C 1
ATOM 3208 O O . THR A 1 389 ? -29.787 -18.158 46.160 1.00 70.12 389 THR A O 1
ATOM 3211 N N . GLU A 1 390 ? -29.743 -20.124 47.237 1.00 70.19 390 GLU A N 1
ATOM 3212 C CA . GLU A 1 390 ? -28.769 -20.769 46.339 1.00 70.19 390 GLU A CA 1
ATOM 3213 C C . GLU A 1 390 ? -29.270 -20.886 44.884 1.00 70.19 390 GLU A C 1
ATOM 3215 O O . GLU A 1 390 ? -28.496 -20.774 43.929 1.00 70.19 390 GLU A O 1
ATOM 3220 N N . LEU A 1 391 ? -30.574 -21.106 44.685 1.00 68.19 391 LEU A N 1
ATOM 3221 C CA . LEU A 1 391 ? -31.181 -21.156 43.351 1.00 68.19 391 LEU A CA 1
ATOM 3222 C C . LEU A 1 391 ? -31.246 -19.777 42.685 1.00 68.19 391 LEU A C 1
ATOM 3224 O O . LEU A 1 391 ? -30.995 -19.680 41.482 1.00 68.19 391 LEU A O 1
ATOM 3228 N N . LYS A 1 392 ? -31.508 -18.712 43.454 1.00 59.44 392 LYS A N 1
ATOM 3229 C CA . LYS A 1 392 ? -31.447 -17.327 42.959 1.00 59.44 392 LYS A CA 1
ATOM 3230 C C . LYS A 1 392 ? -30.031 -16.937 42.535 1.00 59.44 392 LYS A C 1
ATOM 3232 O O . LYS A 1 392 ? -29.866 -16.352 41.470 1.00 59.44 392 LYS A O 1
ATOM 3237 N N . GLU A 1 393 ? -29.011 -17.328 43.298 1.00 55.62 393 GLU A N 1
ATOM 3238 C CA . GLU A 1 393 ? -27.607 -17.096 42.927 1.00 55.62 393 GLU A CA 1
ATOM 3239 C C . GLU A 1 393 ? -27.209 -17.841 41.641 1.00 55.62 393 GLU A C 1
ATOM 3241 O O . GLU A 1 393 ? -26.488 -17.297 40.805 1.00 55.62 393 GLU A O 1
ATOM 3246 N N . LYS A 1 394 ? -27.734 -19.055 41.414 1.00 56.50 394 LYS A N 1
ATOM 3247 C CA . LYS A 1 394 ? -27.510 -19.804 40.163 1.00 56.50 394 LYS A CA 1
ATOM 3248 C C . LYS A 1 394 ? -28.242 -19.210 38.956 1.00 56.50 394 LYS A C 1
ATOM 3250 O O . LYS A 1 394 ? -27.703 -19.269 37.848 1.00 56.50 394 LYS A O 1
ATOM 3255 N N . GLN A 1 395 ? -29.426 -18.623 39.138 1.00 48.47 395 GLN A N 1
ATOM 3256 C CA . GLN A 1 395 ? -30.204 -18.024 38.043 1.00 48.47 395 GLN A CA 1
ATOM 3257 C C . GLN A 1 395 ? -29.586 -16.731 37.485 1.00 48.47 395 GLN A C 1
ATOM 3259 O O . GLN A 1 395 ? -29.747 -16.457 36.300 1.00 48.47 395 GLN A O 1
ATOM 3264 N N . ILE A 1 396 ? -28.793 -16.000 38.275 1.00 46.03 396 ILE A N 1
ATOM 3265 C CA . ILE A 1 396 ? -28.078 -14.786 37.827 1.00 46.03 396 ILE A CA 1
ATOM 3266 C C . ILE A 1 396 ? -26.949 -15.114 36.813 1.00 46.03 396 ILE A C 1
ATOM 3268 O O . ILE A 1 396 ? -26.425 -14.228 36.145 1.00 46.03 396 ILE A O 1
ATOM 3272 N N . SER A 1 397 ? -26.612 -16.398 36.608 1.00 44.78 397 SER A N 1
ATOM 3273 C CA . SER A 1 397 ? -25.620 -16.847 35.610 1.00 44.78 397 SER A CA 1
ATOM 3274 C C . SER A 1 397 ? -26.163 -17.072 34.187 1.00 44.78 397 SER A C 1
ATOM 3276 O O . SER A 1 397 ? -25.386 -17.384 33.281 1.00 44.78 397 SER A O 1
ATOM 3278 N N . ALA A 1 398 ? -27.468 -16.894 33.964 1.00 39.12 398 ALA A N 1
ATOM 3279 C CA . ALA A 1 398 ? -28.101 -16.966 32.647 1.00 39.12 398 ALA A CA 1
ATOM 3280 C C . ALA A 1 398 ? -28.589 -15.568 32.235 1.00 39.12 398 ALA A C 1
ATOM 3282 O O . ALA A 1 398 ? -29.774 -15.261 32.306 1.00 39.12 398 ALA A O 1
ATOM 3283 N N . GLY A 1 399 ? -27.636 -14.707 31.872 1.00 38.78 399 GLY A N 1
ATOM 3284 C CA . GLY A 1 399 ? -27.894 -13.333 31.449 1.00 38.78 399 GLY A CA 1
ATOM 3285 C C . GLY A 1 399 ? -28.735 -13.265 30.176 1.00 38.78 399 GLY A C 1
ATOM 3286 O O . GLY A 1 399 ? -28.420 -13.897 29.166 1.00 38.78 399 GLY A O 1
ATOM 3287 N N . GLU A 1 400 ? -29.803 -12.482 30.267 1.00 36.78 400 GLU A N 1
ATOM 3288 C CA . GLU A 1 400 ? -30.664 -12.041 29.181 1.00 36.78 400 GLU A CA 1
ATOM 3289 C C . GLU A 1 400 ? -29.839 -11.324 28.103 1.00 36.78 400 GLU A C 1
ATOM 3291 O O . GLU A 1 400 ? -28.959 -10.512 28.397 1.00 36.78 400 GLU A O 1
ATOM 3296 N N . GLY A 1 401 ? -30.120 -11.658 26.843 1.00 41.97 401 GLY A N 1
ATOM 3297 C CA . GLY A 1 401 ? -29.470 -11.076 25.678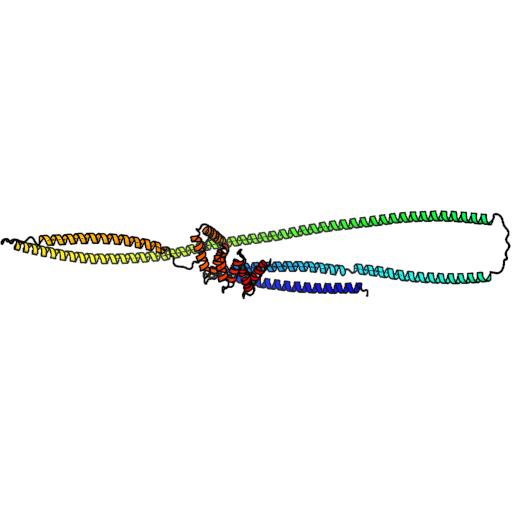 1.00 41.97 401 GLY A CA 1
ATOM 3298 C C . GLY A 1 401 ? -29.816 -9.600 25.540 1.00 41.97 401 GLY A C 1
ATOM 3299 O O . GLY A 1 401 ? -30.869 -9.246 25.018 1.00 41.97 401 GLY A O 1
ATOM 3300 N N . THR A 1 402 ? -28.906 -8.744 25.983 1.00 39.03 402 THR A N 1
ATOM 3301 C CA . THR A 1 402 ? -28.848 -7.349 25.564 1.00 39.03 402 THR A CA 1
ATOM 3302 C C . THR A 1 402 ? -27.877 -7.252 24.394 1.00 39.03 402 THR A C 1
ATOM 3304 O O . THR A 1 402 ? -26.810 -7.860 24.413 1.00 39.03 402 THR A O 1
ATOM 3307 N N . ASN A 1 403 ? -28.275 -6.534 23.342 1.00 41.62 403 ASN A N 1
ATOM 3308 C CA . ASN A 1 403 ? -27.441 -6.254 22.175 1.00 41.62 403 ASN A CA 1
ATOM 3309 C C . ASN A 1 403 ? -26.085 -5.707 22.641 1.00 41.62 403 ASN A C 1
ATOM 3311 O O . ASN A 1 403 ? -26.000 -4.589 23.144 1.00 41.62 403 ASN A O 1
ATOM 3315 N N . HIS A 1 404 ? -25.037 -6.521 22.531 1.00 41.59 404 HIS A N 1
ATOM 3316 C CA . HIS A 1 404 ? -23.691 -6.133 22.921 1.00 41.59 404 HIS A CA 1
ATOM 3317 C C . HIS A 1 404 ? -23.057 -5.319 21.795 1.00 41.59 404 HIS A C 1
ATOM 3319 O O . HIS A 1 404 ? -22.269 -5.824 20.999 1.00 41.59 404 HIS A O 1
ATOM 3325 N N . GLU A 1 405 ? -23.358 -4.024 21.762 1.00 43.59 405 GLU A N 1
ATOM 3326 C CA . GLU A 1 405 ? -22.327 -3.086 21.337 1.00 43.59 405 GLU A CA 1
ATOM 3327 C C . GLU A 1 405 ? -21.214 -3.171 22.379 1.00 43.59 405 GLU A C 1
ATOM 3329 O O . GLU A 1 405 ? -21.393 -2.799 23.538 1.00 43.59 405 GLU A O 1
ATOM 3334 N N . LEU A 1 406 ? -20.081 -3.762 21.992 1.00 43.62 406 LEU A N 1
ATOM 3335 C CA . LEU A 1 406 ? -18.871 -3.729 22.805 1.00 43.62 406 LEU A CA 1
ATOM 3336 C C . LEU A 1 406 ? -18.557 -2.253 23.080 1.00 43.62 406 LEU A C 1
ATOM 3338 O O . LEU A 1 406 ? -18.256 -1.540 22.119 1.00 43.62 406 LEU A O 1
ATOM 3342 N N . PRO A 1 407 ? -18.620 -1.779 24.338 1.00 46.03 407 PRO A N 1
ATOM 3343 C CA . PRO A 1 407 ? -18.279 -0.400 24.626 1.00 46.03 407 PRO A CA 1
ATOM 3344 C C . PRO A 1 407 ? -16.823 -0.196 24.214 1.00 46.03 407 PRO A C 1
ATOM 3346 O O . PRO A 1 407 ? -15.933 -0.931 24.658 1.00 46.03 407 PRO A O 1
ATOM 3349 N N . GLU A 1 408 ? -16.577 0.765 23.322 1.00 52.84 408 GLU A N 1
ATOM 3350 C CA . GLU A 1 408 ? -15.213 1.172 23.014 1.00 52.84 408 GLU A CA 1
ATOM 3351 C C . GLU A 1 408 ? -14.555 1.585 24.329 1.00 52.84 408 GLU A C 1
ATOM 3353 O O . GLU A 1 408 ? -15.028 2.494 25.005 1.00 52.84 408 GLU A O 1
ATOM 3358 N N . VAL A 1 409 ? -13.485 0.891 24.723 1.00 57.16 409 VAL A N 1
ATOM 3359 C CA . VAL A 1 409 ? -12.752 1.226 25.946 1.00 57.16 409 VAL A CA 1
ATOM 3360 C C . VAL A 1 409 ? -12.017 2.544 25.684 1.00 57.16 409 VAL A C 1
ATOM 3362 O O . VAL A 1 409 ? -11.075 2.539 24.876 1.00 57.16 409 VAL A O 1
ATOM 3365 N N . PRO A 1 410 ? -12.410 3.667 26.320 1.00 52.22 410 PRO A N 1
ATOM 3366 C CA . PRO A 1 410 ? -11.793 4.960 26.056 1.00 52.22 410 PRO A CA 1
ATOM 3367 C C . PRO A 1 410 ? -10.299 4.897 26.390 1.00 52.22 410 PRO A C 1
ATOM 3369 O O . PRO A 1 410 ? -9.903 4.365 27.425 1.00 52.22 410 PRO A O 1
ATOM 3372 N N . GLY A 1 411 ? -9.453 5.390 25.483 1.00 58.88 411 GLY A N 1
ATOM 3373 C CA . GLY A 1 411 ? -7.992 5.362 25.631 1.00 58.88 411 GLY A CA 1
ATOM 3374 C C . GLY A 1 411 ? -7.288 4.119 25.067 1.00 58.88 411 GLY A C 1
ATOM 3375 O O . GLY A 1 411 ? -6.058 4.099 25.013 1.00 58.88 411 GLY A O 1
ATOM 3376 N N . LEU A 1 412 ? -8.019 3.106 24.581 1.00 57.06 412 LEU A N 1
ATOM 3377 C CA . LEU A 1 412 ? -7.428 1.934 23.926 1.00 57.06 412 LEU A CA 1
ATOM 3378 C C . LEU A 1 412 ? -7.692 1.964 22.417 1.00 57.06 412 LEU A C 1
ATOM 3380 O O . LEU A 1 412 ? -8.835 1.874 21.978 1.00 57.06 412 LEU A O 1
ATOM 3384 N N . THR A 1 413 ? -6.638 2.051 21.597 1.00 72.12 413 THR A N 1
ATOM 3385 C CA . THR A 1 413 ? -6.804 2.039 20.131 1.00 72.12 413 THR A CA 1
ATOM 3386 C C . THR A 1 413 ? -7.473 0.739 19.659 1.00 72.12 413 THR A C 1
ATOM 3388 O O . THR A 1 413 ? -7.232 -0.330 20.221 1.00 72.12 413 THR A O 1
ATOM 3391 N N . LYS A 1 414 ? -8.252 0.781 18.570 1.00 67.81 414 LYS A N 1
ATOM 3392 C CA . LYS A 1 414 ? -8.931 -0.402 17.994 1.00 67.81 414 LYS A CA 1
ATOM 3393 C C . LYS A 1 414 ? -7.984 -1.586 17.739 1.00 67.81 414 LYS A C 1
ATOM 3395 O O . LYS A 1 414 ? -8.342 -2.740 17.961 1.00 67.81 414 LYS A O 1
ATOM 3400 N N . ARG A 1 415 ? -6.737 -1.307 17.334 1.00 68.12 415 ARG A N 1
ATOM 3401 C CA . ARG A 1 415 ? -5.681 -2.324 17.171 1.00 68.12 415 ARG A CA 1
ATOM 3402 C C . ARG A 1 415 ? -5.308 -2.975 18.508 1.00 68.12 415 ARG A C 1
ATOM 3404 O O . ARG A 1 415 ? -5.138 -4.190 18.566 1.00 68.12 415 ARG A O 1
ATOM 3411 N N . MET A 1 416 ? -5.186 -2.185 19.574 1.00 69.06 416 MET A N 1
ATOM 3412 C CA . MET A 1 416 ? -4.913 -2.695 20.920 1.00 69.06 416 MET A CA 1
ATOM 3413 C C . MET A 1 416 ? -6.094 -3.494 21.468 1.00 69.06 416 MET A C 1
ATOM 3415 O O . MET A 1 416 ? -5.866 -4.546 22.052 1.00 69.06 416 MET A O 1
ATOM 3419 N N . GLN A 1 417 ? -7.334 -3.062 21.221 1.00 75.38 417 GLN A N 1
ATOM 3420 C CA . GLN A 1 417 ? -8.533 -3.817 21.595 1.00 75.38 417 GLN A CA 1
ATOM 3421 C C . GLN A 1 417 ? -8.564 -5.191 20.909 1.00 75.38 417 GLN A C 1
ATOM 3423 O O . GLN A 1 417 ? -8.748 -6.204 21.577 1.00 75.38 417 GLN A O 1
ATOM 3428 N N . GLN A 1 418 ? -8.283 -5.258 19.601 1.00 75.81 418 GLN A N 1
ATOM 3429 C CA . GLN A 1 418 ? -8.174 -6.533 18.877 1.00 75.81 418 GLN A CA 1
ATOM 3430 C C . GLN A 1 418 ? -7.038 -7.406 19.422 1.00 75.81 418 GLN A C 1
ATOM 3432 O O . GLN A 1 418 ? -7.227 -8.595 19.668 1.00 75.81 418 GLN A O 1
ATOM 3437 N N . SER A 1 419 ? -5.860 -6.821 19.662 1.00 77.81 419 SER A N 1
ATOM 3438 C CA . SER A 1 419 ? -4.729 -7.548 20.247 1.00 77.81 419 SER A CA 1
ATOM 3439 C C . SER A 1 419 ? -5.047 -8.085 21.645 1.00 77.81 419 SER A C 1
ATOM 3441 O O . SER A 1 419 ? -4.630 -9.196 21.977 1.00 77.81 419 SER A O 1
ATOM 3443 N N . LEU A 1 420 ? -5.757 -7.307 22.463 1.00 82.88 420 LEU A N 1
ATOM 3444 C CA . LEU A 1 420 ? -6.171 -7.696 23.805 1.00 82.88 420 LEU A CA 1
ATOM 3445 C C . LEU A 1 420 ? -7.217 -8.809 23.745 1.00 82.88 420 LEU A C 1
ATOM 3447 O O . LEU A 1 420 ? -7.057 -9.805 24.444 1.00 82.88 420 LEU A O 1
ATOM 3451 N N . PHE A 1 421 ? -8.211 -8.689 22.857 1.00 87.44 421 PHE A N 1
ATOM 3452 C CA . PHE A 1 421 ? -9.207 -9.729 22.610 1.00 87.44 421 PHE A CA 1
ATOM 3453 C C . PHE A 1 421 ? -8.540 -11.064 22.287 1.00 87.44 421 PHE A C 1
ATOM 3455 O O . PHE A 1 421 ? -8.795 -12.047 22.977 1.00 87.44 421 PHE A O 1
ATOM 3462 N N . PHE A 1 422 ? -7.636 -11.111 21.300 1.00 86.69 422 PHE A N 1
ATOM 3463 C CA . PHE A 1 422 ? -6.981 -12.369 20.934 1.00 86.69 422 PHE A CA 1
ATOM 3464 C C . PHE A 1 422 ? -6.131 -12.919 22.077 1.00 86.69 422 PHE A C 1
ATOM 3466 O O . PHE A 1 422 ? -6.166 -14.118 22.345 1.00 86.69 422 PHE A O 1
ATOM 3473 N N . ARG A 1 423 ? -5.410 -12.059 22.806 1.00 88.19 423 ARG A N 1
ATOM 3474 C CA . ARG A 1 423 ? -4.619 -12.493 23.962 1.00 88.19 423 ARG A CA 1
ATOM 3475 C C . ARG A 1 423 ? -5.498 -13.100 25.053 1.00 88.19 423 ARG A C 1
ATOM 3477 O O . ARG A 1 423 ? -5.153 -14.152 25.577 1.00 88.19 423 ARG A O 1
ATOM 3484 N N . MET A 1 424 ? -6.630 -12.473 25.365 1.00 88.38 424 MET A N 1
ATOM 3485 C CA . MET A 1 424 ? -7.608 -13.008 26.312 1.00 88.38 424 MET A CA 1
ATOM 3486 C C . MET A 1 424 ? -8.215 -14.314 25.798 1.00 88.38 424 MET A C 1
ATOM 3488 O O . MET A 1 424 ? -8.231 -15.293 26.533 1.00 88.38 424 MET A O 1
ATOM 3492 N N . TYR A 1 425 ? -8.634 -14.358 24.532 1.00 91.44 425 TYR A N 1
ATOM 3493 C CA . TYR A 1 425 ? -9.212 -15.538 23.892 1.00 91.44 425 TYR A CA 1
ATOM 3494 C C . TYR A 1 425 ? -8.282 -16.753 23.975 1.00 91.44 425 TYR A C 1
ATOM 3496 O O . TYR A 1 425 ? -8.716 -17.840 24.349 1.00 91.44 425 TYR A O 1
ATOM 3504 N N . TYR A 1 426 ? -6.986 -16.584 23.697 1.00 89.31 426 TYR A N 1
ATOM 3505 C CA . TYR A 1 426 ? -6.026 -17.688 23.760 1.00 89.31 426 TYR A CA 1
ATOM 3506 C C . TYR A 1 426 ? -5.749 -18.192 25.184 1.00 89.31 426 TYR A C 1
ATOM 3508 O O . TYR A 1 426 ? -5.367 -19.354 25.327 1.00 89.31 426 TYR A O 1
ATOM 3516 N N . LEU A 1 427 ? -5.996 -17.377 26.218 1.00 93.25 427 LEU A N 1
ATOM 3517 C CA . LEU A 1 427 ? -5.906 -17.777 27.631 1.00 93.25 427 LEU A CA 1
ATOM 3518 C C . LEU A 1 427 ? -7.134 -18.562 28.123 1.00 93.25 427 LEU A C 1
ATOM 3520 O O . LEU A 1 427 ? -7.096 -19.125 29.216 1.00 93.25 427 LEU A O 1
ATOM 3524 N N . LEU A 1 428 ? -8.223 -18.593 27.350 1.00 91.69 428 LEU A N 1
ATOM 3525 C CA . LEU A 1 428 ? -9.430 -19.336 27.702 1.00 91.69 428 LEU A CA 1
ATOM 3526 C C . LEU A 1 428 ? -9.250 -20.848 27.493 1.00 91.69 428 LEU A C 1
ATOM 3528 O O . LEU A 1 428 ? -8.524 -21.295 26.599 1.00 91.69 428 LEU A O 1
ATOM 3532 N N . ASP A 1 429 ? -9.971 -21.630 28.297 1.00 92.75 429 ASP A N 1
ATOM 3533 C CA . ASP A 1 429 ? -10.185 -23.057 28.045 1.00 92.75 429 ASP A CA 1
ATOM 3534 C C . ASP A 1 429 ? -11.086 -23.285 26.816 1.00 92.75 429 ASP A C 1
ATOM 3536 O O . ASP A 1 429 ? -11.798 -22.382 26.366 1.00 92.75 429 ASP A O 1
ATOM 3540 N N . ASP A 1 430 ? -11.048 -24.498 26.261 1.00 89.00 430 ASP A N 1
ATOM 3541 C CA . ASP A 1 430 ? -11.725 -24.824 24.999 1.00 89.00 430 ASP A CA 1
ATOM 3542 C C . ASP A 1 430 ? -13.248 -24.646 25.078 1.00 89.00 430 ASP A C 1
ATOM 3544 O O . ASP A 1 430 ? -13.873 -24.172 24.130 1.00 89.00 430 ASP A O 1
ATOM 3548 N N . PHE A 1 431 ? -13.847 -24.931 26.239 1.00 87.88 431 PHE A N 1
ATOM 3549 C CA . PHE A 1 431 ? -15.278 -24.730 26.462 1.00 87.88 431 PHE A CA 1
ATOM 3550 C C . PHE A 1 431 ? -15.666 -23.248 26.366 1.00 87.88 431 PHE A C 1
ATOM 3552 O O . PHE A 1 431 ? -16.657 -22.895 25.723 1.00 87.88 431 PHE A O 1
ATOM 3559 N N . LYS A 1 432 ? -14.882 -22.356 26.981 1.00 90.19 432 LYS A N 1
ATOM 3560 C CA . LYS A 1 432 ? -15.098 -20.906 26.887 1.00 90.19 432 LYS A CA 1
ATOM 3561 C C . LYS A 1 432 ? -14.796 -20.372 25.489 1.00 90.19 432 LYS A C 1
ATOM 3563 O O . LYS A 1 432 ? -15.533 -19.504 25.027 1.00 90.19 432 LYS A O 1
ATOM 3568 N N . LYS A 1 433 ? -13.773 -20.889 24.800 1.00 90.38 433 LYS A N 1
ATOM 3569 C CA . LYS A 1 433 ? -13.477 -20.518 23.404 1.00 90.38 433 LYS A CA 1
ATOM 3570 C C . LYS A 1 433 ? -14.653 -20.820 22.484 1.00 90.38 433 LYS A C 1
ATOM 3572 O O . LYS A 1 433 ? -15.080 -19.935 21.748 1.00 90.38 433 LYS A O 1
ATOM 3577 N N . GLU A 1 434 ? -15.242 -22.009 22.596 1.00 89.50 434 GLU A N 1
ATOM 3578 C CA . GLU A 1 434 ? -16.431 -22.357 21.813 1.00 89.50 434 GLU A CA 1
ATOM 3579 C C . GLU A 1 434 ? -17.633 -21.467 22.132 1.00 89.50 434 GLU A C 1
ATOM 3581 O O . GLU A 1 434 ? -18.372 -21.075 21.230 1.00 89.50 434 GLU A O 1
ATOM 3586 N N . LYS A 1 435 ? -17.814 -21.055 23.394 1.00 90.00 435 LYS A N 1
ATOM 3587 C CA . LYS A 1 435 ? -18.840 -20.053 23.724 1.00 90.00 435 LYS A CA 1
ATOM 3588 C C . LYS A 1 435 ? -18.597 -18.718 23.025 1.00 90.00 435 LYS A C 1
ATOM 3590 O O . LYS A 1 435 ? -19.542 -18.151 22.491 1.00 90.00 435 LYS A O 1
ATOM 3595 N N . VAL A 1 436 ? -17.357 -18.228 23.002 1.00 90.88 436 VAL A N 1
ATOM 3596 C CA . VAL A 1 436 ? -17.020 -16.977 22.303 1.00 90.88 436 VAL A CA 1
ATOM 3597 C C . VAL A 1 436 ? -17.289 -17.104 20.802 1.00 90.88 436 VAL A C 1
ATOM 3599 O O . VAL A 1 436 ? -17.895 -16.208 20.223 1.00 90.88 436 VAL A O 1
ATOM 3602 N N . ILE A 1 437 ? -16.915 -18.228 20.182 1.00 91.56 437 ILE A N 1
ATOM 3603 C CA . ILE A 1 437 ? -17.229 -18.495 18.771 1.00 91.56 437 ILE A CA 1
ATOM 3604 C C . ILE A 1 437 ? -18.746 -18.500 18.545 1.00 91.56 437 ILE A C 1
ATOM 3606 O O . ILE A 1 437 ? -19.211 -17.878 17.596 1.00 91.56 437 ILE A O 1
ATOM 3610 N N . ASN A 1 438 ? -19.530 -19.138 19.420 1.00 90.38 438 ASN A N 1
ATOM 3611 C CA . ASN A 1 438 ? -20.991 -19.156 19.305 1.00 90.38 438 ASN A CA 1
ATOM 3612 C C . ASN A 1 438 ? -21.602 -17.751 19.348 1.00 90.38 438 ASN A C 1
ATOM 3614 O O . ASN A 1 438 ? -22.477 -17.459 18.535 1.00 90.38 438 ASN A O 1
ATOM 3618 N N . TYR A 1 439 ? -21.131 -16.885 20.250 1.00 90.38 439 TYR A N 1
ATOM 3619 C CA . TYR A 1 439 ? -21.590 -15.495 20.308 1.00 90.38 439 TYR A CA 1
ATOM 3620 C C . TYR A 1 439 ? -21.237 -14.730 19.031 1.00 90.38 439 TYR A C 1
ATOM 3622 O O . TYR A 1 439 ? -22.105 -14.112 18.427 1.00 90.38 439 TYR A O 1
ATOM 3630 N N . LEU A 1 440 ? -20.003 -14.861 18.543 1.00 91.94 440 LEU A N 1
ATOM 3631 C CA . LEU A 1 440 ? -19.589 -14.209 17.299 1.00 91.94 440 LEU A CA 1
ATOM 3632 C C . LEU A 1 440 ? -20.357 -14.731 16.073 1.00 91.94 440 LEU A C 1
ATOM 3634 O O . LEU A 1 440 ? -20.659 -13.962 15.169 1.00 91.94 440 LEU A O 1
ATOM 3638 N N . ILE A 1 441 ? -20.699 -16.023 16.025 1.00 90.81 441 ILE A N 1
ATOM 3639 C CA . ILE A 1 441 ? -21.560 -16.584 14.970 1.00 90.81 441 ILE A CA 1
ATOM 3640 C C . ILE A 1 441 ? -22.984 -16.019 15.074 1.00 90.81 441 ILE A C 1
ATOM 3642 O O . ILE A 1 441 ? -23.623 -15.768 14.053 1.00 90.81 441 ILE A O 1
ATOM 3646 N N . GLN A 1 442 ? -23.498 -15.802 16.285 1.00 89.81 442 GLN A N 1
ATOM 3647 C CA . GLN A 1 442 ? -24.794 -15.156 16.486 1.00 89.81 442 GLN A CA 1
ATOM 3648 C C . GLN A 1 442 ? -24.778 -13.698 16.004 1.00 89.81 442 GLN A C 1
ATOM 3650 O O . GLN A 1 442 ? -25.731 -13.278 15.347 1.00 89.81 442 GLN A O 1
ATOM 3655 N N . ASP A 1 443 ? -23.686 -12.968 16.235 1.00 89.50 443 ASP A N 1
ATOM 3656 C CA . ASP A 1 443 ? -23.502 -11.587 15.771 1.00 89.50 443 ASP A CA 1
ATOM 3657 C C . ASP A 1 443 ? -23.544 -11.462 14.242 1.00 89.50 443 ASP A C 1
ATOM 3659 O O . ASP A 1 443 ? -24.004 -10.448 13.711 1.00 89.50 443 ASP A O 1
ATOM 3663 N N . LEU A 1 444 ? -23.150 -12.510 13.507 1.00 89.69 444 LEU A N 1
ATOM 3664 C CA . LEU A 1 444 ? -23.295 -12.541 12.049 1.00 89.69 444 LEU A CA 1
ATOM 3665 C C . LEU A 1 444 ? -24.760 -12.453 11.596 1.00 89.69 444 LEU A C 1
ATOM 3667 O O . LEU A 1 444 ? -25.019 -12.038 10.472 1.00 89.69 444 LEU A O 1
ATOM 3671 N N . LYS A 1 445 ? -25.726 -12.810 12.448 1.00 88.25 445 LYS A N 1
ATOM 3672 C CA . LYS A 1 445 ? -27.166 -12.718 12.149 1.00 88.25 445 LYS A CA 1
ATOM 3673 C C . LYS A 1 445 ? -27.773 -11.363 12.517 1.00 88.25 445 LYS A C 1
ATOM 3675 O O . LYS A 1 445 ? -28.980 -11.183 12.367 1.00 88.25 445 LYS A O 1
ATOM 3680 N N . SER A 1 446 ? -26.968 -10.426 13.015 1.00 86.62 446 SER A N 1
ATOM 3681 C CA . SER A 1 446 ? -27.426 -9.078 13.343 1.00 86.62 446 SER A CA 1
ATOM 3682 C C . SER A 1 446 ? -27.973 -8.361 12.107 1.00 86.62 446 SER A C 1
ATOM 3684 O O . SER A 1 446 ? -27.484 -8.552 10.995 1.00 86.62 446 SER A O 1
ATOM 3686 N N . ALA A 1 447 ? -28.968 -7.494 12.299 1.00 83.75 447 ALA A N 1
ATOM 3687 C CA . ALA A 1 447 ? -29.422 -6.583 11.250 1.00 83.75 447 ALA A CA 1
ATOM 3688 C C . ALA A 1 447 ? -28.387 -5.478 10.962 1.00 83.75 447 ALA A C 1
ATOM 3690 O O . ALA A 1 447 ? -28.349 -4.947 9.856 1.00 83.75 447 ALA A O 1
ATOM 3691 N N . ASN A 1 448 ? -27.523 -5.162 11.933 1.00 80.25 448 ASN A N 1
ATOM 3692 C CA . ASN A 1 448 ? -26.494 -4.138 11.799 1.00 80.25 448 ASN A CA 1
ATOM 3693 C C . ASN A 1 448 ? -25.266 -4.702 11.058 1.00 80.25 448 ASN A C 1
ATOM 3695 O O . ASN A 1 448 ? -24.563 -5.589 11.557 1.00 80.25 448 ASN A O 1
ATOM 3699 N N . TYR A 1 449 ? -24.984 -4.162 9.868 1.00 80.12 449 TYR A N 1
ATOM 3700 C CA . TYR A 1 449 ? -23.878 -4.601 9.013 1.00 80.12 449 TYR A CA 1
ATOM 3701 C C . TYR A 1 449 ? -22.499 -4.437 9.672 1.00 80.12 449 TYR A C 1
ATOM 3703 O O . TYR A 1 449 ? -21.584 -5.215 9.389 1.00 80.12 449 TYR A O 1
ATOM 3711 N N . GLN A 1 450 ? -22.330 -3.472 10.581 1.00 79.19 450 GLN A N 1
ATOM 3712 C CA . GLN A 1 450 ? -21.070 -3.264 11.288 1.00 79.19 450 GLN A CA 1
ATOM 3713 C C . GLN A 1 450 ? -20.792 -4.373 12.298 1.00 79.19 450 GLN A C 1
ATOM 3715 O O . GLN A 1 450 ? -19.656 -4.849 12.380 1.00 79.19 450 GLN A O 1
ATOM 3720 N N . ILE A 1 451 ? -21.825 -4.813 13.025 1.00 85.06 451 ILE A N 1
ATOM 3721 C CA . ILE A 1 451 ? -21.740 -5.959 13.938 1.00 85.06 451 ILE A CA 1
ATOM 3722 C C . ILE A 1 451 ? -21.342 -7.201 13.134 1.00 85.06 451 ILE A C 1
ATOM 3724 O O . ILE A 1 451 ? -20.333 -7.835 13.458 1.00 85.06 451 ILE A O 1
ATOM 3728 N N . LYS A 1 452 ? -22.021 -7.461 12.004 1.00 88.94 452 LYS A N 1
ATOM 3729 C CA . LYS A 1 452 ? -21.659 -8.551 11.081 1.00 88.94 452 LYS A CA 1
ATOM 3730 C C . LYS A 1 452 ? -20.201 -8.451 10.635 1.00 88.94 452 LYS A C 1
ATOM 3732 O O . LYS A 1 452 ? -19.438 -9.406 10.756 1.00 88.94 452 LYS A O 1
ATOM 3737 N N . ARG A 1 453 ? -19.768 -7.280 10.162 1.00 84.94 453 ARG A N 1
ATOM 3738 C CA . ARG A 1 453 ? -18.400 -7.049 9.672 1.00 84.94 453 ARG A CA 1
ATOM 3739 C C . ARG A 1 453 ? -17.343 -7.241 10.759 1.00 84.94 453 ARG A C 1
ATOM 3741 O O . ARG A 1 453 ? -16.276 -7.790 10.477 1.00 84.94 453 ARG A O 1
ATOM 3748 N N . ASN A 1 454 ? -17.600 -6.784 11.982 1.00 85.12 454 ASN A N 1
ATOM 3749 C CA . ASN A 1 454 ? -16.683 -6.967 13.106 1.00 85.12 454 ASN A CA 1
ATOM 3750 C C . ASN A 1 454 ? -16.575 -8.446 13.490 1.00 85.12 454 ASN A C 1
ATOM 3752 O O . ASN A 1 454 ? -15.456 -8.946 13.632 1.00 85.12 454 ASN A O 1
ATOM 3756 N N . ALA A 1 455 ? -17.701 -9.158 13.551 1.00 91.12 455 ALA A N 1
ATOM 3757 C CA . ALA A 1 455 ? -17.722 -10.599 13.767 1.00 91.12 455 ALA A CA 1
ATOM 3758 C C . ALA A 1 455 ? -16.947 -11.347 12.666 1.00 91.12 455 ALA A C 1
ATOM 3760 O O . ALA A 1 455 ? -16.049 -12.124 12.986 1.00 91.12 455 ALA A O 1
ATOM 3761 N N . ILE A 1 456 ? -17.173 -11.029 11.381 1.00 93.38 456 ILE A N 1
ATOM 3762 C CA . ILE A 1 456 ? -16.416 -11.600 10.249 1.00 93.38 456 ILE A CA 1
ATOM 3763 C C . ILE A 1 456 ? -14.914 -11.368 10.428 1.00 93.38 456 ILE A C 1
ATOM 3765 O O . ILE A 1 456 ? -14.121 -12.297 10.282 1.00 93.38 456 ILE A O 1
ATOM 3769 N N . LYS A 1 457 ? -14.498 -10.143 10.776 1.00 89.00 457 LYS A N 1
ATOM 3770 C CA . LYS A 1 457 ? -13.079 -9.822 10.987 1.00 89.00 457 LYS A CA 1
ATOM 3771 C C . LYS A 1 457 ? -12.461 -10.677 12.087 1.00 89.00 457 LYS A C 1
ATOM 3773 O O . LYS A 1 457 ? -11.393 -11.240 11.858 1.00 89.00 457 LYS A O 1
ATOM 3778 N N . ILE A 1 458 ? -13.112 -10.789 13.243 1.00 90.12 458 ILE A N 1
ATOM 3779 C CA . ILE A 1 458 ? -12.595 -11.569 14.375 1.00 90.12 458 ILE A CA 1
ATOM 3780 C C . ILE A 1 458 ? -12.537 -13.057 14.012 1.00 90.12 458 ILE A C 1
ATOM 3782 O O . ILE A 1 458 ? -11.481 -13.679 14.131 1.00 90.12 458 ILE A O 1
ATOM 3786 N N . LEU A 1 459 ? -13.637 -13.609 13.496 1.00 92.19 459 LEU A N 1
ATOM 3787 C CA . LEU A 1 459 ? -13.742 -15.017 13.109 1.00 92.19 459 LEU A CA 1
ATOM 3788 C C . LEU A 1 459 ? -12.736 -15.392 12.002 1.00 92.19 459 LEU A C 1
ATOM 3790 O O . LEU A 1 459 ? -12.120 -16.455 12.064 1.00 92.19 459 LEU A O 1
ATOM 3794 N N . SER A 1 460 ? -12.464 -14.487 11.052 1.00 90.81 460 SER A N 1
ATOM 3795 C CA . SER A 1 460 ? -11.478 -14.703 9.977 1.00 90.81 460 SER A CA 1
ATOM 3796 C C . SER A 1 460 ? -10.032 -14.870 10.461 1.00 90.81 460 SER A C 1
ATOM 3798 O O . SER A 1 460 ? -9.192 -15.374 9.717 1.00 90.81 460 SER A O 1
ATOM 3800 N N . VAL A 1 461 ? -9.721 -14.434 11.686 1.00 90.19 461 VAL A N 1
ATOM 3801 C CA . VAL A 1 461 ? -8.400 -14.627 12.306 1.00 90.19 461 VAL A CA 1
ATOM 3802 C C . VAL A 1 461 ? -8.318 -15.976 13.019 1.00 90.19 461 VAL A C 1
ATOM 3804 O O . VAL A 1 461 ? -7.241 -16.564 13.058 1.00 90.19 461 VAL A O 1
ATOM 3807 N N . LEU A 1 462 ? -9.436 -16.475 13.555 1.00 89.75 462 LEU A N 1
ATOM 3808 C CA . LEU A 1 462 ? -9.487 -17.742 14.291 1.00 89.75 462 LEU A CA 1
ATOM 3809 C C . LEU A 1 462 ? -9.387 -18.971 13.372 1.00 89.75 462 LEU A C 1
ATOM 3811 O O . LEU A 1 462 ? -8.831 -19.981 13.789 1.00 89.75 462 LEU A O 1
ATOM 3815 N N . LYS A 1 463 ? -9.893 -18.868 12.134 1.00 83.38 463 LYS A N 1
ATOM 3816 C CA . LYS A 1 463 ? -9.694 -19.830 11.031 1.00 83.38 463 LYS A CA 1
ATOM 3817 C C . LYS A 1 463 ? -9.922 -21.318 11.369 1.00 83.38 463 LYS A C 1
ATOM 3819 O O . LYS A 1 463 ? -9.095 -22.157 11.025 1.00 83.38 463 LYS A O 1
ATOM 3824 N N . ASN A 1 464 ? -11.029 -21.678 12.019 1.00 85.94 464 ASN A N 1
ATOM 3825 C CA . ASN A 1 464 ? -11.404 -23.093 12.170 1.00 85.94 464 ASN A CA 1
ATOM 3826 C C . ASN A 1 464 ? -12.425 -23.530 11.095 1.00 85.94 464 ASN A C 1
ATOM 3828 O O . ASN A 1 464 ? -13.081 -22.686 10.483 1.00 85.94 464 ASN A O 1
ATOM 3832 N N . GLN A 1 465 ? -12.579 -24.846 10.892 1.00 88.25 465 GLN A N 1
ATOM 3833 C CA . GLN A 1 465 ? -13.483 -25.408 9.871 1.00 88.25 465 GLN A CA 1
ATOM 3834 C C . GLN A 1 465 ? -14.928 -24.922 10.034 1.00 88.25 465 GLN A C 1
ATOM 3836 O O . GLN A 1 465 ? -15.570 -24.506 9.081 1.00 88.25 465 GLN A O 1
ATOM 3841 N N . ARG A 1 466 ? -15.424 -24.886 11.273 1.00 90.06 466 ARG A N 1
ATOM 3842 C CA . ARG A 1 466 ? -16.788 -24.440 11.573 1.00 90.06 466 ARG A CA 1
ATOM 3843 C C . ARG A 1 466 ? -17.055 -23.005 11.104 1.00 90.06 466 ARG A C 1
ATOM 3845 O O . ARG A 1 466 ? -18.156 -22.698 10.653 1.00 90.06 466 ARG A O 1
ATOM 3852 N N . ILE A 1 467 ? -16.068 -22.116 11.228 1.00 92.56 467 ILE A N 1
ATOM 3853 C CA . ILE A 1 467 ? -16.166 -20.732 10.751 1.00 92.56 467 ILE A CA 1
ATOM 3854 C C . ILE A 1 467 ? -16.186 -20.690 9.224 1.00 92.56 467 ILE A C 1
ATOM 3856 O O . ILE A 1 467 ? -16.943 -19.900 8.667 1.00 92.56 467 ILE A O 1
ATOM 3860 N N . TYR A 1 468 ? -15.385 -21.526 8.561 1.00 92.00 468 TYR A N 1
ATOM 3861 C CA . TYR A 1 468 ? -15.398 -21.639 7.104 1.00 92.00 468 TYR A CA 1
ATOM 3862 C C . TYR A 1 468 ? -16.792 -22.026 6.595 1.00 92.00 468 TYR A C 1
ATOM 3864 O O . TYR A 1 468 ? -17.378 -21.283 5.807 1.00 92.00 468 TYR A O 1
ATOM 3872 N N . ASP A 1 469 ? -17.368 -23.096 7.149 1.00 90.44 469 ASP A N 1
ATOM 3873 C CA . ASP A 1 469 ? -18.713 -23.564 6.798 1.00 90.44 469 ASP A CA 1
ATOM 3874 C C . ASP A 1 469 ? -19.764 -22.465 7.049 1.00 90.44 469 ASP A C 1
ATOM 3876 O O . ASP A 1 469 ? -20.599 -22.166 6.197 1.00 90.44 469 ASP A O 1
ATOM 3880 N N . THR A 1 470 ? -19.666 -21.773 8.192 1.00 92.06 470 THR A N 1
ATOM 3881 C CA . THR A 1 470 ? -20.568 -20.657 8.534 1.00 92.06 470 THR A CA 1
ATOM 3882 C C . THR A 1 470 ? -20.462 -19.507 7.525 1.00 92.06 470 THR A C 1
ATOM 3884 O O . THR A 1 470 ? -21.464 -18.907 7.145 1.00 92.06 470 THR A O 1
ATOM 3887 N N . PHE A 1 471 ? -19.255 -19.168 7.071 1.00 93.94 471 PHE A N 1
ATOM 3888 C CA . PHE A 1 471 ? -19.054 -18.121 6.071 1.00 93.94 471 PHE A CA 1
ATOM 3889 C C . PHE A 1 471 ? -19.608 -18.507 4.700 1.00 93.94 471 PHE A C 1
ATOM 3891 O O . PHE A 1 471 ? -20.185 -17.645 4.037 1.00 93.94 471 PHE A O 1
ATOM 3898 N N . LEU A 1 472 ? -19.494 -19.775 4.294 1.00 90.38 472 LEU A N 1
ATOM 3899 C CA . LEU A 1 472 ? -20.107 -20.267 3.059 1.00 90.38 472 LEU A CA 1
ATOM 3900 C C . LEU A 1 472 ? -21.633 -20.127 3.084 1.00 90.38 472 LEU A C 1
ATOM 3902 O O . LEU A 1 472 ? -22.219 -19.669 2.104 1.00 90.38 472 LEU A O 1
ATOM 3906 N N . GLU A 1 473 ? -22.277 -20.428 4.213 1.00 88.75 473 GLU A N 1
ATOM 3907 C CA . GLU A 1 473 ? -23.729 -20.261 4.367 1.00 88.75 473 GLU A CA 1
ATOM 3908 C C . GLU A 1 473 ? -24.177 -18.791 4.263 1.00 88.75 473 GLU A C 1
ATOM 3910 O O . GLU A 1 473 ? -25.268 -18.496 3.772 1.00 88.75 473 GLU A O 1
ATOM 3915 N N . MET A 1 474 ? -23.336 -17.855 4.710 1.00 89.12 474 MET A N 1
ATOM 3916 C CA . MET A 1 474 ? -23.695 -16.439 4.867 1.00 89.12 474 MET A CA 1
ATOM 3917 C C . MET A 1 474 ? -23.244 -15.525 3.728 1.00 89.12 474 MET A C 1
ATOM 3919 O O . MET A 1 474 ? -23.569 -14.339 3.714 1.00 89.12 474 MET A O 1
ATOM 3923 N N . VAL A 1 475 ? -22.508 -16.053 2.757 1.00 90.00 475 VAL A N 1
ATOM 3924 C CA . VAL A 1 475 ? -21.900 -15.268 1.673 1.00 90.00 475 VAL A CA 1
ATOM 3925 C C . VAL A 1 475 ? -22.912 -14.534 0.777 1.00 90.00 475 VAL A C 1
ATOM 3927 O O . VAL A 1 475 ? -22.557 -13.557 0.124 1.00 90.00 475 VAL A O 1
ATOM 3930 N N . ASN A 1 476 ? -24.183 -14.947 0.778 1.00 89.38 476 ASN A N 1
ATOM 3931 C CA . ASN A 1 476 ? -25.265 -14.333 -0.003 1.00 89.38 476 ASN A CA 1
ATOM 3932 C C . ASN A 1 476 ? -26.015 -13.217 0.754 1.00 89.38 476 ASN A C 1
ATOM 3934 O O . ASN A 1 476 ? -27.220 -13.048 0.575 1.00 89.38 476 ASN A O 1
ATOM 3938 N N . ASP A 1 477 ? -25.332 -12.470 1.625 1.00 91.19 477 ASP A N 1
ATOM 3939 C CA . ASP A 1 477 ? -25.948 -11.365 2.367 1.00 91.19 477 ASP A CA 1
ATOM 3940 C C . ASP A 1 477 ? -26.454 -10.251 1.428 1.00 91.19 477 ASP A C 1
ATOM 3942 O O . ASP A 1 477 ? -25.867 -9.975 0.378 1.00 91.19 477 ASP A O 1
ATOM 3946 N N . ASN A 1 478 ? -27.541 -9.579 1.808 1.00 88.94 478 ASN A N 1
ATOM 3947 C CA . ASN A 1 478 ? -28.099 -8.476 1.019 1.00 88.94 478 ASN A CA 1
ATOM 3948 C C . ASN A 1 478 ? -27.133 -7.283 0.942 1.00 88.94 478 ASN A C 1
ATOM 3950 O O . ASN A 1 478 ? -27.090 -6.585 -0.074 1.00 88.94 478 ASN A O 1
ATOM 3954 N N . ASP A 1 479 ? -26.338 -7.068 1.989 1.00 88.88 479 ASP A N 1
ATOM 3955 C CA . ASP A 1 479 ? -25.355 -5.996 2.053 1.00 88.88 479 ASP A CA 1
ATOM 3956 C C . ASP A 1 479 ? -24.062 -6.394 1.322 1.00 88.88 479 ASP A C 1
ATOM 3958 O O . ASP A 1 479 ? -23.394 -7.375 1.665 1.00 88.88 479 ASP A O 1
ATOM 3962 N N . TRP A 1 480 ? -23.688 -5.615 0.306 1.00 91.12 480 TRP A N 1
ATOM 3963 C CA . TRP A 1 480 ? -22.499 -5.873 -0.506 1.00 91.12 480 TRP A CA 1
ATOM 3964 C C . TRP A 1 480 ? -21.192 -5.787 0.302 1.00 91.12 480 TRP A C 1
ATOM 3966 O O . TRP A 1 480 ? -20.258 -6.534 0.012 1.00 91.12 480 TRP A O 1
ATOM 3976 N N . ILE A 1 481 ? -21.132 -4.968 1.360 1.00 89.12 481 ILE A N 1
ATOM 3977 C CA . ILE A 1 481 ? -19.974 -4.846 2.260 1.00 89.12 481 ILE A CA 1
ATOM 3978 C C . ILE A 1 481 ? -19.784 -6.151 3.029 1.00 89.12 481 ILE A C 1
ATOM 3980 O O . ILE A 1 481 ? -18.651 -6.607 3.236 1.00 89.12 481 ILE A O 1
ATOM 3984 N N . VAL A 1 482 ? -20.889 -6.766 3.456 1.00 91.19 482 VAL A N 1
ATOM 3985 C CA . VAL A 1 482 ? -20.872 -8.062 4.138 1.00 91.19 482 VAL A CA 1
ATOM 3986 C C . VAL A 1 482 ? -20.403 -9.143 3.167 1.00 91.19 482 VAL A C 1
ATOM 3988 O O . VAL A 1 482 ? -19.452 -9.855 3.497 1.00 91.19 482 VAL A O 1
ATOM 3991 N N . ARG A 1 483 ? -20.957 -9.199 1.946 1.00 94.62 483 ARG A N 1
ATOM 3992 C CA . ARG A 1 483 ? -20.504 -10.140 0.900 1.00 94.62 483 ARG A CA 1
ATOM 3993 C C . ARG A 1 483 ? -19.011 -9.994 0.608 1.00 94.62 483 ARG A C 1
ATOM 3995 O O . ARG A 1 483 ? -18.267 -10.971 0.695 1.00 94.62 483 ARG A O 1
ATOM 4002 N N . TYR A 1 484 ? -18.548 -8.768 0.358 1.00 93.81 484 TYR A N 1
ATOM 4003 C CA . TYR A 1 484 ? -17.135 -8.450 0.142 1.00 93.81 484 TYR A CA 1
ATOM 4004 C C . TYR A 1 484 ? -16.265 -8.933 1.313 1.00 93.81 484 TYR A C 1
ATOM 4006 O O . TYR A 1 484 ? -15.223 -9.564 1.118 1.00 93.81 484 TYR A O 1
ATOM 4014 N N . SER A 1 485 ? -16.700 -8.668 2.549 1.00 93.56 485 SER A N 1
ATOM 4015 C CA . SER A 1 485 ? -15.961 -9.040 3.759 1.00 93.56 485 SER A CA 1
ATOM 4016 C C . SER A 1 485 ? -15.854 -10.555 3.929 1.00 93.56 485 SER A C 1
ATOM 4018 O O . SER A 1 485 ? -14.775 -11.041 4.273 1.00 93.56 485 SER A O 1
ATOM 4020 N N . ILE A 1 486 ? -16.935 -11.296 3.664 1.00 94.56 486 ILE A N 1
ATOM 4021 C CA . ILE A 1 486 ? -16.960 -12.763 3.730 1.00 94.56 486 ILE A CA 1
ATOM 4022 C C . ILE A 1 486 ? -16.058 -13.359 2.648 1.00 94.56 486 ILE A C 1
ATOM 4024 O O . ILE A 1 486 ? -15.200 -14.177 2.966 1.00 94.56 486 ILE A O 1
ATOM 4028 N N . ILE A 1 487 ? -16.165 -12.903 1.396 1.00 93.94 487 ILE A N 1
ATOM 4029 C CA . ILE A 1 487 ? -15.325 -13.385 0.284 1.00 93.94 487 ILE A CA 1
ATOM 4030 C C . ILE A 1 487 ? -13.837 -13.154 0.586 1.00 93.94 487 ILE A C 1
ATOM 4032 O O . ILE A 1 487 ? -13.009 -14.055 0.430 1.00 93.94 487 ILE A O 1
ATOM 4036 N N . LYS A 1 488 ? -13.490 -11.966 1.097 1.00 92.75 488 LYS A N 1
ATOM 4037 C CA . LYS A 1 488 ? -12.122 -11.622 1.516 1.00 92.75 488 LYS A CA 1
ATOM 4038 C C . LYS A 1 488 ? -11.643 -12.432 2.722 1.00 92.75 488 LYS A C 1
ATOM 4040 O O . LYS A 1 488 ? -10.437 -12.594 2.909 1.00 92.75 488 LYS A O 1
ATOM 4045 N N . ALA A 1 489 ? -12.552 -12.873 3.588 1.00 92.56 489 ALA A N 1
ATOM 4046 C CA . ALA A 1 489 ? -12.229 -13.729 4.721 1.00 92.56 489 ALA A CA 1
ATOM 4047 C C . ALA A 1 489 ? -11.989 -15.172 4.263 1.00 92.56 489 ALA A C 1
ATOM 4049 O O . ALA A 1 489 ? -10.938 -15.721 4.587 1.00 92.56 489 ALA A O 1
ATOM 4050 N N . LEU A 1 490 ? -12.898 -15.737 3.462 1.00 92.12 490 LEU A N 1
ATOM 4051 C CA . LEU A 1 490 ? -12.804 -17.083 2.887 1.00 92.12 490 LEU A CA 1
ATOM 4052 C C . LEU A 1 490 ? -11.499 -17.280 2.105 1.00 92.12 490 LEU A C 1
ATOM 4054 O O . LEU A 1 490 ? -10.830 -18.293 2.271 1.00 92.12 490 LEU A O 1
ATOM 4058 N N . SER A 1 491 ? -11.045 -16.272 1.352 1.00 88.69 491 SER A N 1
ATOM 4059 C CA . SER A 1 491 ? -9.786 -16.354 0.593 1.00 88.69 491 SER A CA 1
ATOM 4060 C C . SER A 1 491 ? -8.521 -16.524 1.452 1.00 88.69 491 SER A C 1
ATOM 4062 O O . SER A 1 491 ? -7.444 -16.770 0.905 1.00 88.69 491 SER A O 1
ATOM 4064 N N . LYS A 1 492 ? -8.617 -16.324 2.776 1.00 88.12 492 LYS A N 1
ATOM 4065 C CA . LYS A 1 492 ? -7.512 -16.469 3.739 1.00 88.12 492 LYS A CA 1
ATOM 4066 C C . LYS A 1 492 ? -7.478 -17.833 4.425 1.00 88.12 492 LYS A C 1
ATOM 4068 O O . LYS A 1 492 ? -6.545 -18.061 5.205 1.00 88.12 492 LYS A O 1
ATOM 4073 N N . PHE A 1 493 ? -8.482 -18.679 4.218 1.00 87.75 493 PHE A N 1
ATOM 4074 C CA . PHE A 1 493 ? -8.463 -20.057 4.698 1.00 87.75 493 PHE A CA 1
ATOM 4075 C C . PHE A 1 493 ? -7.514 -20.888 3.826 1.00 87.75 493 PHE A C 1
ATOM 4077 O O . PHE A 1 493 ? -7.263 -20.545 2.669 1.00 87.75 493 PHE A O 1
ATOM 4084 N N . GLU A 1 494 ? -6.909 -21.915 4.421 1.00 78.38 494 GLU A N 1
ATOM 4085 C CA . GLU A 1 494 ? -5.944 -22.781 3.729 1.00 78.38 494 GLU A CA 1
ATOM 4086 C C . GLU A 1 494 ? -6.652 -23.737 2.761 1.00 78.38 494 GLU A C 1
ATOM 4088 O O . GLU A 1 494 ? -6.151 -23.977 1.660 1.00 78.38 494 GLU A O 1
ATOM 4093 N N . ASP A 1 495 ? -7.855 -24.185 3.126 1.00 69.25 495 ASP A N 1
ATOM 4094 C CA . ASP A 1 495 ? -8.705 -25.057 2.321 1.00 69.25 495 ASP A CA 1
ATOM 4095 C C . ASP A 1 495 ? -9.385 -24.269 1.197 1.00 69.25 495 ASP A C 1
ATOM 4097 O O . ASP A 1 495 ? -10.519 -23.805 1.276 1.00 69.25 495 ASP A O 1
ATOM 4101 N N . LYS A 1 496 ? -8.622 -24.071 0.125 1.00 70.62 496 LYS A N 1
ATOM 4102 C CA . LYS A 1 496 ? -9.079 -23.514 -1.146 1.00 70.62 496 LYS A CA 1
ATOM 4103 C C . LYS A 1 496 ? -9.664 -24.627 -2.013 1.00 70.62 496 LYS A C 1
ATOM 4105 O O . LYS A 1 496 ? -9.011 -25.116 -2.935 1.00 70.62 496 LYS A O 1
ATOM 4110 N N . ASP A 1 497 ? -10.876 -25.046 -1.688 1.00 79.81 497 ASP A N 1
ATOM 4111 C CA . ASP A 1 497 ? -11.563 -26.146 -2.362 1.00 79.81 497 ASP A CA 1
ATOM 4112 C C . ASP A 1 497 ? -12.312 -25.717 -3.646 1.00 79.81 497 ASP A C 1
ATOM 4114 O O . ASP A 1 497 ? -12.373 -24.543 -4.041 1.00 79.81 497 ASP A O 1
ATOM 4118 N N . ASP A 1 498 ? -12.87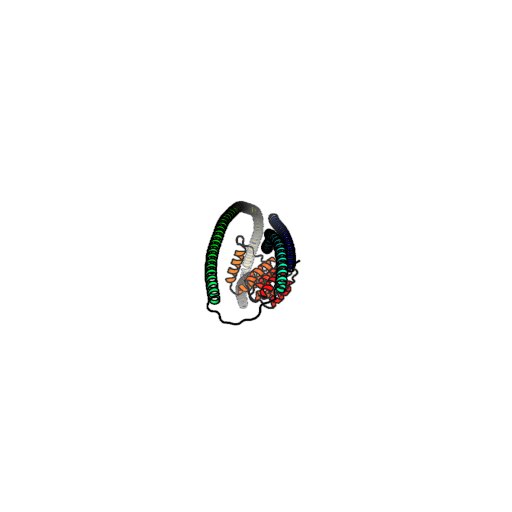0 -26.710 -4.343 1.00 84.19 498 ASP A N 1
ATOM 4119 C CA . ASP A 1 498 ? -13.695 -26.495 -5.535 1.00 84.19 498 ASP A CA 1
ATOM 4120 C C . ASP A 1 498 ? -14.997 -25.736 -5.222 1.00 84.19 498 ASP A C 1
ATOM 4122 O O . ASP A 1 498 ? -15.546 -25.070 -6.107 1.00 84.19 498 ASP A O 1
ATOM 4126 N N . GLU A 1 499 ? -15.477 -25.802 -3.978 1.00 86.00 499 GLU A N 1
ATOM 4127 C CA . GLU A 1 499 ? -16.681 -25.113 -3.516 1.00 86.00 499 GLU A CA 1
ATOM 4128 C C . GLU A 1 499 ? -16.457 -23.598 -3.475 1.00 86.00 499 GLU A C 1
ATOM 4130 O O . GLU A 1 499 ? -17.204 -22.847 -4.112 1.00 86.00 499 GLU A O 1
ATOM 4135 N N . LEU A 1 500 ? -15.358 -23.141 -2.870 1.00 87.56 500 LEU A N 1
ATOM 4136 C CA . LEU A 1 500 ? -14.945 -21.741 -2.895 1.00 87.56 500 LEU A CA 1
ATOM 4137 C C . LEU A 1 500 ? -14.709 -21.260 -4.330 1.00 87.56 500 LEU A C 1
ATOM 4139 O O . LEU A 1 500 ? -15.109 -20.155 -4.698 1.00 87.56 500 LEU A O 1
ATOM 4143 N N . LYS A 1 501 ? -14.113 -22.089 -5.193 1.00 89.12 501 LYS A N 1
ATOM 4144 C CA . LYS A 1 501 ? -13.905 -21.730 -6.604 1.00 89.12 501 LYS A CA 1
ATOM 4145 C C . LYS A 1 501 ? -15.223 -21.559 -7.364 1.00 89.12 501 LYS A C 1
ATOM 4147 O O . LYS A 1 501 ? -15.339 -20.652 -8.194 1.00 89.12 501 LYS A O 1
ATOM 4152 N N . LEU A 1 502 ? -16.212 -22.416 -7.111 1.00 89.06 502 LEU A N 1
ATOM 4153 C CA . LEU A 1 502 ? -17.551 -22.293 -7.689 1.00 89.06 502 LEU A CA 1
ATOM 4154 C C . LEU A 1 502 ? -18.245 -21.022 -7.191 1.00 89.06 502 LEU A C 1
ATOM 4156 O O . LEU A 1 502 ? -18.821 -20.280 -7.990 1.00 89.06 502 LEU A O 1
ATOM 4160 N N . LEU A 1 503 ? -18.118 -20.741 -5.897 1.00 91.00 503 LEU A N 1
ATOM 4161 C CA . LEU A 1 503 ? -18.668 -19.556 -5.259 1.00 91.00 503 LEU A CA 1
ATOM 4162 C C . LEU A 1 503 ? -18.091 -18.268 -5.854 1.00 91.00 503 LEU A C 1
ATOM 4164 O O . LEU A 1 503 ? -18.827 -17.370 -6.255 1.00 91.00 503 LEU A O 1
ATOM 4168 N N . LEU A 1 504 ? -16.771 -18.194 -6.012 1.00 92.06 504 LEU A N 1
ATOM 4169 C CA . LEU A 1 504 ? -16.117 -17.029 -6.602 1.00 92.06 504 LEU A CA 1
ATOM 4170 C C . LEU A 1 504 ? -16.529 -16.806 -8.069 1.00 92.06 504 LEU A C 1
ATOM 4172 O O . LEU A 1 504 ? -16.660 -15.663 -8.499 1.00 92.06 504 LEU A O 1
ATOM 4176 N N . LYS A 1 505 ? -16.796 -17.869 -8.844 1.00 92.75 505 LYS A N 1
ATOM 4177 C CA . LYS A 1 505 ? -17.356 -17.740 -10.208 1.00 92.75 505 LYS A CA 1
ATOM 4178 C C . LYS A 1 505 ? -18.778 -17.185 -10.216 1.00 92.75 505 LYS A C 1
ATOM 4180 O O . LYS A 1 505 ? -19.180 -16.561 -11.197 1.00 92.75 505 LYS A O 1
ATOM 4185 N N . HIS A 1 506 ? -19.555 -17.440 -9.168 1.00 93.00 506 HIS A N 1
ATOM 4186 C CA . HIS A 1 506 ? -20.859 -16.809 -9.002 1.00 93.00 506 HIS A CA 1
ATOM 4187 C C . HIS A 1 506 ? -20.684 -15.308 -8.723 1.00 93.00 506 HIS A C 1
ATOM 4189 O O . HIS A 1 506 ? -21.226 -14.478 -9.456 1.00 93.00 506 HIS A O 1
ATOM 4195 N N . PHE A 1 507 ? -19.827 -14.957 -7.760 1.00 94.94 507 PHE A N 1
ATOM 4196 C CA . PHE A 1 507 ? -19.575 -13.565 -7.368 1.00 94.94 507 PHE A CA 1
ATOM 4197 C C . PHE A 1 507 ? -18.787 -12.734 -8.379 1.00 94.94 507 PHE A C 1
ATOM 4199 O O . PHE A 1 507 ? -18.878 -11.512 -8.356 1.00 94.94 507 PHE A O 1
ATOM 4206 N N . SER A 1 508 ? -18.117 -13.344 -9.360 1.00 93.00 508 SER A N 1
ATOM 4207 C CA . SER A 1 508 ? -17.539 -12.596 -10.486 1.00 93.00 508 SER A CA 1
ATOM 4208 C C . SER A 1 508 ? -18.599 -11.880 -11.342 1.00 93.00 508 SER A C 1
ATOM 4210 O O . SER A 1 508 ? -18.257 -11.122 -12.247 1.00 93.00 508 SER A O 1
ATOM 4212 N N . ARG A 1 509 ? -19.887 -12.158 -11.099 1.00 93.69 509 ARG A N 1
ATOM 4213 C CA . ARG A 1 509 ? -21.049 -11.513 -11.722 1.00 93.69 509 ARG A CA 1
ATOM 4214 C C . ARG A 1 509 ? -21.971 -10.837 -10.699 1.00 93.69 509 ARG A C 1
ATOM 4216 O O . ARG A 1 509 ? -23.125 -10.583 -11.034 1.00 93.69 509 ARG A O 1
ATOM 4223 N N . ASP A 1 510 ? -21.492 -10.578 -9.480 1.00 96.00 510 ASP A N 1
ATOM 4224 C CA . ASP A 1 510 ? -22.251 -9.844 -8.457 1.00 96.00 510 ASP A CA 1
ATOM 4225 C C . ASP A 1 510 ? -22.759 -8.495 -9.000 1.00 96.00 510 ASP A C 1
ATOM 4227 O O . ASP A 1 510 ? -22.208 -7.953 -9.957 1.00 96.00 510 ASP A O 1
ATOM 4231 N N . VAL A 1 511 ? -23.827 -7.949 -8.420 1.00 92.44 511 VAL A N 1
ATOM 4232 C CA . VAL A 1 511 ? -24.374 -6.638 -8.808 1.00 92.44 511 VAL A CA 1
ATOM 4233 C C . VAL A 1 511 ? -23.398 -5.514 -8.458 1.00 92.44 511 VAL A C 1
ATOM 4235 O O . VAL A 1 511 ? -23.267 -4.548 -9.216 1.00 92.44 511 VAL A O 1
ATOM 4238 N N . ASP A 1 512 ? -22.673 -5.667 -7.357 1.00 94.88 512 ASP A N 1
ATOM 4239 C CA . ASP A 1 512 ? -21.690 -4.706 -6.885 1.00 94.88 512 ASP A CA 1
ATOM 4240 C C . ASP A 1 512 ? -20.332 -4.876 -7.588 1.00 94.88 512 ASP A C 1
ATOM 4242 O O . ASP A 1 512 ? -19.875 -5.995 -7.836 1.00 94.88 512 ASP A O 1
ATOM 4246 N N . VAL A 1 513 ? -19.692 -3.762 -7.961 1.00 90.19 513 VAL A N 1
ATOM 4247 C CA . VAL A 1 513 ? -18.435 -3.798 -8.727 1.00 90.19 513 VAL A CA 1
ATOM 4248 C C . VAL A 1 513 ? -17.254 -4.267 -7.886 1.00 90.19 513 VAL A C 1
ATOM 4250 O O . VAL A 1 513 ? -16.469 -5.080 -8.375 1.00 90.19 513 VAL A O 1
ATOM 4253 N N . ASP A 1 514 ? -17.178 -3.858 -6.621 1.00 88.88 514 ASP A N 1
ATOM 4254 C CA . ASP A 1 514 ? -16.059 -4.189 -5.740 1.00 88.88 514 ASP A CA 1
ATOM 4255 C C . ASP A 1 514 ? -16.080 -5.678 -5.382 1.00 88.88 514 ASP A C 1
ATOM 4257 O O . ASP A 1 514 ? -15.041 -6.346 -5.342 1.00 88.88 514 ASP A O 1
ATOM 4261 N N . VAL A 1 515 ? -17.280 -6.236 -5.182 1.00 93.62 515 VAL A N 1
ATOM 4262 C CA . VAL A 1 515 ? -17.466 -7.681 -4.992 1.00 93.62 515 VAL A CA 1
ATOM 4263 C C . VAL A 1 515 ? -17.024 -8.460 -6.236 1.00 93.62 515 VAL A C 1
ATOM 4265 O O . VAL A 1 515 ? -16.291 -9.449 -6.109 1.00 93.62 515 VAL A O 1
ATOM 4268 N N . ARG A 1 516 ? -17.409 -8.009 -7.441 1.00 96.31 516 ARG A N 1
ATOM 4269 C CA . ARG A 1 516 ? -16.992 -8.648 -8.704 1.00 96.31 516 ARG A CA 1
ATOM 4270 C C . ARG A 1 516 ? -15.481 -8.649 -8.876 1.00 96.31 516 ARG A C 1
ATOM 4272 O O . ARG A 1 516 ? -14.903 -9.686 -9.208 1.00 96.31 516 ARG A O 1
ATOM 4279 N N . GLU A 1 517 ? -14.849 -7.500 -8.678 1.00 92.44 517 GLU A N 1
ATOM 4280 C CA . GLU A 1 517 ? -13.408 -7.340 -8.859 1.00 92.44 517 GLU A CA 1
ATOM 4281 C C . GLU A 1 517 ? -12.619 -8.170 -7.849 1.00 92.44 517 GLU A C 1
ATOM 4283 O O . GLU A 1 517 ? -11.674 -8.867 -8.231 1.00 92.44 517 GLU A O 1
ATOM 4288 N N . LEU A 1 518 ? -13.050 -8.190 -6.582 1.00 94.44 518 LEU A N 1
ATOM 4289 C CA . LEU A 1 518 ? -12.448 -9.042 -5.561 1.00 94.44 518 LEU A CA 1
ATOM 4290 C C . LEU A 1 518 ? -12.543 -10.525 -5.944 1.00 94.44 518 LEU A C 1
ATOM 4292 O O . LEU A 1 518 ? -11.544 -11.244 -5.866 1.00 94.44 518 LEU A O 1
ATOM 4296 N N . ALA A 1 519 ? -13.717 -10.984 -6.380 1.00 94.19 519 ALA A N 1
ATOM 4297 C CA . ALA A 1 519 ? -13.918 -12.375 -6.769 1.00 94.19 519 ALA A CA 1
ATOM 4298 C C . ALA A 1 519 ? -13.035 -12.772 -7.966 1.00 94.19 519 ALA A C 1
ATOM 4300 O O . ALA A 1 519 ? -12.391 -13.823 -7.939 1.00 94.19 519 ALA A O 1
ATOM 4301 N N . LEU A 1 520 ? -12.939 -11.915 -8.989 1.00 93.94 520 LEU A N 1
ATOM 4302 C CA . LEU A 1 520 ? -12.067 -12.125 -10.150 1.00 93.94 520 LEU A CA 1
ATOM 4303 C C . LEU A 1 520 ? -10.585 -12.147 -9.771 1.00 93.94 520 LEU A C 1
ATOM 4305 O O . LEU A 1 520 ? -9.839 -13.001 -10.257 1.00 93.94 520 LEU A O 1
ATOM 4309 N N . LYS A 1 521 ? -10.164 -11.242 -8.882 1.00 92.81 521 LYS A N 1
ATOM 4310 C CA . LYS A 1 521 ? -8.795 -11.196 -8.364 1.00 92.81 521 LYS A CA 1
ATOM 4311 C C . LYS A 1 521 ? -8.428 -12.506 -7.672 1.00 92.81 521 LYS A C 1
ATOM 4313 O O . LYS A 1 521 ? -7.414 -13.104 -8.014 1.00 92.81 521 LYS A O 1
ATOM 4318 N N . ILE A 1 522 ? -9.280 -12.991 -6.768 1.00 91.31 522 ILE A N 1
ATOM 4319 C CA . ILE A 1 522 ? -9.028 -14.250 -6.056 1.00 91.31 522 ILE A CA 1
ATOM 4320 C C . ILE A 1 522 ? -9.042 -15.435 -7.035 1.00 91.31 522 ILE A C 1
ATOM 4322 O O . ILE A 1 522 ? -8.167 -16.289 -6.960 1.00 91.31 522 ILE A O 1
ATOM 4326 N N . LEU A 1 523 ? -9.969 -15.492 -8.000 1.00 90.81 523 LEU A N 1
ATOM 4327 C CA . LEU A 1 523 ? -9.986 -16.553 -9.023 1.00 90.81 523 LEU A CA 1
ATOM 4328 C C . LEU A 1 523 ? -8.697 -16.616 -9.851 1.00 90.81 523 LEU A C 1
ATOM 4330 O O . LEU A 1 523 ? -8.261 -17.706 -10.233 1.00 90.81 523 LEU A O 1
ATOM 4334 N N . LYS A 1 524 ? -8.082 -15.464 -10.131 1.00 88.25 524 LYS A N 1
ATOM 4335 C CA . LYS A 1 524 ? -6.781 -15.405 -10.801 1.00 88.25 524 LYS A CA 1
ATOM 4336 C C . LYS A 1 524 ? -5.691 -16.047 -9.940 1.00 88.25 524 LYS A C 1
ATOM 4338 O O . LYS A 1 524 ? -4.902 -16.821 -10.471 1.00 88.25 524 LYS A O 1
ATOM 4343 N N . ASP A 1 525 ? -5.711 -15.818 -8.627 1.00 84.25 525 ASP A N 1
ATOM 4344 C CA . ASP A 1 525 ? -4.773 -16.434 -7.678 1.00 84.25 525 ASP A CA 1
ATOM 4345 C C . ASP A 1 525 ? -4.959 -17.957 -7.546 1.00 84.25 525 ASP A C 1
ATOM 4347 O O . ASP A 1 525 ? -4.024 -18.649 -7.173 1.00 84.25 525 ASP A O 1
ATOM 4351 N N . PHE A 1 526 ? -6.142 -18.497 -7.862 1.00 77.06 526 PHE A N 1
ATOM 4352 C CA . PHE A 1 526 ? -6.387 -19.947 -7.964 1.00 77.06 526 PHE A CA 1
ATOM 4353 C C . PHE A 1 526 ? -5.847 -20.580 -9.260 1.00 77.06 526 PHE A C 1
ATOM 4355 O O . PHE A 1 526 ? -5.920 -21.800 -9.422 1.00 77.06 526 PHE A O 1
ATOM 4362 N N . SER A 1 527 ? -5.439 -19.760 -10.231 1.00 62.84 527 SER A N 1
ATOM 4363 C CA . SER A 1 527 ? -5.017 -20.200 -11.569 1.00 62.84 527 SER A CA 1
ATOM 4364 C C . SER A 1 527 ? -3.492 -20.224 -11.742 1.00 62.84 527 SER A C 1
ATOM 4366 O O . SER A 1 527 ? -3.018 -20.730 -12.759 1.00 62.84 527 SER A O 1
ATOM 4368 N N . ASN A 1 528 ? -2.759 -19.681 -10.765 1.00 51.28 528 ASN A N 1
ATOM 4369 C CA . ASN A 1 528 ? -1.307 -19.787 -10.599 1.00 51.28 528 ASN A CA 1
ATOM 4370 C C . ASN A 1 528 ? -0.997 -20.844 -9.540 1.00 51.28 528 ASN A C 1
ATOM 4372 O O . ASN A 1 528 ? 0.068 -21.486 -9.669 1.00 51.28 528 ASN A O 1
#